Protein AF-0000000072304834 (afdb_homodimer)

Organism: Meleagris gallopavo (NCBI:txid9103)

Secondary structure (DSSP, 8-state):
-HHHHHHHHHHHTTS-HHHHHHHHHHS--EEEEEEEEEEEEEETTHHHHHHH-TT-HHHHHHHHHHHHHHHHHHHTSGGGTTEEEEEEETTEEEEEES--TTTTT-TT-TTHHHHHHHHHHHHHHHHHHHHHHHSTTT---EEEEEEEEEEEEEEE-SSS-EEEEESHHHHHHHHHHHTS-TTSEEEEHHHHHHHHHTT---EEEEEEEETTTEEEEEEEESPBPTTS-B----SSS------------/-HHHHHHHHHHHTTS-HHHHHHHHHHS--EEEEEEEEEEEEEETTHHHHHHHTGGGHHHHHHHHHHHHHHHHHHHTSGGGTTEEEEEEETTEEEEEES--TTTTT-TT-TTHHHHHHHHHHHHHHHHHHHHHHHSTTT---EEEEEEEEEEEEEEE-SSS-EEEEESHHHHHHHHHHHTS-TTSEEEEHHHHHHHHHTT---EEEEEEEETTTEEEEEEEESPBPTTS-B----SSS------------

Solvent-accessible surface area (backbone atoms only — not comparable to full-atom values): 26718 Å² total; per-residue (Å²): 115,69,68,30,50,48,20,36,52,49,31,55,29,52,32,57,63,77,51,50,60,42,34,74,74,66,73,51,48,73,46,78,34,75,59,26,31,33,36,28,37,27,44,74,58,49,68,60,53,46,62,74,40,62,88,31,61,62,56,47,49,51,53,50,33,50,52,44,29,50,53,40,54,58,50,67,38,75,85,36,66,57,50,41,79,52,49,69,59,88,62,24,47,29,35,34,15,42,79,51,62,84,70,53,58,46,77,88,45,80,59,50,44,46,55,45,48,50,51,49,56,54,49,48,51,35,50,44,52,53,48,27,69,75,41,75,81,68,66,67,37,45,19,24,4,31,23,55,30,44,32,26,38,31,49,41,46,79,55,48,56,39,53,44,71,45,49,67,30,52,53,50,6,46,47,26,24,77,70,36,44,80,70,25,37,16,26,35,53,73,39,43,61,57,44,40,73,71,70,52,58,60,34,83,72,48,69,44,80,37,91,98,68,43,75,38,55,34,30,30,32,59,36,54,45,92,85,51,49,43,59,60,78,55,82,85,86,84,80,68,82,59,78,73,79,75,76,79,128,114,72,68,32,50,49,20,36,52,49,31,54,29,52,30,57,62,78,53,51,58,41,35,74,74,66,73,51,48,74,46,80,32,75,58,26,30,33,37,29,37,27,43,74,55,49,66,59,53,45,62,72,41,60,90,30,59,62,56,45,49,51,53,49,34,50,53,44,28,51,51,41,56,59,48,67,39,75,86,34,67,59,49,40,80,52,49,68,58,89,61,24,48,31,33,33,15,43,80,50,64,83,70,54,58,47,79,89,47,81,59,50,44,47,54,46,47,50,51,49,57,54,50,48,50,33,52,45,52,53,49,24,70,75,41,72,81,67,66,69,37,45,19,24,4,31,24,54,31,44,35,26,39,32,50,40,47,78,56,50,56,40,53,43,73,44,48,68,31,53,53,50,6,45,46,26,25,77,69,38,47,80,70,26,37,18,26,36,53,72,38,44,58,57,44,42,74,72,70,52,59,61,34,82,72,48,69,44,81,39,91,97,68,43,76,39,55,33,31,30,33,60,37,54,46,92,86,49,48,42,59,60,75,54,81,83,86,80,80,65,81,58,78,72,79,76,77,77,127

Structure (mmCIF, N/CA/C/O backbone):
data_AF-0000000072304834-model_v1
#
loop_
_entity.id
_entity.type
_entity.pdbx_description
1 polymer 'adenylate cyclase'
#
loop_
_atom_site.group_PDB
_atom_site.id
_atom_site.type_symbol
_atom_site.label_atom_id
_atom_site.label_alt_id
_atom_site.label_comp_id
_atom_site.label_asym_id
_atom_site.label_entity_id
_atom_site.label_seq_id
_atom_site.pdbx_PDB_ins_code
_atom_site.Cartn_x
_atom_site.Cartn_y
_atom_site.Cartn_z
_atom_site.occupancy
_atom_site.B_iso_or_equiv
_atom_site.auth_seq_id
_atom_site.auth_comp_id
_atom_site.auth_asym_id
_atom_site.auth_atom_id
_atom_site.pdbx_PDB_model_num
ATOM 1 N N . ILE A 1 1 ? -2.484 15.945 -30.812 1 38.69 1 ILE A N 1
ATOM 2 C CA . ILE A 1 1 ? -2.66 14.562 -31.234 1 38.69 1 ILE A CA 1
ATOM 3 C C . ILE A 1 1 ? -1.685 13.664 -30.469 1 38.69 1 ILE A C 1
ATOM 5 O O . ILE A 1 1 ? -2.072 12.617 -29.953 1 38.69 1 ILE A O 1
ATOM 9 N N . GLN A 1 2 ? -0.411 14.117 -30.375 1 42.16 2 GLN A N 1
ATOM 10 C CA . GLN A 1 2 ? 0.685 13.375 -29.75 1 42.16 2 GLN A CA 1
ATOM 11 C C . GLN A 1 2 ? 0.517 13.297 -28.234 1 42.16 2 GLN A C 1
ATOM 13 O O . GLN A 1 2 ? 0.77 12.25 -27.641 1 42.16 2 GLN A O 1
ATOM 18 N N . LYS A 1 3 ? 0.049 14.375 -27.656 1 48.41 3 LYS A N 1
ATOM 19 C CA . LYS A 1 3 ? -0.111 14.531 -26.219 1 48.41 3 LYS A CA 1
ATOM 20 C C . LYS A 1 3 ? -1.196 13.602 -25.688 1 48.41 3 LYS A C 1
ATOM 22 O O . LYS A 1 3 ? -1.033 13 -24.625 1 48.41 3 LYS A O 1
ATOM 27 N N . THR A 1 4 ? -2.189 13.445 -26.531 1 51.56 4 THR A N 1
ATOM 28 C CA . THR A 1 4 ? -3.367 12.656 -26.188 1 51.56 4 THR A CA 1
ATOM 29 C C . THR A 1 4 ? -3.029 11.164 -26.172 1 51.56 4 THR A C 1
ATOM 31 O O . THR A 1 4 ? -3.473 10.438 -25.281 1 51.56 4 THR A O 1
ATOM 34 N N . LYS A 1 5 ? -2.176 10.82 -27.016 1 56.72 5 LYS A N 1
ATOM 35 C CA . LYS A 1 5 ? -1.806 9.406 -27.125 1 56.72 5 LYS A CA 1
ATOM 36 C C . LYS A 1 5 ? -0.989 8.969 -25.906 1 56.72 5 LYS A C 1
ATOM 38 O O . LYS A 1 5 ? -1.161 7.852 -25.422 1 56.72 5 LYS A O 1
ATOM 43 N N . LEU A 1 6 ? -0.251 9.969 -25.5 1 59 6 LEU A N 1
ATOM 44 C CA . LEU A 1 6 ? 0.594 9.633 -24.359 1 59 6 LEU A CA 1
ATOM 45 C C . LEU A 1 6 ? -0.243 9.438 -23.109 1 59 6 LEU A C 1
ATOM 47 O O . LEU A 1 6 ? 0.012 8.523 -22.312 1 59 6 LEU A O 1
ATOM 51 N N . ALA A 1 7 ? -1.243 10.312 -23.078 1 62.69 7 ALA A N 1
ATOM 52 C CA . ALA A 1 7 ? -2.113 10.203 -21.922 1 62.69 7 ALA A CA 1
ATOM 53 C C . ALA A 1 7 ? -2.863 8.867 -21.906 1 62.69 7 ALA A C 1
ATOM 55 O O . ALA A 1 7 ? -2.998 8.227 -20.859 1 62.69 7 ALA A O 1
ATOM 56 N N . ASP A 1 8 ? -3.238 8.531 -23.062 1 64.06 8 ASP A N 1
ATOM 57 C CA . ASP A 1 8 ? -3.928 7.25 -23.188 1 64.06 8 ASP A CA 1
ATOM 58 C C . ASP A 1 8 ? -2.998 6.09 -22.844 1 64.06 8 ASP A C 1
ATOM 60 O O . ASP A 1 8 ? -3.402 5.148 -22.156 1 64.06 8 ASP A O 1
ATOM 64 N N . TRP A 1 9 ? -1.886 6.227 -23.391 1 62.25 9 TRP A N 1
ATOM 65 C CA . TRP A 1 9 ? -0.909 5.18 -23.094 1 62.25 9 TRP A CA 1
ATOM 66 C C . TRP A 1 9 ? -0.643 5.086 -21.609 1 62.25 9 TRP A C 1
ATOM 68 O O . TRP A 1 9 ? -0.591 3.99 -21.047 1 62.25 9 TRP A O 1
ATOM 78 N N . LEU A 1 10 ? -0.552 6.195 -21 1 63.12 10 LEU A N 1
ATOM 79 C CA . LEU A 1 10 ? -0.269 6.234 -19.562 1 63.12 10 LEU A CA 1
ATOM 80 C C . LEU A 1 10 ? -1.44 5.676 -18.766 1 63.12 10 LEU A C 1
ATOM 82 O O . LEU A 1 10 ? -1.242 4.91 -17.812 1 63.12 10 LEU A O 1
ATOM 86 N N . LEU A 1 11 ? -2.588 6.023 -19.281 1 66.62 11 LEU A N 1
ATOM 87 C CA . LEU A 1 11 ? -3.773 5.531 -18.594 1 66.62 11 LEU A CA 1
ATOM 88 C C . LEU A 1 11 ? -3.85 4.012 -18.656 1 66.62 11 LEU A C 1
ATOM 90 O O . LEU A 1 11 ? -4.164 3.354 -17.656 1 66.62 11 LEU A O 1
ATOM 94 N N . ARG A 1 12 ? -3.492 3.504 -19.797 1 64.12 12 ARG A N 1
ATOM 95 C CA . ARG A 1 12 ? -3.549 2.059 -19.984 1 64.12 12 ARG A CA 1
ATOM 96 C C . ARG A 1 12 ? -2.473 1.358 -19.156 1 64.12 12 ARG A C 1
ATOM 98 O O . ARG A 1 12 ? -2.555 0.152 -18.922 1 64.12 12 ARG A O 1
ATOM 105 N N . ASN A 1 13 ? -1.56 2.193 -18.734 1 65.31 13 ASN A N 1
ATOM 106 C CA . ASN A 1 13 ? -0.481 1.628 -17.938 1 65.31 13 ASN A CA 1
ATOM 107 C C . ASN A 1 13 ? -0.766 1.758 -16.438 1 65.31 13 ASN A C 1
ATOM 109 O O . ASN A 1 13 ? 0.048 1.349 -15.617 1 65.31 13 ASN A O 1
ATOM 113 N N . ILE A 1 14 ? -1.833 2.324 -16.203 1 68.19 14 ILE A N 1
ATOM 114 C CA . ILE A 1 14 ? -2.129 2.48 -14.781 1 68.19 14 ILE A CA 1
ATOM 115 C C . ILE A 1 14 ? -3.359 1.651 -14.414 1 68.19 14 ILE A C 1
ATOM 117 O O . ILE A 1 14 ? -3.391 1.005 -13.367 1 68.19 14 ILE A O 1
ATOM 121 N N . ILE A 1 15 ? -4.387 1.619 -15.391 1 72.44 15 ILE A N 1
ATOM 122 C CA . ILE A 1 15 ? -5.637 0.9 -15.188 1 72.44 15 ILE A CA 1
ATOM 123 C C . ILE A 1 15 ? -5.801 -0.167 -16.266 1 72.44 15 ILE A C 1
ATOM 125 O O . ILE A 1 15 ? -5.617 0.11 -17.453 1 72.44 15 ILE A O 1
ATOM 129 N N . PRO A 1 16 ? -6.113 -1.412 -15.836 1 70.56 16 PRO A N 1
ATOM 130 C CA . PRO A 1 16 ? -6.355 -2.426 -16.859 1 70.56 16 PRO A CA 1
ATOM 131 C C . PRO A 1 16 ? -7.371 -1.971 -17.906 1 70.56 16 PRO A C 1
ATOM 133 O O . PRO A 1 16 ? -8.312 -1.24 -17.594 1 70.56 16 PRO A O 1
ATOM 136 N N . TYR A 1 17 ? -7.145 -2.459 -19.078 1 69.81 17 TYR A N 1
ATOM 137 C CA . TYR A 1 17 ? -7.934 -2.014 -20.219 1 69.81 17 TYR A CA 1
ATOM 138 C C . TYR A 1 17 ? -9.422 -2.232 -19.969 1 69.81 17 TYR A C 1
ATOM 140 O O . TYR A 1 17 ? -10.234 -1.336 -20.203 1 69.81 17 TYR A O 1
ATOM 148 N N . HIS A 1 18 ? -9.773 -3.414 -19.516 1 74.25 18 HIS A N 1
ATOM 149 C CA . HIS A 1 18 ? -11.188 -3.736 -19.328 1 74.25 18 HIS A CA 1
ATOM 150 C C . HIS A 1 18 ? -11.82 -2.836 -18.266 1 74.25 18 HIS A C 1
ATOM 152 O O . HIS A 1 18 ? -13.008 -2.529 -18.344 1 74.25 18 HIS A O 1
ATOM 158 N N . VAL A 1 19 ? -11.055 -2.297 -17.406 1 76.94 19 VAL A N 1
ATOM 159 C CA . VAL A 1 19 ? -11.523 -1.405 -16.344 1 76.94 19 VAL A CA 1
ATOM 160 C C . VAL A 1 19 ? -11.648 0.017 -16.891 1 76.94 19 VAL A C 1
ATOM 162 O O . VAL A 1 19 ? -12.633 0.708 -16.609 1 76.94 19 VAL A O 1
ATOM 165 N N . ALA A 1 20 ? -10.656 0.431 -17.672 1 72.75 20 ALA A N 1
ATOM 166 C CA . ALA A 1 20 ? -10.664 1.771 -18.266 1 72.75 20 ALA A CA 1
ATOM 167 C C . ALA A 1 20 ? -11.914 1.992 -19.109 1 72.75 20 ALA A C 1
ATOM 169 O O . ALA A 1 20 ? -12.523 3.066 -19.062 1 72.75 20 ALA A O 1
ATOM 170 N N . GLU A 1 21 ? -12.32 0.94 -19.781 1 72.56 21 GLU A N 1
ATOM 171 C CA . GLU A 1 21 ? -13.5 1.018 -20.641 1 72.56 21 GLU A CA 1
ATOM 172 C C . GLU A 1 21 ? -14.773 1.175 -19.812 1 72.56 21 GLU A C 1
ATOM 174 O O . GLU A 1 21 ? -15.672 1.922 -20.203 1 72.56 21 GLU A O 1
ATOM 179 N N . GLN A 1 22 ? -14.773 0.511 -18.734 1 77.44 22 GLN A N 1
ATOM 180 C CA . GLN A 1 22 ? -15.953 0.577 -17.859 1 77.44 22 GLN A CA 1
ATOM 181 C C . GLN A 1 22 ? -16.031 1.925 -17.156 1 77.44 22 GLN A C 1
ATOM 183 O O . GLN A 1 22 ? -17.125 2.436 -16.906 1 77.44 22 GLN A O 1
ATOM 188 N N . LEU A 1 23 ? -14.898 2.486 -16.812 1 75 23 LEU A N 1
ATOM 189 C CA . LEU A 1 23 ? -14.852 3.762 -16.109 1 75 23 LEU A CA 1
ATOM 190 C C . LEU A 1 23 ? -15.375 4.891 -16.984 1 75 23 LEU A C 1
ATOM 192 O O . LEU A 1 23 ? -15.906 5.883 -16.484 1 75 23 LEU A O 1
ATOM 196 N N . LYS A 1 24 ? -15.25 4.738 -18.25 1 68.88 24 LYS A N 1
ATOM 197 C CA . LYS A 1 24 ? -15.727 5.742 -19.203 1 68.88 24 LYS A CA 1
ATOM 198 C C . LYS A 1 24 ? -17.25 5.824 -19.203 1 68.88 24 LYS A C 1
ATOM 200 O O . LYS A 1 24 ? -17.812 6.895 -19.406 1 68.88 24 LYS A O 1
ATOM 205 N N . VAL A 1 25 ? -17.859 4.676 -18.844 1 69.25 25 VAL A N 1
ATOM 206 C CA . VAL A 1 25 ? -19.328 4.59 -18.906 1 69.25 25 VAL A CA 1
ATOM 207 C C . VAL A 1 25 ? -19.922 4.902 -17.547 1 69.25 25 VAL A C 1
ATOM 209 O O . VAL A 1 25 ? -20.875 5.688 -17.438 1 69.25 25 VAL A O 1
ATOM 212 N N . SER A 1 26 ? -19.453 4.32 -16.391 1 71.69 26 SER A N 1
ATOM 213 C CA . SER A 1 26 ? -20.109 4.402 -15.094 1 71.69 26 SER A CA 1
ATOM 214 C C . SER A 1 26 ? -19.281 5.199 -14.094 1 71.69 26 SER A C 1
ATOM 216 O O . SER A 1 26 ? -19.766 5.535 -13.008 1 71.69 26 SER A O 1
ATOM 218 N N . GLN A 1 27 ? -18.141 5.664 -14.352 1 73.38 27 GLN A N 1
ATOM 219 C CA . GLN A 1 27 ? -17.234 6.391 -13.469 1 73.38 27 GLN A CA 1
ATOM 220 C C . GLN A 1 27 ? -16.875 5.559 -12.242 1 73.38 27 GLN A C 1
ATOM 222 O O . GLN A 1 27 ? -16.438 6.102 -11.219 1 73.38 27 GLN A O 1
ATOM 227 N N . SER A 1 28 ? -17.406 4.328 -12.133 1 80.5 28 SER A N 1
ATOM 228 C CA . SER A 1 28 ? -17.047 3.406 -11.055 1 80.5 28 SER A CA 1
ATOM 229 C C . SER A 1 28 ? -16.828 1.995 -11.594 1 80.5 28 SER A C 1
ATOM 231 O O . SER A 1 28 ? -17.297 1.658 -12.68 1 80.5 28 SER A O 1
ATOM 233 N N . TYR A 1 29 ? -16.031 1.31 -10.875 1 84.69 29 TYR A N 1
ATOM 234 C CA . TYR A 1 29 ? -15.789 -0.083 -11.234 1 84.69 29 TYR A CA 1
ATOM 235 C C . TYR A 1 29 ? -15.562 -0.938 -9.992 1 84.69 29 TYR A C 1
ATOM 237 O O . TYR A 1 29 ? -14.773 -0.573 -9.117 1 84.69 29 TYR A O 1
ATOM 245 N N . SER A 1 30 ? -16.328 -2.021 -9.93 1 88.94 30 SER A N 1
ATOM 246 C CA . SER A 1 30 ? -16.078 -3.078 -8.953 1 88.94 30 SER A CA 1
ATOM 247 C C . SER A 1 30 ? -16.594 -4.426 -9.453 1 88.94 30 SER A C 1
ATOM 249 O O . SER A 1 30 ? -17.641 -4.504 -10.078 1 88.94 30 SER A O 1
ATOM 251 N N . LYS A 1 31 ? -15.797 -5.445 -9.25 1 90.06 31 LYS A N 1
ATOM 252 C CA . LYS A 1 31 ? -16.172 -6.793 -9.672 1 90.06 31 LYS A CA 1
ATOM 253 C C . LYS A 1 31 ? -15.703 -7.836 -8.664 1 90.06 31 LYS A C 1
ATOM 255 O O . LYS A 1 31 ? -14.562 -7.789 -8.195 1 90.06 31 LYS A O 1
ATOM 260 N N . ASN A 1 32 ? -16.609 -8.766 -8.383 1 90.31 32 ASN A N 1
ATOM 261 C CA . ASN A 1 32 ? -16.234 -9.906 -7.543 1 90.31 32 ASN A CA 1
ATOM 262 C C . ASN A 1 32 ? -15.648 -11.047 -8.375 1 90.31 32 ASN A C 1
ATOM 264 O O . ASN A 1 32 ? -16.125 -11.328 -9.469 1 90.31 32 ASN A O 1
ATOM 268 N N . HIS A 1 33 ? -14.633 -11.555 -7.906 1 90.62 33 HIS A N 1
ATOM 269 C CA . HIS A 1 33 ? -14.031 -12.75 -8.484 1 90.62 33 HIS A CA 1
ATOM 270 C C . HIS A 1 33 ? -14.039 -13.914 -7.496 1 90.62 33 HIS A C 1
ATOM 272 O O . HIS A 1 33 ? -13.633 -13.75 -6.34 1 90.62 33 HIS A O 1
ATOM 278 N N . ASP A 1 34 ? -14.453 -15.047 -7.941 1 89.5 34 ASP A N 1
ATOM 279 C CA . ASP A 1 34 ? -14.617 -16.203 -7.059 1 89.5 34 ASP A CA 1
ATOM 280 C C . ASP A 1 34 ? -13.258 -16.797 -6.684 1 89.5 34 ASP A C 1
ATOM 282 O O . ASP A 1 34 ? -13.109 -17.391 -5.613 1 89.5 34 ASP A O 1
ATOM 286 N N . SER A 1 35 ? -12.359 -16.719 -7.609 1 92.81 35 SER A N 1
ATOM 287 C CA . SER A 1 35 ? -11.062 -17.328 -7.359 1 92.81 35 SER A CA 1
ATOM 288 C C . SER A 1 35 ? -9.93 -16.516 -7.965 1 92.81 35 SER A C 1
ATOM 290 O O . SER A 1 35 ? -9.562 -16.703 -9.125 1 92.81 35 SER A O 1
ATOM 292 N N . GLY A 1 36 ? -9.328 -15.633 -7.188 1 95.69 36 GLY A N 1
ATOM 293 C CA . GLY A 1 36 ? -8.141 -14.891 -7.566 1 95.69 36 GLY A CA 1
ATOM 294 C C . GLY A 1 36 ? -6.902 -15.312 -6.793 1 95.69 36 GLY A C 1
ATOM 295 O O . GLY A 1 36 ? -7 -15.719 -5.633 1 95.69 36 GLY A O 1
ATOM 296 N N . GLY A 1 37 ? -5.797 -15.375 -7.438 1 98.06 37 GLY A N 1
ATOM 297 C CA . GLY A 1 37 ? -4.512 -15.539 -6.773 1 98.06 37 GLY A CA 1
ATOM 298 C C . GLY A 1 37 ? -3.84 -14.227 -6.438 1 98.06 37 GLY A C 1
ATOM 299 O O . GLY A 1 37 ? -3.918 -13.266 -7.207 1 98.06 37 GLY A O 1
ATOM 300 N N . VAL A 1 38 ? -3.203 -14.188 -5.258 1 98.75 38 VAL A N 1
ATOM 301 C CA . VAL A 1 38 ? -2.574 -12.953 -4.809 1 98.75 38 VAL A CA 1
ATOM 302 C C . VAL A 1 38 ? -1.178 -13.25 -4.266 1 98.75 38 VAL A C 1
ATOM 304 O O . VAL A 1 38 ? -0.985 -14.227 -3.533 1 98.75 38 VAL A O 1
ATOM 307 N N . ILE A 1 39 ? -0.222 -12.414 -4.645 1 98.94 39 ILE A N 1
ATOM 308 C CA . ILE A 1 39 ? 1.086 -12.516 -4.008 1 98.94 39 ILE A CA 1
ATOM 309 C C . ILE A 1 39 ? 1.509 -11.148 -3.48 1 98.94 39 ILE A C 1
ATOM 311 O O . ILE A 1 39 ? 1.183 -10.117 -4.074 1 98.94 39 ILE A O 1
ATOM 315 N N . PHE A 1 40 ? 2.084 -11.148 -2.404 1 98.81 40 PHE A N 1
ATOM 316 C CA . PHE A 1 40 ? 2.926 -10.078 -1.88 1 98.81 40 PHE A CA 1
ATOM 317 C C . PHE A 1 40 ? 4.387 -10.5 -1.86 1 98.81 40 PHE A C 1
ATOM 319 O O . PHE A 1 40 ? 4.754 -11.469 -1.181 1 98.81 40 PHE A O 1
ATOM 326 N N . ALA A 1 41 ? 5.199 -9.852 -2.59 1 98.81 41 ALA A N 1
ATOM 327 C CA . ALA A 1 41 ? 6.629 -10.125 -2.664 1 98.81 41 ALA A CA 1
ATOM 328 C C . ALA A 1 41 ? 7.445 -8.977 -2.086 1 98.81 41 ALA A C 1
ATOM 330 O O . ALA A 1 41 ? 7.582 -7.926 -2.719 1 98.81 41 ALA A O 1
ATOM 331 N N . SER A 1 42 ? 8.023 -9.227 -0.974 1 97.81 42 SER A N 1
ATOM 332 C CA . SER A 1 42 ? 8.695 -8.156 -0.251 1 97.81 42 SER A CA 1
ATOM 333 C C . SER A 1 42 ? 10.211 -8.328 -0.292 1 97.81 42 SER A C 1
ATOM 335 O O . SER A 1 42 ? 10.727 -9.422 -0.02 1 97.81 42 SER A O 1
ATOM 337 N N . ILE A 1 43 ? 10.852 -7.246 -0.699 1 95.56 43 ILE A N 1
ATOM 338 C CA . ILE A 1 43 ? 12.289 -7.18 -0.458 1 95.56 43 ILE A CA 1
ATOM 339 C C . ILE A 1 43 ? 12.555 -6.82 1.004 1 95.56 43 ILE A C 1
ATOM 341 O O . ILE A 1 43 ? 12.453 -5.656 1.391 1 95.56 43 ILE A O 1
ATOM 345 N N . VAL A 1 44 ? 12.93 -7.758 1.831 1 93.12 44 VAL A N 1
ATOM 346 C CA . VAL A 1 44 ? 12.766 -7.68 3.279 1 93.12 44 VAL A CA 1
ATOM 347 C C . VAL A 1 44 ? 13.898 -6.852 3.885 1 93.12 44 VAL A C 1
ATOM 349 O O . VAL A 1 44 ? 13.75 -6.289 4.973 1 93.12 44 VAL A O 1
ATOM 352 N N . ASN A 1 45 ? 15.023 -6.754 3.236 1 87.69 45 ASN A N 1
ATOM 353 C CA . ASN A 1 45 ? 16.141 -6.012 3.822 1 87.69 45 ASN A CA 1
ATOM 354 C C . ASN A 1 45 ? 16.406 -4.723 3.059 1 87.69 45 ASN A C 1
ATOM 356 O O . ASN A 1 45 ? 17.531 -4.227 3.057 1 87.69 45 ASN A O 1
ATOM 360 N N . PHE A 1 46 ? 15.453 -4.148 2.438 1 86.69 46 PHE A N 1
ATOM 361 C CA . PHE A 1 46 ? 15.641 -2.92 1.672 1 86.69 46 PHE A CA 1
ATOM 362 C C . PHE A 1 46 ? 15.797 -1.721 2.6 1 86.69 46 PHE A C 1
ATOM 364 O O . PHE A 1 46 ? 16.578 -0.806 2.318 1 86.69 46 PHE A O 1
ATOM 371 N N . SER A 1 47 ? 14.953 -1.741 3.617 1 76.56 47 SER A N 1
ATOM 372 C CA . SER A 1 47 ? 15 -0.608 4.535 1 76.56 47 SER A CA 1
ATOM 373 C C . SER A 1 47 ? 16.391 -0.438 5.141 1 76.56 47 SER A C 1
ATOM 375 O O . SER A 1 47 ? 16.781 0.674 5.488 1 76.56 47 SER A O 1
ATOM 377 N N . GLU A 1 48 ? 17 -1.503 5.352 1 73.44 48 GLU A N 1
ATOM 378 C CA . GLU A 1 48 ? 18.375 -1.435 5.855 1 73.44 48 GLU A CA 1
ATOM 379 C C . GLU A 1 48 ? 19.297 -0.725 4.863 1 73.44 48 GLU A C 1
ATOM 381 O O . GLU A 1 48 ? 20.25 -0.056 5.262 1 73.44 48 GLU A O 1
ATOM 386 N N . PHE A 1 49 ? 19.047 -0.917 3.697 1 68.88 49 PHE A N 1
ATOM 387 C CA . PHE A 1 49 ? 19.781 -0.26 2.631 1 68.88 49 PHE A CA 1
ATOM 388 C C . PHE A 1 49 ? 19.531 1.243 2.641 1 68.88 49 PHE A C 1
ATOM 390 O O . PHE A 1 49 ? 20.453 2.031 2.381 1 68.88 49 PHE A O 1
ATOM 397 N N . TYR A 1 50 ? 18.375 1.646 2.986 1 64.88 50 TYR A N 1
ATOM 398 C CA . TYR A 1 50 ? 18 3.053 3.064 1 64.88 50 TYR A CA 1
ATOM 399 C C . TYR A 1 50 ? 18.797 3.771 4.152 1 64.88 50 TYR A C 1
ATOM 401 O O . TYR A 1 50 ? 19.25 4.898 3.953 1 64.88 50 TYR A O 1
ATOM 409 N N . GLU A 1 51 ? 18.922 3.164 5.25 1 61.34 51 GLU A N 1
ATOM 410 C CA . GLU A 1 51 ? 19.594 3.758 6.41 1 61.34 51 GLU A CA 1
ATOM 411 C C . GLU A 1 51 ? 21.094 3.869 6.195 1 61.34 51 GLU A C 1
ATOM 413 O O . GLU A 1 51 ? 21.719 4.824 6.652 1 61.34 51 GLU A O 1
ATOM 418 N N . GLU A 1 52 ? 21.609 2.846 5.719 1 52.66 52 GLU A N 1
ATOM 419 C CA . GLU A 1 52 ? 23.062 2.787 5.59 1 52.66 52 GLU A CA 1
ATOM 420 C C . GLU A 1 52 ? 23.578 3.836 4.602 1 52.66 52 GLU A C 1
ATOM 422 O O . GLU A 1 52 ? 24.719 4.297 4.711 1 52.66 52 GLU A O 1
ATOM 427 N N . ASN A 1 53 ? 22.797 4.055 3.748 1 53.38 53 ASN A N 1
ATOM 428 C CA . ASN A 1 53 ? 23.312 4.984 2.742 1 53.38 53 ASN A CA 1
ATOM 429 C C . ASN A 1 53 ? 22.625 6.344 2.834 1 53.38 53 ASN A C 1
ATOM 431 O O . ASN A 1 53 ? 21.625 6.586 2.154 1 53.38 53 ASN A O 1
ATOM 435 N N . TYR A 1 54 ? 22.766 6.836 4.098 1 47.22 54 TYR A N 1
ATOM 436 C CA . TYR A 1 54 ? 22.203 8.133 4.445 1 47.22 54 TYR A CA 1
ATOM 437 C C . TYR A 1 54 ? 22.109 9.039 3.227 1 47.22 54 TYR A C 1
ATOM 439 O O . TYR A 1 54 ? 21.141 9.773 3.053 1 47.22 54 TYR A O 1
ATOM 447 N N . GLU A 1 55 ? 23.375 9.125 2.684 1 46.94 55 GLU A N 1
ATOM 448 C CA . GLU A 1 55 ? 23.531 10.211 1.716 1 46.94 55 GLU A CA 1
ATOM 449 C C . GLU A 1 55 ? 22.531 10.07 0.572 1 46.94 55 GLU A C 1
ATOM 451 O O . GLU A 1 55 ? 22.203 11.055 -0.099 1 46.94 55 GLU A O 1
ATOM 456 N N . GLY A 1 56 ? 21.609 9.031 0.243 1 54.75 56 GLY A N 1
ATOM 457 C CA . GLY A 1 56 ? 21.062 9.25 -1.081 1 54.75 56 GLY A CA 1
ATOM 458 C C . GLY A 1 56 ? 19.719 8.578 -1.278 1 54.75 56 GLY A C 1
ATOM 459 O O . GLY A 1 56 ? 19.641 7.473 -1.825 1 54.75 56 GLY A O 1
ATOM 460 N N . GLY A 1 57 ? 18.703 9.062 -0.439 1 59.94 57 GLY A N 1
ATOM 461 C CA . GLY A 1 57 ? 17.344 8.664 -0.768 1 59.94 57 GLY A CA 1
ATOM 462 C C . GLY A 1 57 ? 17.156 8.375 -2.244 1 59.94 57 GLY A C 1
ATOM 463 O O . GLY A 1 57 ? 16.562 7.359 -2.611 1 59.94 57 GLY A O 1
ATOM 464 N N . LYS A 1 58 ? 17.906 9.078 -2.906 1 69.06 58 LYS A N 1
ATOM 465 C CA . LYS A 1 58 ? 17.781 8.961 -4.355 1 69.06 58 LYS A CA 1
ATOM 466 C C . LYS A 1 58 ? 18.391 7.652 -4.855 1 69.06 58 LYS A C 1
ATOM 468 O O . LYS A 1 58 ? 17.828 7.004 -5.742 1 69.06 58 LYS A O 1
ATOM 473 N N . GLU A 1 59 ? 19.531 7.324 -4.223 1 75.81 59 GLU A N 1
ATOM 474 C CA . GLU A 1 59 ? 20.172 6.094 -4.676 1 75.81 59 GLU A CA 1
ATOM 475 C C . GLU A 1 59 ? 19.344 4.867 -4.297 1 75.81 59 GLU A C 1
ATOM 477 O O . GLU A 1 59 ? 19.219 3.93 -5.086 1 75.81 59 GLU A O 1
ATOM 482 N N . CYS A 1 60 ? 18.766 4.992 -3.121 1 78.12 60 CYS A N 1
ATOM 483 C CA . CYS A 1 60 ? 17.938 3.873 -2.67 1 78.12 60 CYS A CA 1
ATOM 484 C C . CYS A 1 60 ? 16.719 3.695 -3.57 1 78.12 60 CYS A C 1
ATOM 486 O O . CYS A 1 60 ? 16.391 2.572 -3.951 1 78.12 60 CYS A O 1
ATOM 488 N N . TYR A 1 61 ? 16.141 4.762 -3.93 1 86.44 61 TYR A N 1
ATOM 489 C CA . TYR A 1 61 ? 14.984 4.73 -4.824 1 86.44 61 TYR A CA 1
ATOM 490 C C . TYR A 1 61 ? 15.367 4.156 -6.184 1 86.44 61 TYR A C 1
ATOM 492 O O . TYR A 1 61 ? 14.617 3.365 -6.762 1 86.44 61 TYR A O 1
ATOM 500 N N . ARG A 1 62 ? 16.484 4.598 -6.664 1 86 62 ARG A N 1
ATOM 501 C CA . ARG A 1 62 ? 16.938 4.152 -7.98 1 86 62 ARG A CA 1
ATOM 502 C C . ARG A 1 62 ? 17.094 2.637 -8.023 1 86 62 ARG A C 1
ATOM 504 O O . ARG A 1 62 ? 16.688 1.986 -8.984 1 86 62 ARG A O 1
ATOM 511 N N . VAL A 1 63 ? 17.688 2.17 -6.977 1 89.06 63 VAL A N 1
ATOM 512 C CA . VAL A 1 63 ? 17.938 0.734 -6.91 1 89.06 63 VAL A CA 1
ATOM 513 C C . VAL A 1 63 ? 16.609 -0.013 -6.805 1 89.06 63 VAL A C 1
ATOM 515 O O . VAL A 1 63 ? 16.391 -1.017 -7.488 1 89.06 63 VAL A O 1
ATOM 518 N N . LEU A 1 64 ? 15.734 0.461 -6.012 1 91.75 64 LEU A N 1
ATOM 519 C CA . LEU A 1 64 ? 14.414 -0.15 -5.883 1 91.75 64 LEU A CA 1
ATOM 520 C C . LEU A 1 64 ? 13.68 -0.134 -7.215 1 91.75 64 LEU A C 1
ATOM 522 O O . LEU A 1 64 ? 13.086 -1.139 -7.617 1 91.75 64 LEU A O 1
ATOM 526 N N . ASN A 1 65 ? 13.727 0.953 -7.84 1 91.69 65 ASN A N 1
ATOM 527 C CA . ASN A 1 65 ? 13.023 1.095 -9.117 1 91.69 65 ASN A CA 1
ATOM 528 C C . ASN A 1 65 ? 13.594 0.156 -10.172 1 91.69 65 ASN A C 1
ATOM 530 O O . ASN A 1 65 ? 12.859 -0.335 -11.031 1 91.69 65 ASN A O 1
ATOM 534 N N . GLU A 1 66 ? 14.883 -0.062 -10.117 1 92.12 66 GLU A N 1
ATOM 535 C CA . GLU A 1 66 ? 15.492 -1.005 -11.047 1 92.12 66 GLU A CA 1
ATOM 536 C C . GLU A 1 66 ? 14.984 -2.424 -10.812 1 92.12 66 GLU A C 1
ATOM 538 O O . GLU A 1 66 ? 14.68 -3.145 -11.766 1 92.12 66 GLU A O 1
ATOM 543 N N . LEU A 1 67 ? 14.922 -2.771 -9.594 1 93.94 67 LEU A N 1
ATOM 544 C CA . LEU A 1 67 ? 14.461 -4.117 -9.266 1 93.94 67 LEU A CA 1
ATOM 545 C C . LEU A 1 67 ? 12.984 -4.281 -9.609 1 93.94 67 LEU A C 1
ATOM 547 O O . LEU A 1 67 ? 12.586 -5.301 -10.188 1 93.94 67 LEU A O 1
ATOM 551 N N . ILE A 1 68 ? 12.172 -3.295 -9.273 1 95.56 68 ILE A N 1
ATOM 552 C CA . ILE A 1 68 ? 10.758 -3.32 -9.641 1 95.56 68 ILE A CA 1
ATOM 553 C C . ILE A 1 68 ? 10.625 -3.369 -11.156 1 95.56 68 ILE A C 1
ATOM 555 O O . ILE A 1 68 ? 9.758 -4.066 -11.688 1 95.56 68 ILE A O 1
ATOM 559 N N . GLY A 1 69 ? 11.453 -2.645 -11.836 1 94.38 69 GLY A N 1
ATOM 560 C CA . GLY A 1 69 ? 11.484 -2.697 -13.289 1 94.38 69 GLY A CA 1
ATOM 561 C C . GLY A 1 69 ? 11.758 -4.086 -13.828 1 94.38 69 GLY A C 1
ATOM 562 O O . GLY A 1 69 ? 11.156 -4.5 -14.828 1 94.38 69 GLY A O 1
ATOM 563 N N . ASP A 1 70 ? 12.656 -4.781 -13.172 1 96.19 70 ASP A N 1
ATOM 564 C CA . ASP A 1 70 ? 12.969 -6.152 -13.578 1 96.19 70 ASP A CA 1
ATOM 565 C C . ASP A 1 70 ? 11.758 -7.066 -13.383 1 96.19 70 ASP A C 1
ATOM 567 O O . ASP A 1 70 ? 11.5 -7.949 -14.203 1 96.19 70 ASP A O 1
ATOM 571 N N . PHE A 1 71 ? 11.031 -6.891 -12.297 1 97.81 71 PHE A N 1
ATOM 572 C CA . PHE A 1 71 ? 9.812 -7.652 -12.094 1 97.81 71 PHE A CA 1
ATOM 573 C C . PHE A 1 71 ? 8.781 -7.332 -13.172 1 97.81 71 PHE A C 1
ATOM 575 O O . PHE A 1 71 ? 8.109 -8.227 -13.68 1 97.81 71 PHE A O 1
ATOM 582 N N . ASP A 1 72 ? 8.688 -6.082 -13.508 1 94.94 72 ASP A N 1
ATOM 583 C CA . ASP A 1 72 ? 7.762 -5.66 -14.555 1 94.94 72 ASP A CA 1
ATOM 584 C C . ASP A 1 72 ? 8.117 -6.305 -15.891 1 94.94 72 ASP A C 1
ATOM 586 O O . ASP A 1 72 ? 7.23 -6.703 -16.656 1 94.94 72 ASP A O 1
ATOM 590 N N . GLU A 1 73 ? 9.344 -6.305 -16.172 1 95.88 73 GLU A N 1
ATOM 591 C CA . GLU A 1 73 ? 9.797 -6.938 -17.406 1 95.88 73 GLU A CA 1
ATOM 592 C C . GLU A 1 73 ? 9.445 -8.422 -17.422 1 95.88 73 GLU A C 1
ATOM 594 O O . GLU A 1 73 ? 8.992 -8.945 -18.438 1 95.88 73 GLU A O 1
ATOM 599 N N . LEU A 1 74 ? 9.688 -9.039 -16.328 1 97.38 74 LEU A N 1
ATOM 600 C CA . LEU A 1 74 ? 9.281 -10.438 -16.203 1 97.38 74 LEU A CA 1
ATOM 601 C C . LEU A 1 74 ? 7.789 -10.602 -16.469 1 97.38 74 LEU A C 1
ATOM 603 O O . LEU A 1 74 ? 7.379 -11.484 -17.219 1 97.38 74 LEU A O 1
ATOM 607 N N . LEU A 1 75 ? 6.996 -9.758 -15.875 1 96.56 75 LEU A N 1
ATOM 608 C CA . LEU A 1 75 ? 5.543 -9.82 -15.977 1 96.56 75 LEU A CA 1
ATOM 609 C C . LEU A 1 75 ? 5.09 -9.594 -17.422 1 96.56 75 LEU A C 1
ATOM 611 O O . LEU A 1 75 ? 4.027 -10.07 -17.828 1 96.56 75 LEU A O 1
ATOM 615 N N . SER A 1 76 ? 5.863 -8.922 -18.188 1 93.31 76 SER A N 1
ATOM 616 C CA . SER A 1 76 ? 5.484 -8.555 -19.547 1 93.31 76 SER A CA 1
ATOM 617 C C . SER A 1 76 ? 5.594 -9.742 -20.5 1 93.31 76 SER A C 1
ATOM 619 O O . SER A 1 76 ? 5.094 -9.695 -21.625 1 93.31 76 SER A O 1
ATOM 621 N N . LYS A 1 77 ? 6.211 -10.812 -20.062 1 96 77 LYS A N 1
ATOM 622 C CA . LYS A 1 77 ? 6.297 -12.008 -20.891 1 96 77 LYS A CA 1
ATOM 623 C C . LYS A 1 77 ? 4.914 -12.594 -21.172 1 96 77 LYS A C 1
ATOM 625 O O . LYS A 1 77 ? 4.059 -12.609 -20.281 1 96 77 LYS A O 1
ATOM 630 N N . PRO A 1 78 ? 4.66 -13.188 -22.312 1 93.88 78 PRO A N 1
ATOM 631 C CA . PRO A 1 78 ? 3.338 -13.664 -22.734 1 93.88 78 PRO A CA 1
ATOM 632 C C . PRO A 1 78 ? 2.77 -14.719 -21.781 1 93.88 78 PRO A C 1
ATOM 634 O O . PRO A 1 78 ? 1.558 -14.766 -21.562 1 93.88 78 PRO A O 1
ATOM 637 N N . HIS A 1 79 ? 3.598 -15.516 -21.266 1 93.69 79 HIS A N 1
ATOM 638 C CA . HIS A 1 79 ? 3.137 -16.609 -20.422 1 93.69 79 HIS A CA 1
ATOM 639 C C . HIS A 1 79 ? 2.533 -16.094 -19.125 1 93.69 79 HIS A C 1
ATOM 641 O O . HIS A 1 79 ? 1.774 -16.797 -18.469 1 93.69 79 HIS A O 1
ATOM 647 N N . TYR A 1 80 ? 2.766 -14.82 -18.734 1 94.88 80 TYR A N 1
ATOM 648 C CA . TYR A 1 80 ? 2.25 -14.242 -17.5 1 94.88 80 TYR A CA 1
ATOM 649 C C . TYR A 1 80 ? 1.101 -13.289 -17.781 1 94.88 80 TYR A C 1
ATOM 651 O O . TYR A 1 80 ? 0.793 -12.422 -16.953 1 94.88 80 TYR A O 1
ATOM 659 N N . SER A 1 81 ? 0.368 -13.453 -18.875 1 89.88 81 SER A N 1
ATOM 660 C CA . SER A 1 81 ? -0.661 -12.523 -19.328 1 89.88 81 SER A CA 1
ATOM 661 C C . SER A 1 81 ? -1.87 -12.539 -18.406 1 89.88 81 SER A C 1
ATOM 663 O O . SER A 1 81 ? -2.664 -11.594 -18.391 1 89.88 81 SER A O 1
ATOM 665 N N . SER A 1 82 ? -2.035 -13.594 -17.625 1 90.88 82 SER A N 1
ATOM 666 C CA . SER A 1 82 ? -3.174 -13.695 -16.719 1 90.88 82 SER A CA 1
ATOM 667 C C . SER A 1 82 ? -2.879 -13.016 -15.391 1 90.88 82 SER A C 1
ATOM 669 O O . SER A 1 82 ? -3.732 -12.992 -14.5 1 90.88 82 SER A O 1
ATOM 671 N N . ILE A 1 83 ? -1.666 -12.469 -15.258 1 94.31 83 ILE A N 1
ATOM 672 C CA . ILE A 1 83 ? -1.253 -11.82 -14.016 1 94.31 83 ILE A CA 1
ATOM 673 C C . ILE A 1 83 ? -1.319 -10.305 -14.18 1 94.31 83 ILE A C 1
ATOM 675 O O . ILE A 1 83 ? -0.989 -9.773 -15.234 1 94.31 83 ILE A O 1
ATOM 679 N N . GLU A 1 84 ? -1.806 -9.672 -13.156 1 92.12 84 GLU A N 1
ATOM 680 C CA . GLU A 1 84 ? -1.861 -8.219 -13.094 1 92.12 84 GLU A CA 1
ATOM 681 C C . GLU A 1 84 ? -1.055 -7.684 -11.914 1 92.12 84 GLU A C 1
ATOM 683 O O . GLU A 1 84 ? -1.209 -8.156 -10.781 1 92.12 84 GLU A O 1
ATOM 688 N N . LYS A 1 85 ? -0.135 -6.781 -12.258 1 94.5 85 LYS A N 1
ATOM 689 C CA . LYS A 1 85 ? 0.454 -6.016 -11.164 1 94.5 85 LYS A CA 1
ATOM 690 C C . LYS A 1 85 ? -0.58 -5.098 -10.516 1 94.5 85 LYS A C 1
ATOM 692 O O . LYS A 1 85 ? -1.252 -4.328 -11.203 1 94.5 85 LYS A O 1
ATOM 697 N N . ILE A 1 86 ? -0.75 -5.176 -9.25 1 94.31 86 ILE A N 1
ATOM 698 C CA . ILE A 1 86 ? -1.728 -4.344 -8.555 1 94.31 86 ILE A CA 1
ATOM 699 C C . ILE A 1 86 ? -1.075 -3.031 -8.125 1 94.31 86 ILE A C 1
ATOM 701 O O . ILE A 1 86 ? -1.546 -1.95 -8.484 1 94.31 86 ILE A O 1
ATOM 705 N N . LYS A 1 87 ? -0.001 -3.131 -7.344 1 93.12 87 LYS A N 1
ATOM 706 C CA . LYS A 1 87 ? 0.75 -1.956 -6.91 1 93.12 87 LYS A CA 1
ATOM 707 C C . LYS A 1 87 ? 2.004 -2.359 -6.141 1 93.12 87 LYS A C 1
ATOM 709 O O . LYS A 1 87 ? 2.217 -3.541 -5.867 1 93.12 87 LYS A O 1
ATOM 714 N N . THR A 1 88 ? 2.795 -1.334 -5.832 1 95.25 88 THR A N 1
ATOM 715 C CA . THR A 1 88 ? 3.875 -1.494 -4.863 1 95.25 88 THR A CA 1
ATOM 716 C C . THR A 1 88 ? 3.516 -0.83 -3.539 1 95.25 88 THR A C 1
ATOM 718 O O . THR A 1 88 ? 2.811 0.181 -3.516 1 95.25 88 THR A O 1
ATOM 721 N N . ILE A 1 89 ? 3.893 -1.394 -2.551 1 94.62 89 ILE A N 1
ATOM 722 C CA . ILE A 1 89 ? 3.807 -0.84 -1.203 1 94.62 89 ILE A CA 1
ATOM 723 C C . ILE A 1 89 ? 5.191 -0.835 -0.559 1 94.62 89 ILE A C 1
ATOM 725 O O . ILE A 1 89 ? 5.641 -1.856 -0.034 1 94.62 89 ILE A O 1
ATOM 729 N N . GLY A 1 90 ? 5.82 0.313 -0.48 1 91.56 90 GLY A N 1
ATOM 730 C CA . GLY A 1 90 ? 7.23 0.295 -0.119 1 91.56 90 GLY A CA 1
ATOM 731 C C . GLY A 1 90 ? 8.07 -0.568 -1.04 1 91.56 90 GLY A C 1
ATOM 732 O O . GLY A 1 90 ? 8.055 -0.383 -2.258 1 91.56 90 GLY A O 1
ATOM 733 N N . ALA A 1 91 ? 8.68 -1.536 -0.411 1 93.94 91 ALA A N 1
ATOM 734 C CA . ALA A 1 91 ? 9.508 -2.445 -1.195 1 93.94 91 ALA A CA 1
ATOM 735 C C . ALA A 1 91 ? 8.797 -3.771 -1.439 1 93.94 91 ALA A C 1
ATOM 737 O O . ALA A 1 91 ? 9.438 -4.816 -1.555 1 93.94 91 ALA A O 1
ATOM 738 N N . THR A 1 92 ? 7.473 -3.736 -1.47 1 97.25 92 THR A N 1
ATOM 739 C CA . THR A 1 92 ? 6.652 -4.914 -1.712 1 97.25 92 THR A CA 1
ATOM 740 C C . THR A 1 92 ? 5.969 -4.828 -3.074 1 97.25 92 THR A C 1
ATOM 742 O O . THR A 1 92 ? 5.402 -3.791 -3.424 1 97.25 92 THR A O 1
ATOM 745 N N . TYR A 1 93 ? 6.109 -5.844 -3.9 1 98.25 93 TYR A N 1
ATOM 746 C CA . TYR A 1 93 ? 5.434 -6 -5.184 1 98.25 93 TYR A CA 1
ATOM 747 C C . TYR A 1 93 ? 4.16 -6.82 -5.039 1 98.25 93 TYR A C 1
ATOM 749 O O . TYR A 1 93 ? 4.207 -7.988 -4.637 1 98.25 93 TYR A O 1
ATOM 757 N N . MET A 1 94 ? 3.023 -6.215 -5.348 1 98.19 94 MET A N 1
ATOM 758 C CA . MET A 1 94 ? 1.736 -6.898 -5.25 1 98.19 94 MET A CA 1
ATOM 759 C C . MET A 1 94 ? 1.197 -7.242 -6.637 1 98.19 94 MET A C 1
ATOM 761 O O . MET A 1 94 ? 1.129 -6.379 -7.512 1 98.19 94 MET A O 1
ATOM 765 N N . ALA A 1 95 ? 0.837 -8.477 -6.824 1 97.81 95 ALA A N 1
ATOM 766 C CA . ALA A 1 95 ? 0.27 -8.93 -8.094 1 97.81 95 ALA A CA 1
ATOM 767 C C . ALA A 1 95 ? -0.836 -9.953 -7.859 1 97.81 95 ALA A C 1
ATOM 769 O O . ALA A 1 95 ? -0.939 -10.531 -6.777 1 97.81 95 ALA A O 1
ATOM 770 N N . ALA A 1 96 ? -1.654 -10.117 -8.859 1 97.44 96 ALA A N 1
ATOM 771 C CA . ALA A 1 96 ? -2.783 -11.031 -8.75 1 97.44 96 ALA A CA 1
ATOM 772 C C . ALA A 1 96 ? -3.078 -11.703 -10.086 1 97.44 96 ALA A C 1
ATOM 774 O O . ALA A 1 96 ? -2.781 -11.141 -11.148 1 97.44 96 ALA A O 1
ATOM 775 N N . SER A 1 97 ? -3.604 -12.852 -10.016 1 96.56 97 SER A N 1
ATOM 776 C CA . SER A 1 97 ? -4.07 -13.578 -11.188 1 96.56 97 SER A CA 1
ATOM 777 C C . SER A 1 97 ? -5.562 -13.875 -11.102 1 96.56 97 SER A C 1
ATOM 779 O O . SER A 1 97 ? -6.145 -13.836 -10.008 1 96.56 97 SER A O 1
ATOM 781 N N . GLY A 1 98 ? -6.164 -14.109 -12.242 1 93.25 98 GLY A N 1
ATOM 782 C CA . GLY A 1 98 ? -7.555 -14.523 -12.281 1 93.25 98 GLY A CA 1
ATOM 783 C C . GLY A 1 98 ? -8.523 -13.359 -12.242 1 93.25 98 GLY A C 1
ATOM 784 O O . GLY A 1 98 ? -9.695 -13.531 -11.891 1 93.25 98 GLY A O 1
ATOM 785 N N . LEU A 1 99 ? -8.039 -12.18 -12.562 1 91.5 99 LEU A N 1
ATOM 786 C CA . LEU A 1 99 ? -8.883 -10.992 -12.461 1 91.5 99 LEU A CA 1
ATOM 787 C C . LEU A 1 99 ? -9.508 -10.648 -13.805 1 91.5 99 LEU A C 1
ATOM 789 O O . LEU A 1 99 ? -10.383 -9.781 -13.883 1 91.5 99 LEU A O 1
ATOM 793 N N . ASN A 1 100 ? -9 -11.219 -14.844 1 79.56 100 ASN A N 1
ATOM 794 C CA . ASN A 1 100 ? -9.602 -11.023 -16.156 1 79.56 100 ASN A CA 1
ATOM 795 C C . ASN A 1 100 ? -10.477 -12.211 -16.547 1 79.56 100 ASN A C 1
ATOM 797 O O . ASN A 1 100 ? -9.969 -13.312 -16.766 1 79.56 100 ASN A O 1
ATOM 801 N N . THR A 1 101 ? -11.68 -12.055 -16.344 1 62.38 101 THR A N 1
ATOM 802 C CA . THR A 1 101 ? -12.617 -13.148 -16.578 1 62.38 101 THR A CA 1
ATOM 803 C C . THR A 1 101 ? -12.57 -13.586 -18.047 1 62.38 101 THR A C 1
ATOM 805 O O . THR A 1 101 ? -12.867 -14.742 -18.359 1 62.38 101 THR A O 1
ATOM 808 N N . SER A 1 102 ? -12.297 -12.688 -18.828 1 57.69 102 SER A N 1
ATOM 809 C CA . SER A 1 102 ? -12.32 -13.133 -20.219 1 57.69 102 SER A CA 1
ATOM 810 C C . SER A 1 102 ? -11.258 -14.195 -20.469 1 57.69 102 SER A C 1
ATOM 812 O O . SER A 1 102 ? -11.422 -15.055 -21.344 1 57.69 102 SER A O 1
ATOM 814 N N . GLN A 1 103 ? -10.258 -14.141 -19.75 1 52.75 103 GLN A N 1
ATOM 815 C CA . GLN A 1 103 ? -9.164 -15.086 -19.953 1 52.75 103 GLN A CA 1
ATOM 816 C C . GLN A 1 103 ? -9.391 -16.375 -19.172 1 52.75 103 GLN A C 1
ATOM 818 O O . GLN A 1 103 ? -8.766 -17.391 -19.453 1 52.75 103 GLN A O 1
ATOM 823 N N . CYS A 1 104 ? -10.07 -16.312 -18.047 1 51.66 104 CYS A N 1
ATOM 824 C CA . CYS A 1 104 ? -10.258 -17.469 -17.188 1 51.66 104 CYS A CA 1
ATOM 825 C C . CYS A 1 104 ? -11.211 -18.469 -17.812 1 51.66 104 CYS A C 1
ATOM 827 O O . CYS A 1 104 ? -11.578 -19.469 -17.188 1 51.66 104 CYS A O 1
ATOM 829 N N . GLN A 1 105 ? -11.68 -18.062 -18.906 1 48.47 105 GLN A N 1
ATOM 830 C CA . GLN A 1 105 ? -12.742 -18.938 -19.391 1 48.47 105 GLN A CA 1
ATOM 831 C C . GLN A 1 105 ? -12.18 -20.266 -19.859 1 48.47 105 GLN A C 1
ATOM 833 O O . GLN A 1 105 ? -12.898 -21.062 -20.469 1 48.47 105 GLN A O 1
ATOM 838 N N . ASP A 1 106 ? -10.93 -20.422 -19.688 1 51.53 106 ASP A N 1
ATOM 839 C CA . ASP A 1 106 ? -10.711 -21.797 -20.141 1 51.53 106 ASP A CA 1
ATOM 840 C C . ASP A 1 106 ? -11.273 -22.797 -19.141 1 51.53 106 ASP A C 1
ATOM 842 O O . ASP A 1 106 ? -10.734 -22.953 -18.047 1 51.53 106 ASP A O 1
ATOM 846 N N . ASN A 1 107 ? -12.547 -23.047 -19.25 1 55.03 107 ASN A N 1
ATOM 847 C CA . ASN A 1 107 ? -13.375 -24 -18.531 1 55.03 107 ASN A CA 1
ATOM 848 C C . ASN A 1 107 ? -12.602 -25.281 -18.188 1 55.03 107 ASN A C 1
ATOM 850 O O . ASN A 1 107 ? -12.922 -25.969 -17.219 1 55.03 107 ASN A O 1
ATOM 854 N N . ASN A 1 108 ? -11.531 -25.578 -18.922 1 60.06 108 ASN A N 1
ATOM 855 C CA . ASN A 1 108 ? -10.898 -26.875 -18.734 1 60.06 108 ASN A CA 1
ATOM 856 C C . ASN A 1 108 ? -9.852 -26.844 -17.625 1 60.06 108 ASN A C 1
ATOM 858 O O . ASN A 1 108 ? -9.531 -27.875 -17.031 1 60.06 108 ASN A O 1
ATOM 862 N N . HIS A 1 109 ? -9.383 -25.609 -17.219 1 71.25 109 HIS A N 1
ATOM 863 C CA . HIS A 1 109 ? -8.406 -25.531 -16.141 1 71.25 109 HIS A CA 1
ATOM 864 C C . HIS A 1 109 ? -8.664 -24.312 -15.25 1 71.25 109 HIS A C 1
ATOM 866 O O . HIS A 1 109 ? -7.906 -23.344 -15.297 1 71.25 109 HIS A O 1
ATOM 872 N N . PRO A 1 110 ? -9.703 -24.406 -14.391 1 73.94 110 PRO A N 1
ATOM 873 C CA . PRO A 1 110 ? -10.164 -23.25 -13.617 1 73.94 110 PRO A CA 1
ATOM 874 C C . PRO A 1 110 ? -9.062 -22.672 -12.734 1 73.94 110 PRO A C 1
ATOM 876 O O . PRO A 1 110 ? -9.094 -21.469 -12.422 1 73.94 110 PRO A O 1
ATOM 879 N N . HIS A 1 111 ? -8.008 -23.5 -12.508 1 85.88 111 HIS A N 1
ATOM 880 C CA . HIS A 1 111 ? -6.992 -23 -11.578 1 85.88 111 HIS A CA 1
ATOM 881 C C . HIS A 1 111 ? -5.652 -22.797 -12.281 1 85.88 111 HIS A C 1
ATOM 883 O O . HIS A 1 111 ? -4.625 -22.625 -11.625 1 85.88 111 HIS A O 1
ATOM 889 N N . GLY A 1 112 ? -5.672 -22.766 -13.57 1 92.81 112 GLY A N 1
ATOM 890 C CA . GLY A 1 112 ? -4.441 -22.578 -14.328 1 92.81 112 GLY A CA 1
ATOM 891 C C . GLY A 1 112 ? -3.729 -21.281 -14.008 1 92.81 112 GLY A C 1
ATOM 892 O O . GLY A 1 112 ? -2.498 -21.234 -13.984 1 92.81 112 GLY A O 1
ATOM 893 N N . HIS A 1 113 ? -4.504 -20.25 -13.742 1 95.56 113 HIS A N 1
ATOM 894 C CA . HIS A 1 113 ? -3.92 -18.953 -13.438 1 95.56 113 HIS A CA 1
ATOM 895 C C . HIS A 1 113 ? -3.145 -18.984 -12.125 1 95.56 113 HIS A C 1
ATOM 897 O O . HIS A 1 113 ? -2.189 -18.234 -11.945 1 95.56 113 HIS A O 1
ATOM 903 N N . LEU A 1 114 ? -3.521 -19.938 -11.258 1 97.38 114 LEU A N 1
ATOM 904 C CA . LEU A 1 114 ? -2.799 -20.078 -10 1 97.38 114 LEU A CA 1
ATOM 905 C C . LEU A 1 114 ? -1.4 -20.641 -10.227 1 97.38 114 LEU A C 1
ATOM 907 O O . LEU A 1 114 ? -0.439 -20.203 -9.594 1 97.38 114 LEU A O 1
ATOM 911 N N . GLN A 1 115 ? -1.328 -21.578 -11.078 1 97.19 115 GLN A N 1
ATOM 912 C CA . GLN A 1 115 ? -0.023 -22.109 -11.445 1 97.19 115 GLN A CA 1
ATOM 913 C C . GLN A 1 115 ? 0.86 -21.031 -12.07 1 97.19 115 GLN A C 1
ATOM 915 O O . GLN A 1 115 ? 2.049 -20.938 -11.766 1 97.19 115 GLN A O 1
ATOM 920 N N . THR A 1 116 ? 0.265 -20.281 -12.961 1 97.5 116 THR A N 1
ATOM 921 C CA . THR A 1 116 ? 0.994 -19.203 -13.617 1 97.5 116 THR A CA 1
ATOM 922 C C . THR A 1 116 ? 1.514 -18.203 -12.586 1 97.5 116 THR A C 1
ATOM 924 O O . THR A 1 116 ? 2.666 -17.766 -12.664 1 97.5 116 THR A O 1
ATOM 927 N N . LEU A 1 117 ? 0.719 -17.828 -11.641 1 98.38 117 LEU A N 1
ATOM 928 C CA . LEU A 1 117 ? 1.122 -16.891 -10.602 1 98.38 117 LEU A CA 1
ATOM 929 C C . LEU A 1 117 ? 2.24 -17.484 -9.742 1 98.38 117 LEU A C 1
ATOM 931 O O . LEU A 1 117 ? 3.176 -16.766 -9.367 1 98.38 117 LEU A O 1
ATOM 935 N N . PHE A 1 118 ? 2.109 -18.734 -9.438 1 98.44 118 PHE A N 1
ATOM 936 C CA . PHE A 1 118 ? 3.129 -19.391 -8.625 1 98.44 118 PHE A CA 1
ATOM 937 C C . PHE A 1 118 ? 4.461 -19.438 -9.359 1 98.44 118 PHE A C 1
ATOM 939 O O . PHE A 1 118 ? 5.516 -19.188 -8.773 1 98.44 118 PHE A O 1
ATOM 946 N N . GLU A 1 119 ? 4.418 -19.734 -10.586 1 98.25 119 GLU A N 1
ATOM 947 C CA . GLU A 1 119 ? 5.629 -19.734 -11.398 1 98.25 119 GLU A CA 1
ATOM 948 C C . GLU A 1 119 ? 6.242 -18.344 -11.477 1 98.25 119 GLU A C 1
ATOM 950 O O . GLU A 1 119 ? 7.469 -18.203 -11.469 1 98.25 119 GLU A O 1
ATOM 955 N N . PHE A 1 120 ? 5.445 -17.391 -11.617 1 98.62 120 PHE A N 1
ATOM 956 C CA . PHE A 1 120 ? 5.91 -16.016 -11.594 1 98.62 120 PHE A CA 1
ATOM 957 C C . PHE A 1 120 ? 6.652 -15.703 -10.297 1 98.62 120 PHE A C 1
ATOM 959 O O . PHE A 1 120 ? 7.738 -15.117 -10.32 1 98.62 120 PHE A O 1
ATOM 966 N N . ALA A 1 121 ? 6.031 -16.109 -9.18 1 98.62 121 ALA A N 1
ATOM 967 C CA . ALA A 1 121 ? 6.66 -15.906 -7.879 1 98.62 121 ALA A CA 1
ATOM 968 C C . ALA A 1 121 ? 8.023 -16.578 -7.82 1 98.62 121 ALA A C 1
ATOM 970 O O . ALA A 1 121 ? 8.992 -16 -7.324 1 98.62 121 ALA A O 1
ATOM 971 N N . LYS A 1 122 ? 8.117 -17.719 -8.305 1 97.44 122 LYS A N 1
ATOM 972 C CA . LYS A 1 122 ? 9.383 -18.453 -8.359 1 97.44 122 LYS A CA 1
ATOM 973 C C . LYS A 1 122 ? 10.422 -17.688 -9.188 1 97.44 122 LYS A C 1
ATOM 975 O O . LYS A 1 122 ? 11.57 -17.562 -8.773 1 97.44 122 LYS A O 1
ATOM 980 N N . GLU A 1 123 ? 9.992 -17.266 -10.328 1 98 123 GLU A N 1
ATOM 981 C CA . GLU A 1 123 ? 10.914 -16.578 -11.227 1 98 123 GLU A CA 1
ATOM 982 C C . GLU A 1 123 ? 11.367 -15.242 -10.641 1 98 123 GLU A C 1
ATOM 984 O O . GLU A 1 123 ? 12.484 -14.781 -10.906 1 98 123 GLU A O 1
ATOM 989 N N . MET A 1 124 ? 10.508 -14.617 -9.859 1 98.25 124 MET A N 1
ATOM 990 C CA . MET A 1 124 ? 10.914 -13.398 -9.164 1 98.25 124 MET A CA 1
ATOM 991 C C . MET A 1 124 ? 12.117 -13.648 -8.266 1 98.25 124 MET A C 1
ATOM 993 O O . MET A 1 124 ? 13 -12.805 -8.148 1 98.25 124 MET A O 1
ATOM 997 N N . MET A 1 125 ? 12.125 -14.766 -7.652 1 95.62 125 MET A N 1
ATOM 998 C CA . MET A 1 125 ? 13.266 -15.125 -6.812 1 95.62 125 MET A CA 1
ATOM 999 C C . MET A 1 125 ? 14.547 -15.18 -7.633 1 95.62 125 MET A C 1
ATOM 1001 O O . MET A 1 125 ? 15.594 -14.703 -7.188 1 95.62 125 MET A O 1
ATOM 1005 N N . ARG A 1 126 ? 14.43 -15.68 -8.766 1 94.81 126 ARG A N 1
ATOM 1006 C CA . ARG A 1 126 ? 15.586 -15.758 -9.664 1 94.81 126 ARG A CA 1
ATOM 1007 C C . ARG A 1 126 ? 16.031 -14.367 -10.102 1 94.81 126 ARG A C 1
ATOM 1009 O O . ARG A 1 126 ? 17.219 -14.102 -10.227 1 94.81 126 ARG A O 1
ATOM 1016 N N . VAL A 1 127 ? 15.094 -13.539 -10.383 1 95.94 127 VAL A N 1
ATOM 1017 C CA . VAL A 1 127 ? 15.383 -12.164 -10.773 1 95.94 127 VAL A CA 1
ATOM 1018 C C . VAL A 1 127 ? 16.203 -11.477 -9.68 1 95.94 127 VAL A C 1
ATOM 1020 O O . VAL A 1 127 ? 17.156 -10.758 -9.969 1 95.94 127 VAL A O 1
ATOM 1023 N N . VAL A 1 128 ? 15.812 -11.68 -8.422 1 95.06 128 VAL A N 1
ATOM 1024 C CA . VAL A 1 128 ? 16.531 -11.062 -7.312 1 95.06 128 VAL A CA 1
ATOM 1025 C C . VAL A 1 128 ? 17.938 -11.641 -7.219 1 95.06 128 VAL A C 1
ATOM 1027 O O . VAL A 1 128 ? 18.906 -10.914 -6.973 1 95.06 128 VAL A O 1
ATOM 1030 N N . ASP A 1 129 ? 18.031 -12.922 -7.426 1 91.19 129 ASP A N 1
ATOM 1031 C CA . ASP A 1 129 ? 19.359 -13.555 -7.426 1 91.19 129 ASP A CA 1
ATOM 1032 C C . ASP A 1 129 ? 20.25 -12.953 -8.5 1 91.19 129 ASP A C 1
ATOM 1034 O O . ASP A 1 129 ? 21.422 -12.648 -8.25 1 91.19 129 ASP A O 1
ATOM 1038 N N . ASP A 1 130 ? 19.75 -12.82 -9.656 1 92.12 130 ASP A N 1
ATOM 1039 C CA . ASP A 1 130 ? 20.5 -12.234 -10.766 1 92.12 130 ASP A CA 1
ATOM 1040 C C . ASP A 1 130 ? 20.875 -10.781 -10.461 1 92.12 130 ASP A C 1
ATOM 1042 O O . ASP A 1 130 ? 21.984 -10.344 -10.797 1 92.12 130 ASP A O 1
ATOM 1046 N N . PHE A 1 131 ? 19.906 -10.094 -9.898 1 91.44 131 PHE A N 1
ATOM 1047 C CA . PHE A 1 131 ? 20.156 -8.711 -9.508 1 91.44 131 PHE A CA 1
ATOM 1048 C C . PHE A 1 131 ? 21.328 -8.633 -8.539 1 91.44 131 PHE A C 1
ATOM 1050 O O . PHE A 1 131 ? 22.203 -7.777 -8.695 1 91.44 131 PHE A O 1
ATOM 1057 N N . ASN A 1 132 ? 21.281 -9.484 -7.57 1 89.25 132 ASN A N 1
ATOM 1058 C CA . ASN A 1 132 ? 22.344 -9.523 -6.566 1 89.25 132 ASN A CA 1
ATOM 1059 C C . ASN A 1 132 ? 23.703 -9.844 -7.191 1 89.25 132 ASN A C 1
ATOM 1061 O O . ASN A 1 132 ? 24.734 -9.367 -6.727 1 89.25 132 ASN A O 1
ATOM 1065 N N . ASN A 1 133 ? 23.734 -10.664 -8.102 1 88.12 133 ASN A N 1
ATOM 1066 C CA . ASN A 1 133 ? 24.984 -11.062 -8.766 1 88.12 133 ASN A CA 1
ATOM 1067 C C . ASN A 1 133 ? 25.594 -9.906 -9.555 1 88.12 133 ASN A C 1
ATOM 1069 O O . ASN A 1 133 ? 26.812 -9.828 -9.703 1 88.12 133 ASN A O 1
ATOM 1073 N N . ASN A 1 134 ? 24.781 -9.031 -10.07 1 82.56 134 ASN A N 1
ATOM 1074 C CA . ASN A 1 134 ? 25.234 -7.895 -10.852 1 82.56 134 ASN A CA 1
ATOM 1075 C C . ASN A 1 134 ? 25.594 -6.703 -9.961 1 82.56 134 ASN A C 1
ATOM 1077 O O . ASN A 1 134 ? 26.391 -5.852 -10.352 1 82.56 134 ASN A O 1
ATOM 1081 N N . MET A 1 135 ? 24.844 -6.734 -8.93 1 67.81 135 MET A N 1
ATOM 1082 C CA . MET A 1 135 ? 25.047 -5.625 -7.996 1 67.81 135 MET A CA 1
ATOM 1083 C C . MET A 1 135 ? 25.625 -6.121 -6.676 1 67.81 135 MET A C 1
ATOM 1085 O O . MET A 1 135 ? 24.891 -6.273 -5.695 1 67.81 135 MET A O 1
ATOM 1089 N N . LEU A 1 136 ? 26.797 -6.492 -6.582 1 58.72 136 LEU A N 1
ATOM 1090 C CA . LEU A 1 136 ? 27.531 -7.312 -5.621 1 58.72 136 LEU A CA 1
ATOM 1091 C C . LEU A 1 136 ? 27.25 -6.852 -4.191 1 58.72 136 LEU A C 1
ATOM 1093 O O . LEU A 1 136 ? 27.234 -7.664 -3.266 1 58.72 136 LEU A O 1
ATOM 1097 N N . TRP A 1 137 ? 26.703 -5.688 -4.031 1 65.06 137 TRP A N 1
ATOM 1098 C CA . TRP A 1 137 ? 26.828 -5.199 -2.662 1 65.06 137 TRP A CA 1
ATOM 1099 C C . TRP A 1 137 ? 25.5 -5.305 -1.919 1 65.06 137 TRP A C 1
ATOM 1101 O O . TRP A 1 137 ? 25.469 -5.281 -0.686 1 65.06 137 TRP A O 1
ATOM 1111 N N . PHE A 1 138 ? 24.406 -5.605 -2.439 1 72.5 138 PHE A N 1
ATOM 1112 C CA . PHE A 1 138 ? 23.172 -5.371 -1.695 1 72.5 138 PHE A CA 1
ATOM 1113 C C . PHE A 1 138 ? 22.609 -6.676 -1.157 1 72.5 138 PHE A C 1
ATOM 1115 O O . PHE A 1 138 ? 22.094 -6.723 -0.042 1 72.5 138 PHE A O 1
ATOM 1122 N N . ASN A 1 139 ? 22.812 -7.824 -1.706 1 87.56 139 ASN A N 1
ATOM 1123 C CA . ASN A 1 139 ? 22.281 -9.125 -1.315 1 87.56 139 ASN A CA 1
ATOM 1124 C C . ASN A 1 139 ? 20.812 -9.023 -0.887 1 87.56 139 ASN A C 1
ATOM 1126 O O . ASN A 1 139 ? 20.453 -9.43 0.219 1 87.56 139 ASN A O 1
ATOM 1130 N N . PHE A 1 140 ? 19.969 -8.523 -1.702 1 91.62 140 PHE A N 1
ATOM 1131 C CA . PHE A 1 140 ? 18.531 -8.383 -1.431 1 91.62 140 PHE A CA 1
ATOM 1132 C C . PHE A 1 140 ? 17.875 -9.742 -1.266 1 91.62 140 PHE A C 1
ATOM 1134 O O . PHE A 1 140 ? 18.25 -10.711 -1.935 1 91.62 140 PHE A O 1
ATOM 1141 N N . LYS A 1 141 ? 17.016 -9.852 -0.324 1 93.75 141 LYS A N 1
ATOM 1142 C CA . LYS A 1 141 ? 16.266 -11.07 -0.053 1 93.75 141 LYS A CA 1
ATOM 1143 C C . LYS A 1 141 ? 14.773 -10.859 -0.304 1 93.75 141 LYS A C 1
ATOM 1145 O O . LYS A 1 141 ? 14.188 -9.883 0.174 1 93.75 141 LYS A O 1
ATOM 1150 N N . LEU A 1 142 ? 14.211 -11.805 -1.042 1 97.12 142 LEU A N 1
ATOM 1151 C CA . LEU A 1 142 ? 12.789 -11.75 -1.356 1 97.12 142 LEU A CA 1
ATOM 1152 C C . LEU A 1 142 ? 12 -12.711 -0.469 1 97.12 142 LEU A C 1
ATOM 1154 O O . LEU A 1 142 ? 12.445 -13.836 -0.215 1 97.12 142 LEU A O 1
ATOM 1158 N N . ARG A 1 143 ? 10.938 -12.305 0.083 1 97.94 143 ARG A N 1
ATOM 1159 C CA . ARG A 1 143 ? 9.945 -13.086 0.82 1 97.94 143 ARG A CA 1
ATOM 1160 C C . ARG A 1 143 ? 8.562 -12.953 0.188 1 97.94 143 ARG A C 1
ATOM 1162 O O . ARG A 1 143 ? 8.086 -11.844 -0.048 1 97.94 143 ARG A O 1
ATOM 1169 N N . ILE A 1 144 ? 7.941 -14.094 -0.091 1 98.75 144 ILE A N 1
ATOM 1170 C CA . ILE A 1 144 ? 6.695 -14.008 -0.845 1 98.75 144 ILE A CA 1
ATOM 1171 C C . ILE A 1 144 ? 5.578 -14.711 -0.083 1 98.75 144 ILE A C 1
ATOM 1173 O O . ILE A 1 144 ? 5.77 -15.828 0.42 1 98.75 144 ILE A O 1
ATOM 1177 N N . GLY A 1 145 ? 4.477 -14.07 0.053 1 98.88 145 GLY A N 1
ATOM 1178 C CA . GLY A 1 145 ? 3.23 -14.672 0.496 1 98.88 145 GLY A CA 1
ATOM 1179 C C . GLY A 1 145 ? 2.254 -14.93 -0.637 1 98.88 145 GLY A C 1
ATOM 1180 O O . GLY A 1 145 ? 2.123 -14.102 -1.545 1 98.88 145 GLY A O 1
ATOM 1181 N N . PHE A 1 146 ? 1.63 -16.062 -0.61 1 98.88 146 PHE A N 1
ATOM 1182 C CA . PHE A 1 146 ? 0.726 -16.5 -1.668 1 98.88 146 PHE A CA 1
ATOM 1183 C C . PHE A 1 146 ? -0.58 -17.016 -1.081 1 98.88 146 PHE A C 1
ATOM 1185 O O . PHE A 1 146 ? -0.567 -17.812 -0.137 1 98.88 146 PHE A O 1
ATOM 1192 N N . ASN A 1 147 ? -1.653 -16.562 -1.604 1 98.62 147 ASN A N 1
ATOM 1193 C CA . ASN A 1 147 ? -2.967 -17.109 -1.29 1 98.62 147 ASN A CA 1
ATOM 1194 C C . ASN A 1 147 ? -3.922 -17 -2.477 1 98.62 147 ASN A C 1
ATOM 1196 O O . ASN A 1 147 ? -3.643 -16.281 -3.436 1 98.62 147 ASN A O 1
ATOM 1200 N N . HIS A 1 148 ? -4.996 -17.812 -2.439 1 98 148 HIS A N 1
ATOM 1201 C CA . HIS A 1 148 ? -6.035 -17.688 -3.453 1 98 148 HIS A CA 1
ATOM 1202 C C . HIS A 1 148 ? -7.422 -17.828 -2.838 1 98 148 HIS A C 1
ATOM 1204 O O . HIS A 1 148 ? -7.574 -18.406 -1.758 1 98 148 HIS A O 1
ATOM 1210 N N . GLY A 1 149 ? -8.312 -17.266 -3.424 1 95.12 149 GLY A N 1
ATOM 1211 C CA . GLY A 1 149 ? -9.695 -17.281 -2.973 1 95.12 149 GLY A CA 1
ATOM 1212 C C . GLY A 1 149 ? -10.523 -16.141 -3.541 1 95.12 149 GLY A C 1
ATOM 1213 O O . GLY A 1 149 ? -10.117 -15.492 -4.504 1 95.12 149 GLY A O 1
ATOM 1214 N N . PRO A 1 150 ? -11.773 -15.984 -3.035 1 92.94 150 PRO A N 1
ATOM 1215 C CA . PRO A 1 150 ? -12.617 -14.883 -3.508 1 92.94 150 PRO A CA 1
ATOM 1216 C C . PRO A 1 150 ? -12.062 -13.516 -3.133 1 92.94 150 PRO A C 1
ATOM 1218 O O . PRO A 1 150 ? -11.477 -13.352 -2.061 1 92.94 150 PRO A O 1
ATOM 1221 N N . LEU A 1 151 ? -12.219 -12.57 -4.016 1 92.88 151 LEU A N 1
ATOM 1222 C CA . LEU A 1 151 ? -11.812 -11.195 -3.756 1 92.88 151 LEU A CA 1
ATOM 1223 C C . LEU A 1 151 ? -12.594 -10.219 -4.637 1 92.88 151 LEU A C 1
ATOM 1225 O O . LEU A 1 151 ? -13.281 -10.641 -5.566 1 92.88 151 LEU A O 1
ATOM 1229 N N . THR A 1 152 ? -12.57 -8.977 -4.301 1 91.81 152 THR A N 1
ATOM 1230 C CA . THR A 1 152 ? -13.203 -7.918 -5.078 1 91.81 152 THR A CA 1
ATOM 1231 C C . THR A 1 152 ? -12.148 -7.012 -5.711 1 91.81 152 THR A C 1
ATOM 1233 O O . THR A 1 152 ? -11.211 -6.574 -5.035 1 91.81 152 THR A O 1
ATOM 1236 N N . ALA A 1 153 ? -12.219 -6.875 -7.008 1 92.44 153 ALA A N 1
ATOM 1237 C CA . ALA A 1 153 ? -11.406 -5.883 -7.707 1 92.44 153 ALA A CA 1
ATOM 1238 C C . ALA A 1 153 ? -12.203 -4.605 -7.965 1 92.44 153 ALA A C 1
ATOM 1240 O O . ALA A 1 153 ? -13.406 -4.664 -8.227 1 92.44 153 ALA A O 1
ATOM 1241 N N . GLY A 1 154 ? -11.508 -3.445 -7.852 1 90.31 154 GLY A N 1
ATOM 1242 C CA . GLY A 1 154 ? -12.211 -2.193 -8.07 1 90.31 154 GLY A CA 1
ATOM 1243 C C . GLY A 1 154 ? -11.289 -1.002 -8.211 1 90.31 154 GLY A C 1
ATOM 1244 O O . GLY A 1 154 ? -10.07 -1.138 -8.07 1 90.31 154 GLY A O 1
ATOM 1245 N N . VAL A 1 155 ? -11.852 0.043 -8.648 1 89.25 155 VAL A N 1
ATOM 1246 C CA . VAL A 1 155 ? -11.172 1.332 -8.688 1 89.25 155 VAL A CA 1
ATOM 1247 C C . VAL A 1 155 ? -11.625 2.189 -7.504 1 89.25 155 VAL A C 1
ATOM 1249 O O . VAL A 1 155 ? -12.812 2.477 -7.359 1 89.25 155 VAL A O 1
ATOM 1252 N N . ILE A 1 156 ? -10.703 2.604 -6.699 1 90.62 156 ILE A N 1
ATOM 1253 C CA . ILE A 1 156 ? -11.039 3.262 -5.441 1 90.62 156 ILE A CA 1
ATOM 1254 C C . ILE A 1 156 ? -10.727 4.754 -5.539 1 90.62 156 ILE A C 1
ATOM 1256 O O . ILE A 1 156 ? -9.742 5.145 -6.168 1 90.62 156 ILE A O 1
ATOM 1260 N N . GLY A 1 157 ? -11.641 5.566 -4.879 1 87.75 157 GLY A N 1
ATOM 1261 C CA . GLY A 1 157 ? -11.438 7.004 -4.809 1 87.75 157 GLY A CA 1
ATOM 1262 C C . GLY A 1 157 ? -12.203 7.77 -5.871 1 87.75 157 GLY A C 1
ATOM 1263 O O . GLY A 1 157 ? -12.828 7.168 -6.746 1 87.75 157 GLY A O 1
ATOM 1264 N N . THR A 1 158 ? -12.195 9.07 -5.742 1 83.69 158 THR A N 1
ATOM 1265 C CA . THR A 1 158 ? -12.789 9.961 -6.734 1 83.69 158 THR A CA 1
ATOM 1266 C C . THR A 1 158 ? -11.703 10.766 -7.453 1 83.69 158 THR A C 1
ATOM 1268 O O . THR A 1 158 ? -11.938 11.289 -8.547 1 83.69 158 THR A O 1
ATOM 1271 N N . THR A 1 159 ? -10.633 10.891 -6.777 1 77.19 159 THR A N 1
ATOM 1272 C CA . THR A 1 159 ? -9.414 11.438 -7.367 1 77.19 159 THR A CA 1
ATOM 1273 C C . THR A 1 159 ? -8.234 10.484 -7.156 1 77.19 159 THR A C 1
ATOM 1275 O O . THR A 1 159 ? -8.242 9.688 -6.219 1 77.19 159 THR A O 1
ATOM 1278 N N . LYS A 1 160 ? -7.258 10.539 -8.055 1 79.75 160 LYS A N 1
ATOM 1279 C CA . LYS A 1 160 ? -6.113 9.633 -8 1 79.75 160 LYS A CA 1
ATOM 1280 C C . LYS A 1 160 ? -6.566 8.18 -7.883 1 79.75 160 LYS A C 1
ATOM 1282 O O . 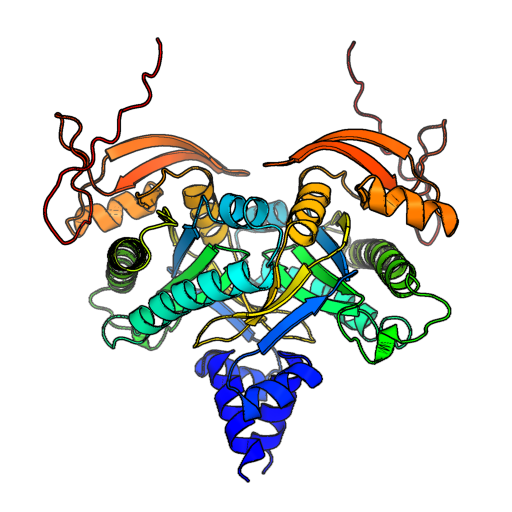LYS A 1 160 ? -6.148 7.469 -6.973 1 79.75 160 LYS A O 1
ATOM 1287 N N . LEU A 1 161 ? -7.355 7.859 -8.828 1 79.5 161 LEU A N 1
ATOM 1288 C CA . LEU A 1 161 ? -7.973 6.539 -8.875 1 79.5 161 LEU A CA 1
ATOM 1289 C C . LEU A 1 161 ? -6.914 5.441 -8.875 1 79.5 161 LEU A C 1
ATOM 1291 O O . LEU A 1 161 ? -5.867 5.586 -9.516 1 79.5 161 LEU A O 1
ATOM 1295 N N . LEU A 1 162 ? -7.203 4.426 -8.172 1 86.69 162 LEU A N 1
ATOM 1296 C CA . LEU A 1 162 ? -6.301 3.281 -8.094 1 86.69 162 LEU A CA 1
ATOM 1297 C C . LEU A 1 162 ? -7.062 1.972 -8.258 1 86.69 162 LEU A C 1
ATOM 1299 O O . LEU A 1 162 ? -8.055 1.736 -7.566 1 86.69 162 LEU A O 1
ATOM 1303 N N . TYR A 1 163 ? -6.73 1.254 -9.344 1 89.38 163 TYR A N 1
ATOM 1304 C CA . TYR A 1 163 ? -7.215 -0.119 -9.43 1 89.38 163 TYR A CA 1
ATOM 1305 C C . TYR A 1 163 ? -6.566 -0.998 -8.367 1 89.38 163 TYR A C 1
ATOM 1307 O O . TYR A 1 163 ? -5.34 -1.012 -8.227 1 89.38 163 TYR A O 1
ATOM 1315 N N . ASP A 1 164 ? -7.398 -1.703 -7.59 1 93.12 164 ASP A N 1
ATOM 1316 C CA . ASP A 1 164 ? -6.914 -2.477 -6.453 1 93.12 164 ASP A CA 1
ATOM 1317 C C . ASP A 1 164 ? -7.836 -3.662 -6.164 1 93.12 164 ASP A C 1
ATOM 1319 O O . ASP A 1 164 ? -8.789 -3.904 -6.902 1 93.12 164 ASP A O 1
ATOM 1323 N N . ILE A 1 165 ? -7.418 -4.418 -5.203 1 93.44 165 ILE A N 1
ATOM 1324 C CA . ILE A 1 165 ? -8.211 -5.578 -4.82 1 93.44 165 ILE A CA 1
ATOM 1325 C C . ILE A 1 165 ? -8.375 -5.609 -3.301 1 93.44 165 ILE A C 1
ATOM 1327 O O . ILE A 1 165 ? -7.504 -5.148 -2.566 1 93.44 165 ILE A O 1
ATOM 1331 N N . TRP A 1 166 ? -9.5 -6.223 -2.887 1 91.81 166 TRP A N 1
ATOM 1332 C CA . TRP A 1 166 ? -9.836 -6.289 -1.47 1 91.81 166 TRP A CA 1
ATOM 1333 C C . TRP A 1 166 ? -10.477 -7.633 -1.124 1 91.81 166 TRP A C 1
ATOM 1335 O O . TRP A 1 166 ? -11.047 -8.297 -1.99 1 91.81 166 TRP A O 1
ATOM 1345 N N . GLY A 1 167 ? -10.406 -7.965 0.218 1 89.56 167 GLY A N 1
ATOM 1346 C CA . GLY A 1 167 ? -11.031 -9.18 0.719 1 89.56 167 GLY A CA 1
ATOM 1347 C C . GLY A 1 167 ? -10.117 -10 1.607 1 89.56 167 GLY A C 1
ATOM 1348 O O . GLY A 1 167 ? -8.914 -9.727 1.693 1 89.56 167 GLY A O 1
ATOM 1349 N N . ASP A 1 168 ? -10.664 -11.008 2.172 1 88.81 168 ASP A N 1
ATOM 1350 C CA . ASP A 1 168 ? -9.922 -11.883 3.074 1 88.81 168 ASP A CA 1
ATOM 1351 C C . ASP A 1 168 ? -8.758 -12.555 2.348 1 88.81 168 ASP A C 1
ATOM 1353 O O . ASP A 1 168 ? -7.707 -12.805 2.941 1 88.81 168 ASP A O 1
ATOM 1357 N N . THR A 1 169 ? -9.008 -12.836 1.14 1 93.69 169 THR A N 1
ATOM 1358 C CA . THR A 1 169 ? -7.969 -13.469 0.338 1 93.69 169 THR A CA 1
ATOM 1359 C C . THR A 1 169 ? -6.715 -12.594 0.298 1 93.69 169 THR A C 1
ATOM 1361 O O . THR A 1 169 ? -5.602 -13.094 0.45 1 93.69 169 THR A O 1
ATOM 1364 N N . VAL A 1 170 ? -6.918 -11.32 0.124 1 95.12 170 VAL A N 1
ATOM 1365 C CA . VAL A 1 170 ? -5.82 -10.367 0.034 1 95.12 170 VAL A CA 1
ATOM 1366 C C . VAL A 1 170 ? -5.117 -10.258 1.385 1 95.12 170 VAL A C 1
ATOM 1368 O O . VAL A 1 170 ? -3.887 -10.297 1.457 1 95.12 170 VAL A O 1
ATOM 1371 N N . ASN A 1 171 ? -5.898 -10.242 2.445 1 91.69 171 ASN A N 1
ATOM 1372 C CA . ASN A 1 171 ? -5.34 -10.141 3.789 1 91.69 171 ASN A CA 1
ATOM 1373 C C . ASN A 1 171 ? -4.504 -11.367 4.141 1 91.69 171 ASN A C 1
ATOM 1375 O O . ASN A 1 171 ? -3.441 -11.242 4.754 1 91.69 171 ASN A O 1
ATOM 1379 N N . ILE A 1 172 ? -5.016 -12.445 3.793 1 95 172 ILE A N 1
ATOM 1380 C CA . ILE A 1 172 ? -4.309 -13.68 4.09 1 95 172 ILE A CA 1
ATOM 1381 C C . ILE A 1 172 ? -2.998 -13.727 3.305 1 95 172 ILE A C 1
ATOM 1383 O O . ILE A 1 172 ? -1.958 -14.117 3.84 1 95 172 ILE A O 1
ATOM 1387 N N . ALA A 1 173 ? -3.004 -13.375 2.055 1 97.75 173 ALA A N 1
ATOM 1388 C CA . ALA A 1 173 ? -1.774 -13.328 1.266 1 97.75 173 ALA A CA 1
ATOM 1389 C C . ALA A 1 173 ? -0.742 -12.406 1.91 1 97.75 173 ALA A C 1
ATOM 1391 O O . ALA A 1 173 ? 0.441 -12.742 1.984 1 97.75 173 ALA A O 1
ATOM 1392 N N . SER A 1 174 ? -1.187 -11.25 2.283 1 96.5 174 SER A N 1
ATOM 1393 C CA . SER A 1 174 ? -0.318 -10.312 2.982 1 96.5 174 SER A CA 1
ATOM 1394 C C . SER A 1 174 ? 0.259 -10.93 4.25 1 96.5 174 SER A C 1
ATOM 1396 O O . SER A 1 174 ? 1.444 -10.766 4.547 1 96.5 174 SER A O 1
ATOM 1398 N N . ARG A 1 175 ? -0.572 -11.633 4.996 1 96.44 175 ARG A N 1
ATOM 1399 C CA . ARG A 1 175 ? -0.12 -12.289 6.223 1 96.44 175 ARG A CA 1
ATOM 1400 C C . ARG A 1 175 ? 0.897 -13.383 5.914 1 96.44 175 ARG A C 1
ATOM 1402 O O . ARG A 1 175 ? 1.849 -13.578 6.672 1 96.44 175 ARG A O 1
ATOM 1409 N N . MET A 1 176 ? 0.679 -14.109 4.836 1 98.31 176 MET A N 1
ATOM 1410 C CA . MET A 1 176 ? 1.646 -15.117 4.418 1 98.31 176 MET A CA 1
ATOM 1411 C C . MET A 1 176 ? 3.006 -14.484 4.137 1 98.31 176 MET A C 1
ATOM 1413 O O . MET A 1 176 ? 4.043 -15.102 4.395 1 98.31 176 MET A O 1
ATOM 1417 N N . ASP A 1 177 ? 2.986 -13.32 3.662 1 98.19 177 ASP A N 1
ATOM 1418 C CA . ASP A 1 177 ? 4.23 -12.586 3.445 1 98.19 177 ASP A CA 1
ATOM 1419 C C . ASP A 1 177 ? 4.848 -12.156 4.773 1 98.19 177 ASP A C 1
ATOM 1421 O O . ASP A 1 177 ? 5.977 -12.539 5.094 1 98.19 177 ASP A O 1
ATOM 1425 N N . THR A 1 178 ? 4.07 -11.469 5.602 1 95.75 178 THR A N 1
ATOM 1426 C CA . THR A 1 178 ? 4.621 -10.828 6.793 1 95.75 178 THR A CA 1
ATOM 1427 C C . THR A 1 178 ? 5.098 -11.883 7.797 1 95.75 178 THR A C 1
ATOM 1429 O O . THR A 1 178 ? 5.977 -11.609 8.617 1 95.75 178 THR A O 1
ATOM 1432 N N . THR A 1 179 ? 4.582 -13.008 7.754 1 96.81 179 THR A N 1
ATOM 1433 C CA . THR A 1 179 ? 4.996 -14.078 8.648 1 96.81 179 THR A CA 1
ATOM 1434 C C . THR A 1 179 ? 5.863 -15.094 7.91 1 96.81 179 THR A C 1
ATOM 1436 O O . THR A 1 179 ? 6.184 -16.156 8.453 1 96.81 179 THR A O 1
ATOM 1439 N N . GLY A 1 180 ? 6.148 -14.805 6.648 1 97.31 180 GLY A N 1
ATOM 1440 C CA . GLY A 1 180 ? 6.891 -15.742 5.82 1 97.31 180 GLY A CA 1
ATOM 1441 C C . GLY A 1 180 ? 8.359 -15.828 6.184 1 97.31 180 GLY A C 1
ATOM 1442 O O . GLY A 1 180 ? 8.766 -15.367 7.254 1 97.31 180 GLY A O 1
ATOM 1443 N N . VAL A 1 181 ? 9.117 -16.484 5.395 1 95.31 181 VAL A N 1
ATOM 1444 C CA . VAL A 1 181 ? 10.5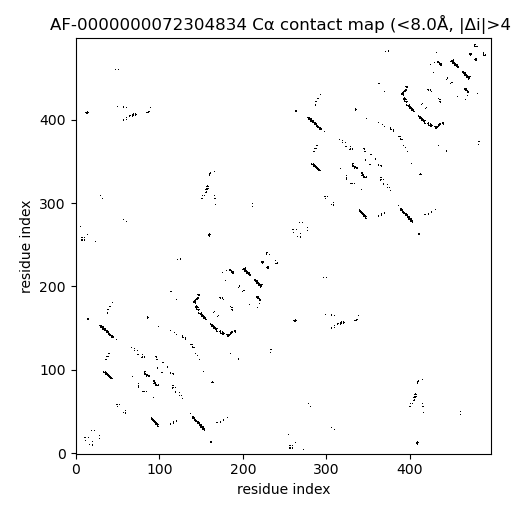47 -16.703 5.586 1 95.31 181 VAL A CA 1
ATOM 1445 C C . VAL A 1 181 ? 11.32 -16.141 4.395 1 95.31 181 VAL A C 1
ATOM 1447 O O . VAL A 1 181 ? 10.898 -16.297 3.246 1 95.31 181 VAL A O 1
ATOM 1450 N N . GLU A 1 182 ? 12.398 -15.461 4.699 1 94.69 182 GLU A N 1
ATOM 1451 C CA . GLU A 1 182 ? 13.219 -14.883 3.641 1 94.69 182 GLU A CA 1
ATOM 1452 C C . GLU A 1 182 ? 13.641 -15.945 2.627 1 94.69 182 GLU A C 1
ATOM 1454 O O . GLU A 1 182 ? 13.992 -17.062 3.002 1 94.69 182 GLU A O 1
ATOM 1459 N N . CYS A 1 183 ? 13.508 -15.594 1.358 1 93.94 183 CYS A N 1
ATOM 1460 C CA . CYS A 1 183 ? 13.945 -16.391 0.218 1 93.94 183 CYS A CA 1
ATOM 1461 C C . CYS A 1 183 ? 13.039 -17.594 0.013 1 93.94 183 CYS A C 1
ATOM 1463 O O . CYS A 1 183 ? 13.438 -18.578 -0.63 1 93.94 183 CYS A O 1
ATOM 1465 N N . ARG A 1 184 ? 11.867 -17.562 0.579 1 96.69 184 ARG A N 1
ATOM 1466 C CA . ARG A 1 184 ? 10.891 -18.641 0.364 1 96.69 184 ARG A CA 1
ATOM 1467 C C . ARG A 1 184 ? 9.508 -18.062 0.098 1 96.69 184 ARG A C 1
ATOM 1469 O O . ARG A 1 184 ? 9.273 -16.859 0.28 1 96.69 184 ARG A O 1
ATOM 1476 N N . ILE A 1 185 ? 8.641 -18.922 -0.422 1 98.31 185 ILE A N 1
ATOM 1477 C CA . ILE A 1 185 ? 7.23 -18.609 -0.622 1 98.31 185 ILE A CA 1
ATOM 1478 C C . ILE A 1 185 ? 6.391 -19.312 0.442 1 98.31 185 ILE A C 1
ATOM 1480 O O . ILE A 1 185 ? 6.438 -20.547 0.569 1 98.31 185 ILE A O 1
ATOM 1484 N N . GLN A 1 186 ? 5.711 -18.547 1.198 1 98.56 186 GLN A N 1
ATOM 1485 C CA . GLN A 1 186 ? 4.766 -19.141 2.146 1 98.56 186 GLN A CA 1
ATOM 1486 C C . GLN A 1 186 ? 3.34 -19.094 1.598 1 98.56 186 GLN A C 1
ATOM 1488 O O . GLN A 1 186 ? 2.896 -18.062 1.085 1 98.56 186 GLN A O 1
ATOM 1493 N N . VAL A 1 187 ? 2.605 -20.219 1.699 1 98.75 187 VAL A N 1
ATOM 1494 C CA . VAL A 1 187 ? 1.252 -20.281 1.161 1 98.75 187 VAL A CA 1
ATOM 1495 C C . VAL A 1 187 ? 0.291 -20.781 2.242 1 98.75 187 VAL A C 1
ATOM 1497 O O . VAL A 1 187 ? 0.702 -21.469 3.18 1 98.75 187 VAL A O 1
ATOM 1500 N N . SER A 1 188 ? -0.957 -20.391 2.1 1 98.19 188 SER A N 1
ATOM 1501 C CA . SER A 1 188 ? -2.006 -20.891 2.98 1 98.19 188 SER A CA 1
ATOM 1502 C C . SER A 1 188 ? -2.273 -22.375 2.732 1 98.19 188 SER A C 1
ATOM 1504 O O . SER A 1 188 ? -1.847 -22.922 1.715 1 98.19 188 SER A O 1
ATOM 1506 N N . GLU A 1 189 ? -2.975 -22.984 3.625 1 97.94 189 GLU A N 1
ATOM 1507 C CA . GLU A 1 189 ? -3.334 -24.391 3.484 1 97.94 189 GLU A CA 1
ATOM 1508 C C . GLU A 1 189 ? -4.172 -24.625 2.229 1 97.94 189 GLU A C 1
ATOM 1510 O O . GLU A 1 189 ? -3.961 -25.594 1.51 1 97.94 189 GLU A O 1
ATOM 1515 N N . GLU A 1 190 ? -5.102 -23.75 2 1 96.31 190 GLU A N 1
ATOM 1516 C CA . GLU A 1 190 ? -5.961 -23.875 0.827 1 96.31 190 GLU A CA 1
ATOM 1517 C C . GLU A 1 190 ? -5.145 -23.828 -0.462 1 96.31 190 GLU A C 1
ATOM 1519 O O . GLU A 1 190 ? -5.391 -24.609 -1.388 1 96.31 190 GLU A O 1
ATOM 1524 N N . SER A 1 191 ? -4.238 -22.938 -0.494 1 98.25 191 SER A N 1
ATOM 1525 C CA . SER A 1 191 ? -3.391 -22.828 -1.677 1 98.25 191 SER A CA 1
ATOM 1526 C C . SER A 1 191 ? -2.441 -24.016 -1.793 1 98.25 191 SER A C 1
ATOM 1528 O O . SER A 1 191 ? -2.168 -24.484 -2.896 1 98.25 191 SER A O 1
ATOM 1530 N N . TYR A 1 192 ? -1.96 -24.453 -0.688 1 98.25 192 TYR A N 1
ATOM 1531 C CA . TYR A 1 192 ? -1.098 -25.625 -0.66 1 98.25 192 TYR A CA 1
ATOM 1532 C C . TYR A 1 192 ? -1.785 -26.828 -1.306 1 98.25 192 TYR A C 1
ATOM 1534 O O . TYR A 1 192 ? -1.182 -27.531 -2.113 1 98.25 192 TYR A O 1
ATOM 1542 N N . ARG A 1 193 ? -3.002 -27.062 -0.974 1 97.5 193 ARG A N 1
ATOM 1543 C CA . ARG A 1 193 ? -3.738 -28.234 -1.467 1 97.5 193 ARG A CA 1
ATOM 1544 C C . ARG A 1 193 ? -3.807 -28.219 -2.99 1 97.5 193 ARG A C 1
ATOM 1546 O O . ARG A 1 193 ? -3.631 -29.266 -3.625 1 97.5 193 ARG A O 1
ATOM 1553 N N . ILE A 1 194 ? -4.023 -27.109 -3.553 1 96.81 194 ILE A N 1
ATOM 1554 C CA . ILE A 1 194 ? -4.18 -27.031 -5 1 96.81 194 ILE A CA 1
ATOM 1555 C C . ILE A 1 194 ? -2.807 -27.078 -5.668 1 96.81 194 ILE A C 1
ATOM 1557 O O . ILE A 1 194 ? -2.629 -27.734 -6.691 1 96.81 194 ILE A O 1
ATOM 1561 N N . LEU A 1 195 ? -1.86 -26.375 -5.137 1 97.69 195 LEU A N 1
ATOM 1562 C CA . LEU A 1 195 ? -0.528 -26.297 -5.727 1 97.69 195 LEU A CA 1
ATOM 1563 C C . LEU A 1 195 ? 0.195 -27.641 -5.613 1 97.69 195 LEU A C 1
ATOM 1565 O O . LEU A 1 195 ? 0.963 -28.016 -6.504 1 97.69 195 LEU A O 1
ATOM 1569 N N . SER A 1 196 ? -0.033 -28.328 -4.543 1 96.88 196 SER A N 1
ATOM 1570 C CA . SER A 1 196 ? 0.579 -29.641 -4.387 1 96.88 196 SER A CA 1
ATOM 1571 C C . SER A 1 196 ? 0.095 -30.609 -5.465 1 96.88 196 SER A C 1
ATOM 1573 O O . SER A 1 196 ? 0.859 -31.453 -5.941 1 96.88 196 SER A O 1
ATOM 1575 N N . LYS A 1 197 ? -1.151 -30.469 -5.809 1 96.19 197 LYS A N 1
ATOM 1576 C CA . LYS A 1 197 ? -1.714 -31.297 -6.871 1 96.19 197 LYS A CA 1
ATOM 1577 C C . LYS A 1 197 ? -1.084 -30.969 -8.219 1 96.19 197 LYS A C 1
ATOM 1579 O O . LYS A 1 197 ? -1.112 -31.797 -9.141 1 96.19 197 LYS A O 1
ATOM 1584 N N . MET A 1 198 ? -0.549 -29.844 -8.281 1 95 198 MET A N 1
ATOM 1585 C CA . MET A 1 198 ? 0.081 -29.406 -9.523 1 95 198 MET A CA 1
ATOM 1586 C C . MET A 1 198 ? 1.546 -29.828 -9.57 1 95 198 MET A C 1
ATOM 1588 O O . MET A 1 198 ? 2.256 -29.516 -10.531 1 95 198 MET A O 1
ATOM 1592 N N . GLY A 1 199 ? 2.051 -30.375 -8.469 1 95.31 199 GLY A N 1
ATOM 1593 C CA . GLY A 1 199 ? 3.383 -30.969 -8.5 1 95.31 199 GLY A CA 1
ATOM 1594 C C . GLY A 1 199 ? 4.398 -30.172 -7.695 1 95.31 199 GLY A C 1
ATOM 1595 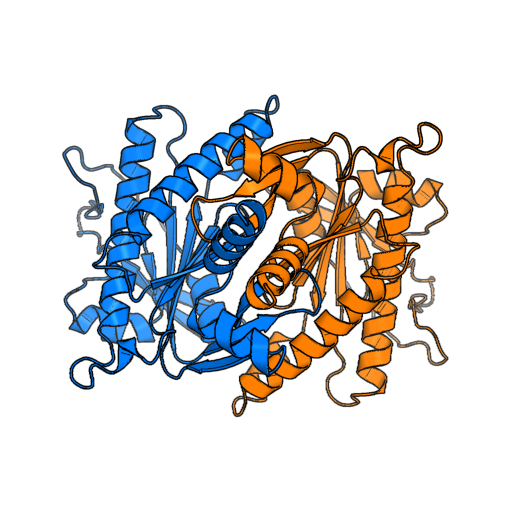O O . GLY A 1 199 ? 5.594 -30.469 -7.734 1 95.31 199 GLY A O 1
ATOM 1596 N N . TYR A 1 200 ? 3.959 -29.188 -6.949 1 96.06 200 TYR A N 1
ATOM 1597 C CA . TYR A 1 200 ? 4.891 -28.422 -6.125 1 96.06 200 TYR A CA 1
ATOM 1598 C C . TYR A 1 200 ? 5.039 -29.047 -4.746 1 96.06 200 TYR A C 1
ATOM 1600 O O . TYR A 1 200 ? 4.047 -29.406 -4.105 1 96.06 200 TYR A O 1
ATOM 1608 N N . ASP A 1 201 ? 6.277 -29.141 -4.289 1 95.31 201 ASP A N 1
ATOM 1609 C CA . ASP A 1 201 ? 6.559 -29.75 -2.99 1 95.31 201 ASP A CA 1
ATOM 1610 C C . ASP A 1 201 ? 6.84 -28.672 -1.936 1 95.31 201 ASP A C 1
ATOM 1612 O O . ASP A 1 201 ? 7.691 -27.812 -2.139 1 95.31 201 ASP A O 1
ATOM 1616 N N . PHE A 1 202 ? 6.207 -28.797 -0.801 1 96.56 202 PHE A N 1
ATOM 1617 C CA . PHE A 1 202 ? 6.285 -27.781 0.25 1 96.56 202 PHE A CA 1
ATOM 1618 C C . PHE A 1 202 ? 6.738 -28.406 1.565 1 96.56 202 PHE A C 1
ATOM 1620 O O . PHE A 1 202 ? 6.582 -29.609 1.773 1 96.56 202 PHE A O 1
ATOM 1627 N N . ASP A 1 203 ? 7.305 -27.578 2.506 1 96.25 203 ASP A N 1
ATOM 1628 C CA . ASP A 1 203 ? 7.477 -27.891 3.92 1 96.25 203 ASP A CA 1
ATOM 1629 C C . ASP A 1 203 ? 6.312 -27.359 4.75 1 96.25 203 ASP A C 1
ATOM 1631 O O . ASP A 1 203 ? 5.898 -26.203 4.578 1 96.25 203 ASP A O 1
ATOM 1635 N N . TYR A 1 204 ? 5.801 -28.266 5.582 1 96.62 204 TYR A N 1
ATOM 1636 C CA . TYR A 1 204 ? 4.891 -27.75 6.594 1 96.62 204 TYR A CA 1
ATOM 1637 C C . TYR A 1 204 ? 5.629 -26.859 7.586 1 96.62 204 TYR A C 1
ATOM 1639 O O . TYR A 1 204 ? 6.598 -27.297 8.211 1 96.62 204 TYR A O 1
ATOM 1647 N N . ARG A 1 205 ? 5.23 -25.672 7.75 1 94.81 205 ARG A N 1
ATOM 1648 C CA . ARG A 1 205 ? 5.938 -24.703 8.586 1 94.81 205 ARG A CA 1
ATOM 1649 C C . ARG A 1 205 ? 5.312 -24.625 9.977 1 94.81 205 ARG A C 1
ATOM 1651 O O . ARG A 1 205 ? 6.008 -24.375 10.961 1 94.81 205 ARG A O 1
ATOM 1658 N N . GLY A 1 206 ? 4.078 -24.812 10.109 1 96.38 206 GLY A N 1
ATOM 1659 C CA . GLY A 1 206 ? 3.311 -24.562 11.328 1 96.38 206 GLY A CA 1
ATOM 1660 C C . GLY A 1 206 ? 2.166 -23.594 11.125 1 96.38 206 GLY A C 1
ATOM 1661 O O . GLY A 1 206 ? 1.612 -23.5 10.023 1 96.38 206 GLY A O 1
ATOM 1662 N N . THR A 1 207 ? 1.68 -23.016 12.227 1 97.06 207 THR A N 1
ATOM 1663 C CA . THR A 1 207 ? 0.506 -22.156 12.125 1 97.06 207 THR A CA 1
ATOM 1664 C C . THR A 1 207 ? 0.883 -20.688 12.383 1 97.06 207 THR A C 1
ATOM 1666 O O . THR A 1 207 ? 1.903 -20.406 13.008 1 97.06 207 THR A O 1
ATOM 1669 N N . VAL A 1 208 ? 0.15 -19.828 11.805 1 94.88 208 VAL A N 1
ATOM 1670 C CA . VAL A 1 208 ? 0.241 -18.406 12.086 1 94.88 208 VAL A CA 1
ATOM 1671 C C . VAL A 1 208 ? -1.139 -17.859 12.445 1 94.88 208 VAL A C 1
ATOM 1673 O O . VAL A 1 208 ? -2.158 -18.375 11.992 1 94.88 208 VAL A O 1
ATOM 1676 N N . ASN A 1 209 ? -1.069 -16.844 13.297 1 91.19 209 ASN A N 1
ATOM 1677 C CA . ASN A 1 209 ? -2.326 -16.188 13.648 1 91.19 209 ASN A CA 1
ATOM 1678 C C . ASN A 1 209 ? -2.762 -15.195 12.586 1 91.19 209 ASN A C 1
ATOM 1680 O O . ASN A 1 209 ? -1.981 -14.328 12.188 1 91.19 209 ASN A O 1
ATOM 1684 N N . VAL A 1 210 ? -3.934 -15.375 12.125 1 84.5 210 VAL A N 1
ATOM 1685 C CA . VAL A 1 210 ? -4.527 -14.43 11.18 1 84.5 210 VAL A CA 1
ATOM 1686 C C . VAL A 1 210 ? -5.707 -13.719 11.844 1 84.5 210 VAL A C 1
ATOM 1688 O O . VAL A 1 210 ? -6.621 -14.367 12.352 1 84.5 210 VAL A O 1
ATOM 1691 N N . LYS A 1 211 ? -5.57 -12.414 11.836 1 75.88 211 LYS A N 1
ATOM 1692 C CA . LYS A 1 211 ? -6.609 -11.609 12.469 1 75.88 211 LYS A CA 1
ATOM 1693 C C . LYS A 1 211 ? -7.996 -11.992 11.953 1 75.88 211 LYS A C 1
ATOM 1695 O O . LYS A 1 211 ? -8.211 -12.078 10.742 1 75.88 211 LYS A O 1
ATOM 1700 N N . GLY A 1 212 ? -8.945 -12.305 12.781 1 73.06 212 GLY A N 1
ATOM 1701 C CA . GLY A 1 212 ? -10.312 -12.648 12.438 1 73.06 212 GLY A CA 1
ATOM 1702 C C . GLY A 1 212 ? -10.484 -14.109 12.047 1 73.06 212 GLY A C 1
ATOM 1703 O O . GLY A 1 212 ? -11.609 -14.602 11.938 1 73.06 212 GLY A O 1
ATOM 1704 N N . LYS A 1 213 ? -9.32 -14.82 11.82 1 81.19 213 LYS A N 1
ATOM 1705 C CA . LYS A 1 213 ? -9.422 -16.188 11.32 1 81.19 213 LYS A CA 1
ATOM 1706 C C . LYS A 1 213 ? -8.781 -17.172 12.289 1 81.19 213 LYS A C 1
ATOM 1708 O O . LYS A 1 213 ? -8.977 -18.391 12.172 1 81.19 213 LYS A O 1
ATOM 1713 N N . GLY A 1 214 ? -8.031 -16.672 13.172 1 88.25 214 GLY A N 1
ATOM 1714 C CA . GLY A 1 214 ? -7.359 -17.547 14.117 1 88.25 214 GLY A CA 1
ATOM 1715 C C . GLY A 1 214 ? -6.105 -18.188 13.547 1 88.25 214 GLY A C 1
ATOM 1716 O O . GLY A 1 214 ? -5.371 -17.562 12.781 1 88.25 214 GLY A O 1
ATOM 1717 N N . GLN A 1 215 ? -5.777 -19.422 14.047 1 94.25 215 GLN A N 1
ATOM 1718 C CA . GLN A 1 215 ? -4.562 -20.109 13.625 1 94.25 215 GLN A CA 1
ATOM 1719 C C . GLN A 1 215 ? -4.75 -20.781 12.266 1 94.25 215 GLN A C 1
ATOM 1721 O O . GLN A 1 215 ? -5.719 -21.516 12.055 1 94.25 215 GLN A O 1
ATOM 1726 N N . MET A 1 216 ? -3.824 -20.484 11.398 1 96.06 216 MET A N 1
ATOM 1727 C CA . MET A 1 216 ? -3.871 -21.062 10.055 1 96.06 216 MET A CA 1
ATOM 1728 C C . MET A 1 216 ? -2.59 -21.828 9.75 1 96.06 216 MET A C 1
ATOM 1730 O O . MET A 1 216 ? -1.49 -21.344 10 1 96.06 216 MET A O 1
ATOM 1734 N N . LYS A 1 217 ? -2.744 -23.016 9.195 1 98 217 LYS A N 1
ATOM 1735 C CA . LYS A 1 217 ? -1.575 -23.766 8.766 1 98 217 LYS A CA 1
ATOM 1736 C C . LYS A 1 217 ? -0.904 -23.109 7.562 1 98 217 LYS A C 1
ATOM 1738 O O . LYS A 1 217 ? -1.583 -22.594 6.672 1 98 217 LYS A O 1
ATOM 1743 N N . THR A 1 218 ? 0.384 -23.125 7.582 1 98.38 218 THR A N 1
ATOM 1744 C CA . THR A 1 218 ? 1.14 -22.516 6.5 1 98.38 218 THR A CA 1
ATOM 1745 C C . THR A 1 218 ? 2.191 -23.469 5.953 1 98.38 218 THR A C 1
ATOM 1747 O O . THR A 1 218 ? 2.588 -24.422 6.637 1 98.38 218 THR A O 1
ATOM 1750 N N . TYR A 1 219 ? 2.604 -23.266 4.734 1 98.44 219 TYR A N 1
ATOM 1751 C CA . TYR A 1 219 ? 3.541 -24.125 4.027 1 98.44 219 TYR A CA 1
ATOM 1752 C C . TYR A 1 219 ? 4.574 -23.312 3.266 1 98.44 219 TYR A C 1
ATOM 1754 O O . TYR A 1 219 ? 4.266 -22.219 2.768 1 98.44 219 TYR A O 1
ATOM 1762 N N . LEU A 1 220 ? 5.789 -23.844 3.178 1 97.7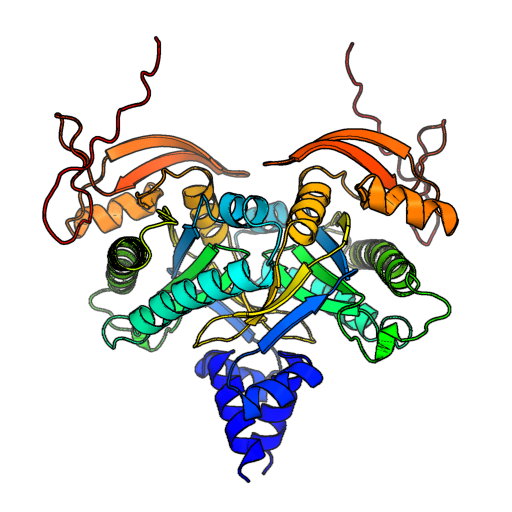5 220 LEU A N 1
ATOM 1763 C CA . LEU A 1 220 ? 6.906 -23.094 2.598 1 97.75 220 LEU A CA 1
ATOM 1764 C C . LEU A 1 220 ? 7.43 -23.797 1.347 1 97.75 220 LEU A C 1
ATOM 1766 O O . LEU A 1 220 ? 7.559 -25.031 1.324 1 97.75 220 LEU A O 1
ATOM 1770 N N . TYR A 1 221 ? 7.625 -23.078 0.325 1 97 221 TYR A N 1
ATOM 1771 C CA . TYR A 1 221 ? 8.305 -23.531 -0.886 1 97 221 TYR A CA 1
ATOM 1772 C C . TYR A 1 221 ? 9.656 -22.828 -1.043 1 97 221 TYR A C 1
ATOM 1774 O O . TYR A 1 221 ? 9.773 -21.625 -0.804 1 97 221 TYR A O 1
ATOM 1782 N N . PRO A 1 222 ? 10.727 -23.422 -1.528 1 93.12 222 PRO A N 1
ATOM 1783 C CA . PRO A 1 222 ? 10.766 -24.844 -1.854 1 93.12 222 PRO A CA 1
ATOM 1784 C C . PRO A 1 222 ? 10.961 -25.734 -0.623 1 93.12 222 PRO A C 1
ATOM 1786 O O . PRO A 1 222 ? 11.312 -25.234 0.449 1 93.12 222 PRO A O 1
ATOM 1789 N N . LYS A 1 223 ? 10.594 -26.969 -0.83 1 89.44 223 LYS A N 1
ATOM 1790 C CA . LYS A 1 223 ? 10.891 -27.953 0.212 1 89.44 223 LYS A CA 1
ATOM 1791 C C . LYS A 1 223 ? 12.398 -28.125 0.397 1 89.44 223 LYS A C 1
ATOM 1793 O O . LYS A 1 223 ? 13.148 -28.188 -0.582 1 89.44 223 LYS A O 1
ATOM 1798 N N . CYS A 1 224 ? 12.82 -27.984 1.629 1 79.81 224 CYS A N 1
ATOM 1799 C CA . CYS A 1 224 ? 14.234 -28.172 1.937 1 79.81 224 CYS A CA 1
ATOM 1800 C C . CYS A 1 224 ? 14.547 -29.625 2.25 1 79.81 224 CYS A C 1
ATOM 1802 O O . CYS A 1 224 ? 13.727 -30.328 2.85 1 79.81 224 CYS A O 1
ATOM 1804 N N . MET A 1 225 ? 15.5 -30.125 1.555 1 66.5 225 MET A N 1
ATOM 1805 C CA . MET A 1 225 ? 15.898 -31.5 1.821 1 66.5 225 MET A CA 1
ATOM 1806 C C . MET A 1 225 ? 16.547 -31.625 3.201 1 66.5 225 MET A C 1
ATOM 1808 O O . MET A 1 225 ? 16.938 -30.625 3.797 1 66.5 225 MET A O 1
ATOM 1812 N N . ASP A 1 226 ? 16.375 -32.812 3.83 1 57.22 226 ASP A N 1
ATOM 1813 C CA . ASP A 1 226 ? 16.797 -33.219 5.168 1 57.22 226 ASP A CA 1
ATOM 1814 C C . ASP A 1 226 ? 18.188 -32.656 5.477 1 57.22 226 ASP A C 1
ATOM 1816 O O . ASP A 1 226 ? 18.516 -32.406 6.637 1 57.22 226 ASP A O 1
ATOM 1820 N N . ASN A 1 227 ? 19.062 -32.594 4.566 1 48.5 227 ASN A N 1
ATOM 1821 C CA . ASN A 1 227 ? 20.422 -32.188 4.922 1 48.5 227 ASN A CA 1
ATOM 1822 C C . ASN A 1 227 ? 20.562 -30.672 4.996 1 48.5 227 ASN A C 1
ATOM 1824 O O . ASN A 1 227 ? 21.672 -30.156 5.102 1 48.5 227 ASN A O 1
ATOM 1828 N N . GLY A 1 228 ? 19.469 -29.938 5.148 1 49.09 228 GLY A N 1
ATOM 1829 C CA . GLY A 1 228 ? 19.484 -28.5 5.348 1 49.09 228 GLY A CA 1
ATOM 1830 C C . GLY A 1 228 ? 19.547 -27.719 4.051 1 49.09 228 GLY A C 1
ATOM 1831 O O . GLY A 1 228 ? 19.562 -26.484 4.066 1 49.09 228 GLY A O 1
ATOM 1832 N N . ILE A 1 229 ? 19.938 -28.453 2.992 1 48.59 229 ILE A N 1
ATOM 1833 C CA . ILE A 1 229 ? 20.078 -27.781 1.712 1 48.59 229 ILE A CA 1
ATOM 1834 C C . ILE A 1 229 ? 18.703 -27.531 1.105 1 48.59 229 ILE A C 1
ATOM 1836 O O . ILE A 1 229 ? 17.906 -28.469 0.95 1 48.59 229 ILE A O 1
ATOM 1840 N N . CYS A 1 230 ? 18.156 -26.406 1.32 1 53.66 230 CYS A N 1
ATOM 1841 C CA . CYS A 1 230 ? 16.906 -26.062 0.643 1 53.66 230 CYS A CA 1
ATOM 1842 C C . CYS A 1 230 ? 17.141 -25.812 -0.842 1 53.66 230 CYS A C 1
ATOM 1844 O O . CYS A 1 230 ? 18.156 -25.234 -1.226 1 53.66 230 CYS A O 1
ATOM 1846 N N . LEU A 1 231 ? 16.578 -26.641 -1.698 1 47.88 231 LEU A N 1
ATOM 1847 C CA . LEU A 1 231 ? 16.672 -26.422 -3.137 1 47.88 231 LEU A CA 1
ATOM 1848 C C . LEU A 1 231 ? 16.453 -24.953 -3.477 1 47.88 231 LEU A C 1
ATOM 1850 O O . LEU A 1 231 ? 15.391 -24.391 -3.172 1 47.88 231 LEU A O 1
ATOM 1854 N N . GLN A 1 232 ? 17.312 -24.125 -3.133 1 45.91 232 GLN A N 1
ATOM 1855 C CA . GLN A 1 232 ? 17.156 -22.734 -3.541 1 45.91 232 GLN A CA 1
ATOM 1856 C C . GLN A 1 232 ? 16.734 -22.625 -5.004 1 45.91 232 GLN A C 1
ATOM 1858 O O . GLN A 1 232 ? 17.109 -23.469 -5.824 1 45.91 232 GLN A O 1
ATOM 1863 N N . ILE A 1 233 ? 15.641 -22.031 -5.246 1 45.38 233 ILE A N 1
ATOM 1864 C CA . ILE A 1 233 ? 15.273 -21.734 -6.625 1 45.38 233 ILE A CA 1
ATOM 1865 C C . ILE A 1 233 ? 16.484 -21.172 -7.367 1 45.38 233 ILE A C 1
ATOM 1867 O O . ILE A 1 233 ? 16.719 -19.969 -7.371 1 45.38 233 ILE A O 1
ATOM 1871 N N . TYR A 1 234 ? 17.781 -21.406 -6.965 1 34.22 234 TYR A N 1
ATOM 1872 C CA . TYR A 1 234 ? 18.922 -20.797 -7.645 1 34.22 234 TYR A CA 1
ATOM 1873 C C . TYR A 1 234 ? 18.969 -21.219 -9.109 1 34.22 234 TYR A C 1
ATOM 1875 O O . TYR A 1 234 ? 18.516 -22.312 -9.469 1 34.22 234 TYR A O 1
ATOM 1883 N N . SER A 1 235 ? 19 -20.297 -9.961 1 33.66 235 SER A N 1
ATOM 1884 C CA . SER A 1 235 ? 19.672 -20.766 -11.18 1 33.66 235 SER A CA 1
ATOM 1885 C C . SER A 1 235 ? 20.781 -21.75 -10.852 1 33.66 235 SER A C 1
ATOM 1887 O O . SER A 1 235 ? 20.719 -22.922 -11.258 1 33.66 235 SER A O 1
ATOM 1889 N N . ILE A 1 236 ? 22.203 -21.344 -11.141 1 33.53 236 ILE A N 1
ATOM 1890 C CA . ILE A 1 236 ? 23.422 -22.141 -11.281 1 33.53 236 ILE A CA 1
ATOM 1891 C C . ILE A 1 236 ? 23.781 -22.766 -9.93 1 33.53 236 ILE A C 1
ATOM 1893 O O . ILE A 1 236 ? 23.078 -22.562 -8.938 1 33.53 236 ILE A O 1
ATOM 1897 N N . GLY A 1 237 ? 25.234 -22.641 -9.414 1 30.91 237 GLY A N 1
ATOM 1898 C CA . GLY A 1 237 ? 26.172 -23.5 -8.719 1 30.91 237 GLY A CA 1
ATOM 1899 C C . GLY A 1 237 ? 25.875 -23.656 -7.238 1 30.91 237 GLY A C 1
ATOM 1900 O O . GLY A 1 237 ? 25.672 -24.766 -6.75 1 30.91 237 GLY A O 1
ATOM 1901 N N . LEU A 1 238 ? 26.547 -22.781 -6.16 1 32.25 238 LEU A N 1
ATOM 1902 C CA . LEU A 1 238 ? 26.953 -23.234 -4.832 1 32.25 238 LEU A CA 1
ATOM 1903 C C . LEU A 1 238 ? 25.781 -23.172 -3.859 1 32.25 238 LEU A C 1
ATOM 1905 O O . LEU A 1 238 ? 25.016 -22.203 -3.848 1 32.25 238 LEU A O 1
ATOM 1909 N N . PRO A 1 239 ? 25.391 -24.25 -3.26 1 33.5 239 PRO A N 1
ATOM 1910 C CA . PRO A 1 239 ? 24.406 -24.438 -2.195 1 33.5 239 PRO A CA 1
ATOM 1911 C C . PRO A 1 239 ? 24.531 -23.422 -1.074 1 33.5 239 PRO A C 1
ATOM 1913 O O . PRO A 1 239 ? 25.656 -23.078 -0.662 1 33.5 239 PRO A O 1
ATOM 1916 N N . VAL A 1 240 ? 23.922 -22.422 -1.045 1 31.97 240 VAL A N 1
ATOM 1917 C CA . VAL A 1 240 ? 24.047 -21.547 0.108 1 31.97 240 VAL A CA 1
ATOM 1918 C C . VAL A 1 240 ? 23.469 -22.219 1.348 1 31.97 240 VAL A C 1
ATOM 1920 O O . VAL A 1 240 ? 22.375 -22.781 1.298 1 31.97 240 VAL A O 1
ATOM 1923 N N . LYS A 1 241 ? 24.266 -22.375 2.502 1 33.97 241 LYS A N 1
ATOM 1924 C CA . LYS A 1 241 ? 23.953 -22.938 3.812 1 33.97 241 LYS A CA 1
ATOM 1925 C C . LYS A 1 241 ? 23.016 -22.031 4.602 1 33.97 241 LYS A C 1
ATOM 1927 O O . LYS A 1 241 ? 23.328 -20.875 4.863 1 33.97 241 LYS A O 1
ATOM 1932 N N . VAL A 1 242 ? 21.812 -22.188 4.445 1 32.31 242 VAL A N 1
ATOM 1933 C CA . VAL A 1 242 ? 21.016 -21.422 5.406 1 32.31 242 VAL A CA 1
ATOM 1934 C C . VAL A 1 242 ? 20.891 -22.219 6.711 1 32.31 242 VAL A C 1
ATOM 1936 O O . VAL A 1 242 ? 20.5 -23.391 6.699 1 32.31 242 VAL A O 1
ATOM 1939 N N . GLN A 1 243 ? 21.594 -21.781 7.699 1 31.86 243 GLN A N 1
ATOM 1940 C CA . GLN A 1 243 ? 21.562 -22.453 8.992 1 31.86 243 GLN A CA 1
ATOM 1941 C C . GLN A 1 243 ? 20.188 -22.359 9.633 1 31.86 243 GLN A C 1
ATOM 1943 O O . GLN A 1 243 ? 19.547 -21.312 9.602 1 31.86 243 GLN A O 1
ATOM 1948 N N . ARG A 1 244 ? 19.5 -23.438 10 1 30.28 244 ARG A N 1
ATOM 1949 C CA . ARG A 1 244 ? 18.297 -23.594 10.789 1 30.28 244 ARG A CA 1
ATOM 1950 C C . ARG A 1 244 ? 18.391 -22.828 12.109 1 30.28 244 ARG A C 1
ATOM 1952 O O . ARG A 1 244 ? 19.375 -22.984 12.836 1 30.28 244 ARG A O 1
ATOM 1959 N N . PRO A 1 245 ? 17.609 -21.75 12.289 1 31.67 245 PRO A N 1
ATOM 1960 C CA . PRO A 1 245 ? 17.688 -21.359 13.695 1 31.67 245 PRO A CA 1
ATOM 1961 C C . PRO A 1 245 ? 17.359 -22.5 14.648 1 31.67 245 PRO A C 1
ATOM 1963 O O . PRO A 1 245 ? 16.516 -23.344 14.336 1 31.67 245 PRO A O 1
ATOM 1966 N N . GLN A 1 246 ? 18.281 -22.906 15.469 1 28.8 246 GLN A N 1
ATOM 1967 C CA . GLN A 1 246 ? 18.094 -23.891 16.531 1 28.8 246 GLN A CA 1
ATOM 1968 C C . GLN A 1 246 ? 16.891 -23.547 17.406 1 28.8 246 GLN A C 1
ATOM 1970 O O . GLN A 1 246 ? 16.812 -22.438 17.938 1 28.8 246 GLN A O 1
ATOM 1975 N N . VAL A 1 247 ? 15.711 -24.062 17.062 1 26.27 247 VAL A N 1
ATOM 1976 C CA . VAL A 1 247 ? 14.703 -24.062 18.109 1 26.27 247 VAL A CA 1
ATOM 1977 C C . VAL A 1 247 ? 15.266 -24.688 19.375 1 26.27 247 VAL A C 1
ATOM 1979 O O . VAL A 1 247 ? 15.68 -25.859 19.375 1 26.27 247 VAL A O 1
ATOM 1982 N N . LYS A 1 248 ? 15.891 -23.875 20.297 1 26.97 248 LYS A N 1
ATOM 1983 C CA . LYS A 1 248 ? 16.125 -24.438 21.625 1 26.97 248 LYS A CA 1
ATOM 1984 C C . LYS A 1 248 ? 14.828 -24.984 22.234 1 26.97 248 LYS A C 1
ATOM 1986 O O . LYS A 1 248 ? 13.812 -24.297 22.266 1 26.97 248 LYS A O 1
ATOM 1991 N N . SER A 1 249 ? 14.742 -26.266 22.375 1 24.55 249 SER A N 1
ATOM 1992 C CA . SER A 1 249 ? 13.859 -26.938 23.328 1 24.55 249 SER A CA 1
ATOM 1993 C C . SER A 1 249 ? 13.977 -26.297 24.719 1 24.55 249 SER A C 1
ATOM 1995 O O . SER A 1 249 ? 15.062 -25.922 25.141 1 24.55 249 SER A O 1
ATOM 1997 N N . ILE B 1 1 ? -11.047 12.625 -30.422 1 38.62 1 ILE B N 1
ATOM 1998 C CA . ILE B 1 1 ? -10.812 13.859 -29.688 1 38.62 1 ILE B CA 1
ATOM 1999 C C . ILE B 1 1 ? -11.289 13.711 -28.25 1 38.62 1 ILE B C 1
ATOM 2001 O O . ILE B 1 1 ? -10.57 14.078 -27.312 1 38.62 1 ILE B O 1
ATOM 2005 N N . GLN B 1 2 ? -12.492 13.102 -28.078 1 42.09 2 GLN B N 1
ATOM 2006 C CA . GLN B 1 2 ? -13.156 12.945 -26.781 1 42.09 2 GLN B CA 1
ATOM 2007 C C . GLN B 1 2 ? -12.438 11.906 -25.922 1 42.09 2 GLN B C 1
ATOM 2009 O O . GLN B 1 2 ? -12.281 12.094 -24.719 1 42.09 2 GLN B O 1
ATOM 2014 N N . LYS B 1 3 ? -11.984 10.844 -26.547 1 48.38 3 LYS B N 1
ATOM 2015 C CA . LYS B 1 3 ? -11.344 9.719 -25.891 1 48.38 3 LYS B CA 1
ATOM 2016 C C . LYS B 1 3 ? -10 10.117 -25.281 1 48.38 3 LYS B C 1
ATOM 2018 O O . LYS B 1 3 ? -9.664 9.711 -24.172 1 48.38 3 LYS B O 1
ATOM 2023 N N . THR B 1 4 ? -9.359 11.016 -26.016 1 51.44 4 THR B N 1
ATOM 2024 C CA . THR B 1 4 ? -8.031 11.492 -25.656 1 51.44 4 THR B CA 1
ATOM 2025 C C . THR B 1 4 ? -8.102 12.398 -24.422 1 51.44 4 THR B C 1
ATOM 2027 O O . THR B 1 4 ? -7.258 12.297 -23.531 1 51.44 4 THR B O 1
ATOM 2030 N N . LYS B 1 5 ? -9.125 13.117 -24.359 1 56.72 5 LYS B N 1
ATOM 2031 C CA . LYS B 1 5 ? -9.273 14.047 -23.234 1 56.72 5 LYS B CA 1
ATOM 2032 C C . LYS B 1 5 ? -9.523 13.305 -21.938 1 56.72 5 LYS B C 1
ATOM 2034 O O . LYS B 1 5 ? -9 13.688 -20.875 1 56.72 5 LYS B O 1
ATOM 2039 N N . LEU B 1 6 ? -10.219 12.227 -22.172 1 58.72 6 LEU B N 1
ATOM 2040 C CA . LEU B 1 6 ? -10.531 11.461 -20.984 1 58.72 6 LEU B CA 1
ATOM 2041 C C . LEU B 1 6 ? -9.281 10.797 -20.406 1 58.72 6 LEU B C 1
ATOM 2043 O O . LEU B 1 6 ? -9.086 10.766 -19.203 1 58.72 6 LEU B O 1
ATOM 2047 N N . ALA B 1 7 ? -8.516 10.383 -21.406 1 62.44 7 ALA B N 1
ATOM 2048 C CA . ALA B 1 7 ? -7.281 9.742 -20.969 1 62.44 7 ALA B CA 1
ATOM 2049 C C . ALA B 1 7 ? -6.371 10.727 -20.25 1 62.44 7 ALA B C 1
ATOM 2051 O O . ALA B 1 7 ? -5.766 10.398 -19.219 1 62.44 7 ALA B O 1
ATOM 2052 N N . ASP B 1 8 ? -6.371 11.867 -20.797 1 64 8 ASP B N 1
ATOM 2053 C CA . ASP B 1 8 ? -5.566 12.914 -20.156 1 64 8 ASP B CA 1
ATOM 2054 C C . ASP B 1 8 ? -6.109 13.25 -18.766 1 64 8 ASP B C 1
ATOM 2056 O O . ASP B 1 8 ? -5.336 13.43 -17.828 1 64 8 ASP B O 1
ATOM 2060 N N . TRP B 1 9 ? -7.363 13.383 -18.781 1 61.94 9 TRP B N 1
ATOM 2061 C CA . TRP B 1 9 ? -7.984 13.68 -17.5 1 61.94 9 TRP B CA 1
ATOM 2062 C C . TRP B 1 9 ? -7.68 12.594 -16.484 1 61.94 9 TRP B C 1
ATOM 2064 O O . TRP B 1 9 ? -7.352 12.883 -15.328 1 61.94 9 TRP B O 1
ATOM 2074 N N . LEU B 1 10 ? -7.727 11.398 -16.938 1 62.75 10 LEU B N 1
ATOM 2075 C CA . LEU B 1 10 ? -7.488 10.273 -16.047 1 62.75 10 LEU B CA 1
ATOM 2076 C C . LEU B 1 10 ? -6.031 10.242 -15.586 1 62.75 10 LEU B C 1
ATOM 2078 O O . LEU B 1 10 ? -5.75 10.008 -14.406 1 62.75 10 LEU B O 1
ATOM 2082 N N . LEU B 1 11 ? -5.215 10.578 -16.531 1 66.25 11 LEU B N 1
ATOM 2083 C CA . LEU B 1 11 ? -3.797 10.586 -16.203 1 66.25 11 LEU B CA 1
ATOM 2084 C C . LEU B 1 11 ? -3.498 11.641 -15.133 1 66.25 11 LEU B C 1
ATOM 2086 O O . LEU B 1 11 ? -2.746 11.383 -14.195 1 66.25 11 LEU B O 1
ATOM 2090 N N . ARG B 1 12 ? -4.156 12.75 -15.289 1 64.06 12 ARG B N 1
ATOM 2091 C CA . ARG B 1 12 ? -3.928 13.844 -14.352 1 64.06 12 ARG B CA 1
ATOM 2092 C C . ARG B 1 12 ? -4.504 13.508 -12.977 1 64.06 12 ARG B C 1
ATOM 2094 O O . ARG B 1 12 ? -4.137 14.125 -11.977 1 64.06 12 ARG B O 1
ATOM 2101 N N . ASN B 1 13 ? -5.34 12.508 -13.031 1 65.12 13 ASN B N 1
ATOM 2102 C CA . ASN B 1 13 ? -5.949 12.102 -11.773 1 65.12 13 ASN B CA 1
ATOM 2103 C C . ASN B 1 13 ? -5.164 10.969 -11.109 1 65.12 13 ASN B C 1
ATOM 2105 O O . ASN B 1 13 ? -5.523 10.516 -10.023 1 65.12 13 ASN B O 1
ATOM 2109 N N . ILE B 1 14 ? -4.203 10.586 -11.781 1 67.88 14 ILE B N 1
ATOM 2110 C CA . ILE B 1 14 ? -3.449 9.484 -11.188 1 67.88 14 ILE B CA 1
ATOM 2111 C C . ILE B 1 14 ? -2.049 9.961 -10.812 1 67.88 14 ILE B C 1
ATOM 2113 O O . ILE B 1 14 ? -1.533 9.609 -9.75 1 67.88 14 ILE B O 1
ATOM 2117 N N . ILE B 1 15 ? -1.445 10.867 -11.711 1 72.19 15 ILE B N 1
ATOM 2118 C CA . ILE B 1 15 ? -0.1 11.398 -11.516 1 72.19 15 ILE B CA 1
ATOM 2119 C C . ILE B 1 15 ? -0.155 12.922 -11.398 1 72.19 15 ILE B C 1
ATOM 2121 O O . ILE B 1 15 ? -0.792 13.586 -12.219 1 72.19 15 ILE B O 1
ATOM 2125 N N . PRO B 1 16 ? 0.499 13.461 -10.336 1 70 16 PRO B N 1
ATOM 2126 C CA . PRO B 1 16 ? 0.525 14.922 -10.258 1 70 16 PRO B CA 1
ATOM 2127 C C . PRO B 1 16 ? 1.006 15.57 -11.555 1 70 16 PRO B C 1
ATOM 2129 O O . PRO B 1 16 ? 1.859 15.016 -12.25 1 70 16 PRO B O 1
ATOM 2132 N N . TYR B 1 17 ? 0.467 16.719 -11.789 1 69.31 17 TYR B N 1
ATOM 2133 C CA . TYR B 1 17 ? 0.711 17.406 -13.047 1 69.31 17 TYR B CA 1
ATOM 2134 C C . TYR B 1 17 ? 2.203 17.609 -13.281 1 69.31 17 TYR B C 1
ATOM 2136 O O . TYR B 1 17 ? 2.713 17.344 -14.367 1 69.31 17 TYR B O 1
ATOM 2144 N N . HIS B 1 18 ? 2.889 18.109 -12.266 1 73.75 18 HIS B N 1
ATOM 2145 C CA . HIS B 1 18 ? 4.305 18.406 -12.422 1 73.75 18 HIS B CA 1
ATOM 2146 C C . HIS B 1 18 ? 5.109 17.141 -12.711 1 73.75 18 HIS B C 1
ATOM 2148 O O . HIS B 1 18 ? 6.125 17.203 -13.414 1 73.75 18 HIS B O 1
ATOM 2154 N N . VAL B 1 19 ? 4.637 16.016 -12.352 1 76.81 19 VAL B N 1
ATOM 2155 C CA . VAL B 1 19 ? 5.289 14.742 -12.578 1 76.81 19 VAL B CA 1
ATOM 2156 C C . VAL B 1 19 ? 4.969 14.234 -13.984 1 76.81 19 VAL B C 1
ATOM 2158 O O . VAL B 1 19 ? 5.855 13.75 -14.695 1 76.81 19 VAL B O 1
ATOM 2161 N N . ALA B 1 20 ? 3.703 14.391 -14.383 1 72.69 20 ALA B N 1
ATOM 2162 C CA . ALA B 1 20 ? 3.275 13.953 -15.711 1 72.69 20 ALA B CA 1
ATOM 2163 C C . ALA B 1 20 ? 4.086 14.641 -16.812 1 72.69 20 ALA B C 1
ATOM 2165 O O . ALA B 1 20 ? 4.473 14.008 -17.797 1 72.69 20 ALA B O 1
ATOM 2166 N N . GLU B 1 21 ? 4.395 15.898 -16.562 1 72.38 21 GLU B N 1
ATOM 2167 C CA . GLU B 1 21 ? 5.156 16.688 -17.531 1 72.38 21 GLU B CA 1
ATOM 2168 C C . GLU B 1 21 ? 6.594 16.188 -17.641 1 72.38 21 GLU B C 1
ATOM 2170 O O . GLU B 1 21 ? 7.16 16.125 -18.734 1 72.38 21 GLU B O 1
ATOM 2175 N N . GLN B 1 22 ? 7.102 15.812 -16.531 1 77.38 22 GLN B N 1
ATOM 2176 C CA . GLN B 1 22 ? 8.477 15.32 -16.516 1 77.38 22 GLN B CA 1
ATOM 2177 C C . GLN B 1 22 ? 8.578 13.938 -17.125 1 77.38 22 GLN B C 1
ATOM 2179 O O . GLN B 1 22 ? 9.586 13.602 -17.766 1 77.38 22 GLN B O 1
ATOM 2184 N N . LEU B 1 23 ? 7.555 13.125 -16.938 1 75 23 LEU B N 1
ATOM 2185 C CA . LEU B 1 23 ? 7.547 11.766 -17.469 1 75 23 LEU B CA 1
ATOM 2186 C C . LEU B 1 23 ? 7.516 11.773 -19 1 75 23 LEU B C 1
ATOM 2188 O O . LEU B 1 23 ? 8.008 10.836 -19.625 1 75 23 LEU B O 1
ATOM 2192 N N . LYS B 1 24 ? 6.969 12.781 -19.562 1 68.81 24 LYS B N 1
ATOM 2193 C CA . LYS B 1 24 ? 6.891 12.914 -21.016 1 68.81 24 LYS B CA 1
ATOM 2194 C C . LYS B 1 24 ? 8.281 13.109 -21.609 1 68.81 24 LYS B C 1
ATOM 2196 O O . LYS B 1 24 ? 8.539 12.672 -22.734 1 68.81 24 LYS B O 1
ATOM 2201 N N . VAL B 1 25 ? 9.172 13.695 -20.766 1 69.06 25 VAL B N 1
ATOM 2202 C CA . VAL B 1 25 ? 10.5 14.047 -21.266 1 69.06 25 VAL B CA 1
ATOM 2203 C C . VAL B 1 25 ? 11.484 12.93 -20.938 1 69.06 25 VAL B C 1
ATOM 2205 O O . VAL B 1 25 ? 12.25 12.492 -21.812 1 69.06 25 VAL B O 1
ATOM 2208 N N . SER B 1 26 ? 11.586 12.391 -19.688 1 71.56 26 SER B N 1
ATOM 2209 C CA . SER B 1 26 ? 12.641 11.484 -19.25 1 71.56 26 SER B CA 1
ATOM 2210 C C . SER B 1 26 ? 12.094 10.086 -18.969 1 71.56 26 SER B C 1
ATOM 2212 O O . SER B 1 26 ? 12.867 9.148 -18.766 1 71.56 26 SER B O 1
ATOM 2214 N N . GLN B 1 27 ? 10.883 9.781 -19.031 1 73.12 27 GLN B N 1
ATOM 2215 C CA . GLN B 1 27 ? 10.25 8.5 -18.75 1 73.12 27 GLN B CA 1
ATOM 2216 C C . GLN B 1 27 ? 10.5 8.07 -17.312 1 73.12 27 GLN B C 1
ATOM 2218 O O . GLN B 1 27 ? 10.375 6.895 -16.969 1 73.12 27 GLN B O 1
ATOM 2223 N N . SER B 1 28 ? 11.227 8.883 -16.531 1 80.19 28 SER B N 1
ATOM 2224 C CA . SER B 1 28 ? 11.438 8.633 -15.109 1 80.19 28 SER B CA 1
ATOM 2225 C C . SER B 1 28 ? 11.289 9.906 -14.289 1 80.19 28 SER B C 1
ATOM 2227 O O . SER B 1 28 ? 11.391 11.016 -14.828 1 80.19 28 SER B O 1
ATOM 2229 N N . TYR B 1 29 ? 10.93 9.688 -13.086 1 84.62 29 TYR B N 1
ATOM 2230 C CA . TYR B 1 29 ? 10.82 10.828 -12.18 1 84.62 29 TYR B CA 1
ATOM 2231 C C . TYR B 1 29 ? 11.203 10.43 -10.758 1 84.62 29 TYR B C 1
ATOM 2233 O O . TYR B 1 29 ? 10.727 9.406 -10.242 1 84.62 29 TYR B O 1
ATOM 2241 N N . SER B 1 30 ? 12.102 11.211 -10.195 1 88.81 30 SER B N 1
ATOM 2242 C CA . SER B 1 30 ? 12.406 11.133 -8.766 1 88.81 30 SER B CA 1
ATOM 2243 C C . SER B 1 30 ? 12.914 12.469 -8.234 1 88.81 30 SER B C 1
ATOM 2245 O O . SER B 1 30 ? 13.68 13.164 -8.914 1 88.81 30 SER B O 1
ATOM 2247 N N . LYS B 1 31 ? 12.438 12.852 -7.078 1 90 31 LYS B N 1
ATOM 2248 C CA . LYS B 1 31 ? 12.859 14.102 -6.461 1 90 31 LYS B CA 1
ATOM 2249 C C . LYS B 1 31 ? 12.969 13.961 -4.945 1 90 31 LYS B C 1
ATOM 2251 O O . LYS B 1 31 ? 12.078 13.391 -4.305 1 90 31 LYS B O 1
ATOM 2256 N N . ASN B 1 32 ? 14.047 14.5 -4.422 1 90.25 32 ASN B N 1
ATOM 2257 C CA . ASN B 1 32 ? 14.203 14.562 -2.973 1 90.25 32 ASN B CA 1
ATOM 2258 C C . ASN B 1 32 ? 13.562 15.812 -2.387 1 90.25 32 ASN B C 1
ATOM 2260 O O . ASN B 1 32 ? 13.656 16.891 -2.973 1 90.25 32 ASN B O 1
ATOM 2264 N N . HIS B 1 33 ? 12.891 15.633 -1.372 1 90.62 33 HIS B N 1
ATOM 2265 C CA . HIS B 1 33 ? 12.328 16.734 -0.6 1 90.62 33 HIS B CA 1
ATOM 2266 C C . HIS B 1 33 ? 12.891 16.766 0.817 1 90.62 33 HIS B C 1
ATOM 2268 O O . HIS B 1 33 ? 12.914 15.734 1.5 1 90.62 33 HIS B O 1
ATOM 2274 N N . ASP B 1 34 ? 13.297 17.906 1.26 1 89.5 34 ASP B N 1
ATOM 2275 C CA . ASP B 1 34 ? 13.961 18.031 2.555 1 89.5 34 ASP B CA 1
ATOM 2276 C C . ASP B 1 34 ? 12.953 17.906 3.699 1 89.5 34 ASP B C 1
ATOM 2278 O O . ASP B 1 34 ? 13.305 17.484 4.801 1 89.5 34 ASP B O 1
ATOM 2282 N N . SER B 1 35 ? 11.781 18.391 3.439 1 92.75 35 SER B N 1
ATOM 2283 C CA . SER B 1 35 ? 10.781 18.391 4.508 1 92.75 35 SER B CA 1
ATOM 2284 C C . SER B 1 35 ? 9.383 18.109 3.961 1 92.75 35 SER B C 1
ATOM 2286 O O . SER B 1 35 ? 8.664 19.031 3.586 1 92.75 35 SER B O 1
ATOM 2288 N N . GLY B 1 36 ? 8.977 16.844 3.951 1 95.69 36 GLY B N 1
ATOM 2289 C CA . GLY B 1 36 ? 7.625 16.453 3.615 1 95.69 36 GLY B CA 1
ATOM 2290 C C . GLY B 1 36 ? 6.836 15.945 4.812 1 95.69 36 GLY B C 1
ATOM 2291 O O . GLY B 1 36 ? 7.41 15.375 5.742 1 95.69 36 GLY B O 1
ATOM 2292 N N . GLY B 1 37 ? 5.598 16.281 4.883 1 98.06 37 GLY B N 1
ATOM 2293 C CA . GLY B 1 37 ? 4.684 15.68 5.844 1 98.06 37 GLY B CA 1
ATOM 2294 C C . GLY B 1 37 ? 3.961 14.461 5.305 1 98.06 37 GLY B C 1
ATOM 2295 O O . GLY B 1 37 ? 3.59 14.422 4.129 1 98.06 37 GLY B O 1
ATOM 2296 N N . VAL B 1 38 ? 3.787 13.453 6.18 1 98.75 38 VAL B N 1
ATOM 2297 C CA . VAL B 1 38 ? 3.16 12.211 5.746 1 98.75 38 VAL B CA 1
ATOM 2298 C C . VAL B 1 38 ? 2.125 11.766 6.777 1 98.75 38 VAL B C 1
ATOM 2300 O O . VAL B 1 38 ? 2.375 11.828 7.984 1 98.75 38 VAL B O 1
ATOM 2303 N N . ILE B 1 39 ? 0.976 11.344 6.289 1 98.94 39 ILE B N 1
ATOM 2304 C CA . ILE B 1 39 ? 0.019 10.719 7.195 1 98.94 39 ILE B CA 1
ATOM 2305 C C . ILE B 1 39 ? -0.412 9.359 6.633 1 98.94 39 ILE B C 1
ATOM 2307 O O . ILE B 1 39 ? -0.502 9.188 5.414 1 98.94 39 ILE B O 1
ATOM 2311 N N . PHE B 1 40 ? -0.55 8.469 7.453 1 98.81 40 PHE B N 1
ATOM 2312 C CA . PHE B 1 40 ? -1.316 7.242 7.266 1 98.81 40 PHE B CA 1
ATOM 2313 C C . PHE B 1 40 ? -2.582 7.254 8.117 1 98.81 40 PHE B C 1
ATOM 2315 O O . PHE B 1 40 ? -2.51 7.32 9.344 1 98.81 40 PHE B O 1
ATOM 2322 N N . ALA B 1 41 ? -3.701 7.238 7.504 1 98.81 41 ALA B N 1
ATOM 2323 C CA . ALA B 1 41 ? -4.996 7.234 8.18 1 98.81 41 ALA B CA 1
ATOM 2324 C C . ALA B 1 41 ? -5.73 5.918 7.949 1 98.81 41 ALA B C 1
ATOM 2326 O O . ALA B 1 41 ? -6.258 5.68 6.859 1 98.81 41 ALA B O 1
ATOM 2327 N N . SER B 1 42 ? -5.824 5.152 8.977 1 97.81 42 SER B N 1
ATOM 2328 C CA . SER B 1 42 ? -6.367 3.807 8.836 1 97.81 42 SER B CA 1
ATOM 2329 C C . SER B 1 42 ? -7.742 3.693 9.484 1 97.81 42 SER B C 1
ATOM 2331 O O . SER B 1 42 ? -7.93 4.117 10.633 1 97.81 42 SER B O 1
ATOM 2333 N N . ILE B 1 43 ? -8.648 3.172 8.688 1 95.56 43 ILE B N 1
ATOM 2334 C CA . ILE B 1 43 ? -9.891 2.709 9.289 1 95.56 43 ILE B CA 1
ATOM 2335 C C . ILE B 1 43 ? -9.672 1.35 9.945 1 95.56 43 ILE B C 1
ATOM 2337 O O . ILE B 1 43 ? -9.648 0.32 9.266 1 95.56 43 ILE B O 1
ATOM 2341 N N . VAL B 1 44 ? -9.57 1.28 11.234 1 93.12 44 VAL B N 1
ATOM 2342 C CA . VAL B 1 44 ? -8.914 0.183 11.938 1 93.12 44 VAL B CA 1
ATOM 2343 C C . VAL B 1 44 ? -9.883 -0.992 12.078 1 93.12 44 VAL B C 1
ATOM 2345 O O . VAL B 1 44 ? -9.453 -2.141 12.227 1 93.12 44 VAL B O 1
ATOM 2348 N N . ASN B 1 45 ? -11.164 -0.769 12.039 1 87.56 45 ASN B N 1
ATOM 2349 C CA . ASN B 1 45 ? -12.102 -1.871 12.219 1 87.56 45 ASN B CA 1
ATOM 2350 C C . ASN B 1 45 ? -12.844 -2.189 10.93 1 87.56 45 ASN B C 1
ATOM 2352 O O . ASN B 1 45 ? -13.961 -2.707 10.961 1 87.56 45 ASN B O 1
ATOM 2356 N N . PHE B 1 46 ? -12.289 -1.937 9.82 1 86.62 46 PHE B N 1
ATOM 2357 C CA . PHE B 1 46 ? -12.945 -2.201 8.539 1 86.62 46 PHE B CA 1
ATOM 2358 C C . PHE B 1 46 ? -12.945 -3.693 8.234 1 86.62 46 PHE B C 1
ATOM 2360 O O . PHE B 1 46 ? -13.914 -4.215 7.672 1 86.62 46 PHE B O 1
ATOM 2367 N N . SER B 1 47 ? -11.797 -4.285 8.516 1 76.38 47 SER B N 1
ATOM 2368 C CA . SER B 1 47 ? -11.695 -5.711 8.219 1 76.38 47 SER B CA 1
ATOM 2369 C C . SER B 1 47 ? -12.781 -6.504 8.93 1 76.38 47 SER B C 1
ATOM 2371 O O . SER B 1 47 ? -13.211 -7.555 8.445 1 76.38 47 SER B O 1
ATOM 2373 N N . GLU B 1 48 ? -13.086 -6.078 10.078 1 73.38 48 GLU B N 1
ATOM 2374 C CA . GLU B 1 48 ? -14.172 -6.73 10.805 1 73.38 48 GLU B CA 1
ATOM 2375 C C . GLU B 1 48 ? -15.492 -6.613 10.047 1 73.38 48 GLU B C 1
ATOM 2377 O O . GLU B 1 48 ? -16.328 -7.512 10.117 1 73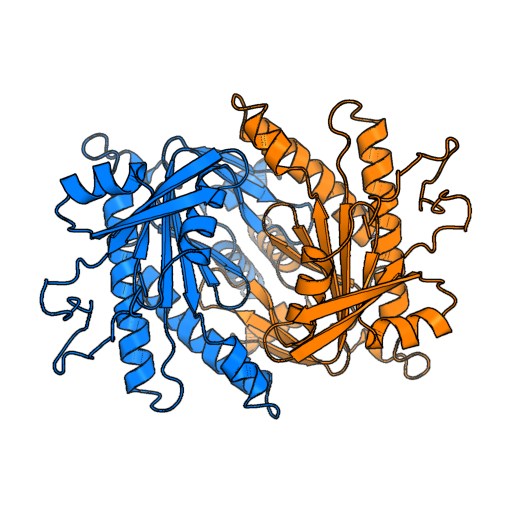.38 48 GLU B O 1
ATOM 2382 N N . PHE B 1 49 ? -15.656 -5.586 9.43 1 69 49 PHE B N 1
ATOM 2383 C CA . PHE B 1 49 ? -16.844 -5.352 8.617 1 69 49 PHE B CA 1
ATOM 2384 C C . PHE B 1 49 ? -16.859 -6.285 7.41 1 69 49 PHE B C 1
ATOM 2386 O O . PHE B 1 49 ? -17.922 -6.762 7.008 1 69 49 PHE B O 1
ATOM 2393 N N . TYR B 1 50 ? -15.734 -6.598 6.898 1 65.19 50 TYR B N 1
ATOM 2394 C CA . TYR B 1 50 ? -15.602 -7.492 5.754 1 65.19 50 TYR B CA 1
ATOM 2395 C C . TYR B 1 50 ? -16.047 -8.906 6.113 1 65.19 50 TYR B C 1
ATOM 2397 O O . TYR B 1 50 ? -16.719 -9.57 5.328 1 65.19 50 TYR B O 1
ATOM 2405 N N . GLU B 1 51 ? -15.648 -9.367 7.23 1 61.28 51 GLU B N 1
ATOM 2406 C CA . GLU B 1 51 ? -15.922 -10.727 7.672 1 61.28 51 GLU B CA 1
ATOM 2407 C C . GLU B 1 51 ? -17.406 -10.914 8.008 1 61.28 51 GLU B C 1
ATOM 2409 O O . GLU B 1 51 ? -17.969 -11.977 7.766 1 61.28 51 GLU B O 1
ATOM 2414 N N . GLU B 1 52 ? -17.875 -9.984 8.688 1 52.75 52 GLU B N 1
ATOM 2415 C CA . GLU B 1 52 ? -19.25 -10.117 9.172 1 52.75 52 GLU B CA 1
ATOM 2416 C C . GLU B 1 52 ? -20.25 -10.148 8.008 1 52.75 52 GLU B C 1
ATOM 2418 O O . GLU B 1 52 ? -21.328 -10.727 8.125 1 52.75 52 GLU B O 1
ATOM 2423 N N . ASN B 1 53 ? -19.875 -9.531 7.066 1 53.53 53 ASN B N 1
ATOM 2424 C CA . ASN B 1 53 ? -20.844 -9.469 5.98 1 53.53 53 ASN B CA 1
ATOM 2425 C C . ASN B 1 53 ? -20.375 -10.25 4.758 1 53.53 53 ASN B C 1
ATOM 2427 O O . ASN B 1 53 ? -19.891 -9.664 3.793 1 53.53 53 ASN B O 1
ATOM 2431 N N . TYR B 1 54 ? -20.031 -11.492 5.109 1 47.72 54 TYR B N 1
ATOM 2432 C CA . TYR B 1 54 ? -19.531 -12.406 4.094 1 47.72 54 TYR B CA 1
ATOM 2433 C C . TYR B 1 54 ? -20.172 -12.125 2.738 1 47.72 54 TYR B C 1
ATOM 2435 O O . TYR B 1 54 ? -19.5 -12.188 1.703 1 47.72 54 TYR B O 1
ATOM 2443 N N . GLU B 1 55 ? -21.516 -12.148 2.896 1 47.56 55 GLU B N 1
ATOM 2444 C CA . GLU B 1 55 ? -22.25 -12.164 1.632 1 47.56 55 GLU B CA 1
ATOM 2445 C C . GLU B 1 55 ? -21.797 -11.031 0.72 1 47.56 55 GLU B C 1
ATOM 2447 O O . GLU B 1 55 ? -21.938 -11.117 -0.502 1 47.56 55 GLU B O 1
ATOM 2452 N N . GLY B 1 56 ? -20.922 -9.945 1.014 1 54.94 56 GLY B N 1
ATOM 2453 C CA . GLY B 1 56 ? -20.953 -8.977 -0.074 1 54.94 56 GLY B CA 1
ATOM 2454 C C . GLY B 1 56 ? -19.672 -8.164 -0.184 1 54.94 56 GLY B C 1
ATOM 2455 O O . GLY B 1 56 ? -19.609 -7.023 0.268 1 54.94 56 GLY B O 1
ATOM 2456 N N . GLY B 1 57 ? -18.531 -8.945 -0.432 1 60.38 57 GLY B N 1
ATOM 2457 C CA . GLY B 1 57 ? -17.328 -8.211 -0.799 1 60.38 57 GLY B CA 1
ATOM 2458 C C . GLY B 1 57 ? -17.609 -6.898 -1.5 1 60.38 57 GLY B C 1
ATOM 2459 O O . GLY B 1 57 ? -17.031 -5.863 -1.162 1 60.38 57 GLY B O 1
ATOM 2460 N N . LYS B 1 58 ? -18.672 -6.996 -2.139 1 70 58 LYS B N 1
ATOM 2461 C CA . LYS B 1 58 ? -19.047 -5.824 -2.922 1 70 58 LYS B CA 1
ATOM 2462 C C . LYS B 1 58 ? -19.562 -4.703 -2.023 1 70 58 LYS B C 1
ATOM 2464 O O . LYS B 1 58 ? -19.25 -3.531 -2.242 1 70 58 LYS B O 1
ATOM 2469 N N . GLU B 1 59 ? -20.328 -5.148 -1.016 1 76.25 59 GLU B N 1
ATOM 2470 C CA . GLU B 1 59 ? -20.891 -4.121 -0.136 1 76.25 59 GLU B CA 1
ATOM 2471 C C . GLU B 1 59 ? -19.797 -3.467 0.702 1 76.25 59 GLU B C 1
ATOM 2473 O O . GLU B 1 59 ? -19.812 -2.25 0.909 1 76.25 59 GLU B O 1
ATOM 2478 N N . CYS B 1 60 ? -18.859 -4.32 1.077 1 78.38 60 CYS B N 1
ATOM 2479 C CA . CYS B 1 60 ? -17.75 -3.785 1.869 1 78.38 60 CYS B CA 1
ATOM 2480 C C . CYS B 1 60 ? -16.922 -2.797 1.054 1 78.38 60 CYS B C 1
ATOM 2482 O O . CYS B 1 60 ? -16.562 -1.729 1.55 1 78.38 60 CYS B O 1
ATOM 2484 N N . TYR B 1 61 ? -16.688 -3.137 -0.156 1 86.69 61 TYR B N 1
ATOM 2485 C CA . TYR B 1 61 ? -15.953 -2.256 -1.054 1 86.69 61 TYR B CA 1
ATOM 2486 C C . TYR B 1 61 ? -16.703 -0.942 -1.264 1 86.69 61 TYR B C 1
ATOM 2488 O O . TYR B 1 61 ? -16.094 0.129 -1.279 1 86.69 61 TYR B O 1
ATOM 2496 N N . ARG B 1 62 ? -17.969 -1.053 -1.464 1 86.25 62 ARG B N 1
ATOM 2497 C CA . ARG B 1 62 ? -18.781 0.132 -1.721 1 86.25 62 ARG B CA 1
ATOM 2498 C C . ARG B 1 62 ? -18.688 1.118 -0.561 1 86.25 62 ARG B C 1
ATOM 2500 O O . ARG B 1 62 ? -18.547 2.324 -0.774 1 86.25 62 ARG B O 1
ATOM 2507 N N . VAL B 1 63 ? -18.781 0.546 0.596 1 89.06 63 VAL B N 1
ATOM 2508 C CA . VAL B 1 63 ? -18.734 1.391 1.785 1 89.06 63 VAL B CA 1
ATOM 2509 C C . VAL B 1 63 ? -17.359 2.025 1.921 1 89.06 63 VAL B C 1
ATOM 2511 O O . VAL B 1 63 ? -17.234 3.221 2.199 1 89.06 63 VAL B O 1
ATOM 2514 N N . LEU B 1 64 ? -16.344 1.27 1.694 1 91.75 64 LEU B N 1
ATOM 2515 C CA . LEU B 1 64 ? -14.992 1.798 1.746 1 91.75 64 LEU B CA 1
ATOM 2516 C C . LEU B 1 64 ? -14.797 2.898 0.71 1 91.75 64 LEU B C 1
ATOM 2518 O O . LEU B 1 64 ? -14.227 3.949 1.015 1 91.75 64 LEU B O 1
ATOM 2522 N N . ASN B 1 65 ? -15.25 2.65 -0.422 1 91.88 65 ASN B N 1
ATOM 2523 C CA . ASN B 1 65 ? -15.094 3.619 -1.501 1 91.88 65 ASN B CA 1
ATOM 2524 C C . ASN B 1 65 ? -15.836 4.918 -1.205 1 91.88 65 ASN B C 1
ATOM 2526 O O . ASN B 1 65 ? -15.391 5.996 -1.594 1 91.88 65 ASN B O 1
ATOM 2530 N N . GLU B 1 66 ? -16.953 4.801 -0.547 1 92.31 66 GLU B N 1
ATOM 2531 C CA . GLU B 1 66 ? -17.688 5.996 -0.158 1 92.31 66 GLU B CA 1
ATOM 2532 C C . GLU B 1 66 ? -16.906 6.832 0.843 1 92.31 66 GLU B C 1
ATOM 2534 O O . GLU B 1 66 ? -16.844 8.055 0.727 1 92.31 66 GLU B O 1
ATOM 2539 N N . LEU B 1 67 ? -16.344 6.168 1.765 1 94.06 67 LEU B N 1
ATOM 2540 C CA . LEU B 1 67 ? -15.578 6.879 2.781 1 94.06 67 LEU B CA 1
ATOM 2541 C C . LEU B 1 67 ? -14.32 7.492 2.178 1 94.06 67 LEU B C 1
ATOM 2543 O O . LEU B 1 67 ? -13.984 8.648 2.463 1 94.06 67 LEU B O 1
ATOM 2547 N N . ILE B 1 68 ? -13.625 6.734 1.346 1 95.62 68 ILE B N 1
ATOM 2548 C CA . ILE B 1 68 ? -12.453 7.262 0.649 1 95.62 68 ILE B CA 1
ATOM 2549 C C . ILE B 1 68 ? -12.867 8.445 -0.227 1 95.62 68 ILE B C 1
ATOM 2551 O O . ILE B 1 68 ? -12.141 9.438 -0.322 1 95.62 68 ILE B O 1
ATOM 2555 N N . GLY B 1 69 ? -13.992 8.336 -0.844 1 94.5 69 GLY B N 1
ATOM 2556 C CA . GLY B 1 69 ? -14.531 9.445 -1.62 1 94.5 69 GLY B CA 1
ATOM 2557 C C . GLY B 1 69 ? -14.742 10.703 -0.8 1 94.5 69 GLY B C 1
ATOM 2558 O O . GLY B 1 69 ? -14.477 11.812 -1.273 1 94.5 69 GLY B O 1
ATOM 2559 N N . ASP B 1 70 ? -15.211 10.523 0.402 1 96.25 70 ASP B N 1
ATOM 2560 C CA . ASP B 1 70 ? -15.406 11.656 1.298 1 96.25 70 ASP B CA 1
ATOM 2561 C C . ASP B 1 70 ? -14.07 12.312 1.652 1 96.25 70 ASP B C 1
ATOM 2563 O O . ASP B 1 70 ? -13.977 13.531 1.746 1 96.25 70 ASP B O 1
ATOM 2567 N N . PHE B 1 71 ? -13.047 11.508 1.878 1 97.81 71 PHE B N 1
ATOM 2568 C CA . PHE B 1 71 ? -11.719 12.055 2.121 1 97.81 71 PHE B CA 1
ATOM 2569 C C . PHE B 1 71 ? -11.219 12.82 0.901 1 97.81 71 PHE B C 1
ATOM 2571 O O . PHE B 1 71 ? -10.625 13.891 1.033 1 97.81 71 PHE B O 1
ATOM 2578 N N . ASP B 1 72 ? -11.461 12.281 -0.247 1 95 72 ASP B N 1
ATOM 2579 C CA . ASP B 1 72 ? -11.062 12.938 -1.487 1 95 72 ASP B CA 1
ATOM 2580 C C . ASP B 1 72 ? -11.766 14.289 -1.641 1 95 72 ASP B C 1
ATOM 2582 O O . ASP B 1 72 ? -11.156 15.258 -2.096 1 95 72 ASP B O 1
ATOM 2586 N N . GLU B 1 73 ? -12.984 14.281 -1.359 1 95.88 73 GLU B N 1
ATOM 2587 C CA . GLU B 1 73 ? -13.734 15.531 -1.429 1 95.88 73 GLU B CA 1
ATOM 2588 C C . GLU B 1 73 ? -13.164 16.578 -0.467 1 95.88 73 GLU B C 1
ATOM 2590 O O . GLU B 1 73 ? -13.031 17.75 -0.822 1 95.88 73 GLU B O 1
ATOM 2595 N N . LEU B 1 74 ? -12.891 16.125 0.698 1 97.38 74 LEU B N 1
ATOM 2596 C CA . LEU B 1 74 ? -12.242 17 1.659 1 97.38 74 LEU B CA 1
ATOM 2597 C C . LEU B 1 74 ? -10.938 17.562 1.095 1 97.38 74 LEU B C 1
ATOM 2599 O O . LEU B 1 74 ? -10.68 18.766 1.17 1 97.38 74 LEU B O 1
ATOM 2603 N N . LEU B 1 75 ? -10.141 16.703 0.518 1 96.56 75 LEU B N 1
ATOM 2604 C CA . LEU B 1 75 ? -8.836 17.078 -0.019 1 96.56 75 LEU B CA 1
ATOM 2605 C C . LEU B 1 75 ? -8.977 18.062 -1.165 1 96.56 75 LEU B C 1
ATOM 2607 O O . LEU B 1 75 ? -8.062 18.859 -1.424 1 96.56 75 LEU B O 1
ATOM 2611 N N . SER B 1 76 ? -10.07 18.078 -1.813 1 93.31 76 SER B N 1
ATOM 2612 C CA . SER B 1 76 ? -10.281 18.906 -2.996 1 93.31 76 SER B CA 1
ATOM 2613 C C . SER B 1 76 ? -10.516 20.359 -2.615 1 93.31 76 SER B C 1
ATOM 2615 O O . SER B 1 76 ? -10.469 21.25 -3.471 1 93.31 76 SER B O 1
ATOM 2617 N N . LYS B 1 77 ? -10.734 20.625 -1.353 1 96 77 LYS B N 1
ATOM 2618 C CA . LYS B 1 77 ? -10.914 22.016 -0.916 1 96 77 LYS B CA 1
ATOM 2619 C C . LYS B 1 77 ? -9.648 22.828 -1.136 1 96 77 LYS B C 1
ATOM 2621 O O . LYS B 1 77 ? -8.539 22.328 -0.928 1 96 77 LYS B O 1
ATOM 2626 N N . PRO B 1 78 ? -9.734 24.109 -1.43 1 93.94 78 PRO B N 1
ATOM 2627 C CA . PRO B 1 78 ? -8.594 24.953 -1.786 1 93.94 78 PRO B CA 1
ATOM 2628 C C . PRO B 1 78 ? -7.551 25.031 -0.67 1 93.94 78 PRO B C 1
ATOM 2630 O O . PRO B 1 78 ? -6.352 25.109 -0.945 1 93.94 78 PRO B O 1
ATOM 2633 N N . HIS B 1 79 ? -7.992 25.031 0.507 1 93.69 79 HIS B N 1
ATOM 2634 C CA . HIS B 1 79 ? -7.082 25.188 1.637 1 93.69 79 HIS B CA 1
ATOM 2635 C C . HIS B 1 79 ? -6.145 23.984 1.761 1 93.69 79 HIS B C 1
ATOM 2637 O O . HIS B 1 79 ? -5.086 24.094 2.387 1 93.69 79 HIS B O 1
ATOM 2643 N N . TYR B 1 80 ? -6.434 22.828 1.118 1 94.94 80 TYR B N 1
ATOM 2644 C CA . TYR B 1 80 ? -5.613 21.641 1.213 1 94.94 80 TYR B CA 1
ATOM 2645 C C . TYR B 1 80 ? -4.82 21.406 -0.07 1 94.94 80 TYR B C 1
ATOM 2647 O O . TYR B 1 80 ? -4.391 20.297 -0.356 1 94.94 80 TYR B O 1
ATOM 2655 N N . SER B 1 81 ? -4.508 22.453 -0.828 1 89.88 81 SER B N 1
ATOM 2656 C CA . SER B 1 81 ? -3.885 22.359 -2.145 1 89.88 81 SER B CA 1
ATOM 2657 C C . SER B 1 81 ? -2.439 21.891 -2.041 1 89.88 81 SER B C 1
ATOM 2659 O O . SER B 1 81 ? -1.87 21.391 -3.018 1 89.88 81 SER B O 1
ATOM 2661 N N . SER B 1 82 ? -1.834 22.031 -0.883 1 90.88 82 SER B N 1
ATOM 2662 C CA . SER B 1 82 ? -0.446 21.609 -0.703 1 90.88 82 SER B CA 1
ATOM 2663 C C . SER B 1 82 ? -0.354 20.141 -0.341 1 90.88 82 SER B C 1
ATOM 2665 O O . SER B 1 82 ? 0.743 19.609 -0.163 1 90.88 82 SER B O 1
ATOM 2667 N N . ILE B 1 83 ? -1.507 19.469 -0.23 1 94.31 83 ILE B N 1
ATOM 2668 C CA . ILE B 1 83 ? -1.55 18.062 0.144 1 94.31 83 ILE B CA 1
ATOM 2669 C C . ILE B 1 83 ? -1.801 17.203 -1.096 1 94.31 83 ILE B C 1
ATOM 2671 O O . ILE B 1 83 ? -2.572 17.594 -1.978 1 94.31 83 ILE B O 1
ATOM 2675 N N . GLU B 1 84 ? -1.094 16.125 -1.15 1 92.06 84 GLU B N 1
ATOM 2676 C CA . GLU B 1 84 ? -1.265 15.148 -2.215 1 92.06 84 GLU B CA 1
ATOM 2677 C C . GLU B 1 84 ? -1.673 13.789 -1.65 1 92.06 84 GLU B C 1
ATOM 2679 O O . GLU B 1 84 ? -1.047 13.289 -0.714 1 92.06 84 GLU B O 1
ATOM 2684 N N . LYS B 1 85 ? -2.805 13.297 -2.18 1 94.5 85 LYS B N 1
ATOM 2685 C CA . LYS B 1 85 ? -3.082 11.891 -1.912 1 94.5 85 LYS B CA 1
ATOM 2686 C C . LYS B 1 85 ? -2.057 10.984 -2.59 1 94.5 85 LYS B C 1
ATOM 2688 O O . LYS B 1 85 ? -1.812 11.109 -3.793 1 94.5 85 LYS B O 1
ATOM 2693 N N . ILE B 1 86 ? -1.433 10.125 -1.87 1 94.31 86 ILE B N 1
ATOM 2694 C CA . ILE B 1 86 ? -0.428 9.234 -2.445 1 94.31 86 ILE B CA 1
ATOM 2695 C C . ILE B 1 86 ? -1.096 7.953 -2.938 1 94.31 86 ILE B C 1
ATOM 2697 O O . ILE B 1 86 ? -0.985 7.602 -4.113 1 94.31 86 ILE B O 1
ATOM 2701 N N . LYS B 1 87 ? -1.772 7.254 -2.043 1 93.12 87 LYS B N 1
ATOM 2702 C CA . LYS B 1 87 ? -2.506 6.043 -2.395 1 93.12 87 LYS B CA 1
ATOM 2703 C C . LYS B 1 87 ? -3.309 5.523 -1.207 1 93.12 87 LYS B C 1
ATOM 2705 O O . LYS B 1 87 ? -3.209 6.055 -0.101 1 93.12 87 LYS B O 1
ATOM 2710 N N . THR B 1 88 ? -4.105 4.5 -1.508 1 95.25 88 THR B N 1
ATOM 2711 C CA . THR B 1 88 ? -4.723 3.705 -0.45 1 95.25 88 THR B CA 1
ATOM 2712 C C . THR B 1 88 ? -4.023 2.354 -0.315 1 95.25 88 THR B C 1
ATOM 2714 O O . THR B 1 88 ? -3.541 1.796 -1.303 1 95.25 88 THR B O 1
ATOM 2717 N N . ILE B 1 89 ? -3.916 1.928 0.806 1 94.62 89 ILE B N 1
ATOM 2718 C CA . ILE B 1 89 ? -3.445 0.585 1.132 1 94.62 89 ILE B CA 1
ATOM 2719 C C . ILE B 1 89 ? -4.484 -0.131 1.99 1 94.62 89 ILE B C 1
ATOM 2721 O O . ILE B 1 89 ? -4.543 0.073 3.205 1 94.62 89 ILE B O 1
ATOM 2725 N N . GLY B 1 90 ? -5.227 -1.041 1.415 1 91.56 90 GLY B N 1
ATOM 2726 C CA . GLY B 1 90 ? -6.391 -1.533 2.135 1 91.56 90 GLY B CA 1
ATOM 2727 C C . GLY B 1 90 ? -7.348 -0.431 2.549 1 91.56 90 GLY B C 1
ATOM 2728 O O . GLY B 1 90 ? -7.789 0.361 1.714 1 91.56 90 GLY B O 1
ATOM 2729 N N . ALA B 1 91 ? -7.523 -0.369 3.836 1 93.94 91 ALA B N 1
ATOM 2730 C CA . ALA B 1 91 ? -8.414 0.661 4.363 1 93.94 91 ALA B CA 1
ATOM 2731 C C . ALA B 1 91 ? -7.621 1.825 4.949 1 93.94 91 ALA B C 1
ATOM 2733 O O . ALA B 1 91 ? -8.07 2.477 5.895 1 93.94 91 ALA B O 1
ATOM 2734 N N . THR B 1 92 ? -6.426 2.047 4.418 1 97.25 92 THR B N 1
ATOM 2735 C CA . THR B 1 92 ? -5.555 3.133 4.859 1 97.25 92 THR B CA 1
ATOM 2736 C C . THR B 1 92 ? -5.434 4.203 3.777 1 97.25 92 THR B C 1
ATOM 2738 O O . THR B 1 92 ? -5.215 3.885 2.605 1 97.25 92 THR B O 1
ATOM 2741 N N . TYR B 1 93 ? -5.691 5.457 4.121 1 98.25 93 TYR B N 1
ATOM 2742 C CA . TYR B 1 93 ? -5.508 6.621 3.262 1 98.25 93 TYR B CA 1
ATOM 2743 C C . TYR B 1 93 ? -4.148 7.266 3.496 1 98.25 93 TYR B C 1
ATOM 2745 O O . TYR B 1 93 ? -3.852 7.723 4.602 1 98.25 93 TYR B O 1
ATOM 2753 N N . MET B 1 94 ? -3.312 7.273 2.459 1 98.19 94 MET B N 1
ATOM 2754 C CA . MET B 1 94 ? -1.98 7.863 2.559 1 98.19 94 MET B CA 1
ATOM 2755 C C . MET B 1 94 ? -1.922 9.203 1.833 1 98.19 94 MET B C 1
ATOM 2757 O O . MET B 1 94 ? -2.322 9.305 0.671 1 98.19 94 MET B O 1
ATOM 2761 N N . ALA B 1 95 ? -1.453 10.211 2.512 1 97.81 95 ALA B N 1
ATOM 2762 C CA . ALA B 1 95 ? -1.311 11.539 1.923 1 97.81 95 ALA B CA 1
ATOM 2763 C C . ALA B 1 95 ? -0.038 12.219 2.416 1 97.81 95 ALA B C 1
ATOM 2765 O O . ALA B 1 95 ? 0.546 11.812 3.422 1 97.81 95 ALA B O 1
ATOM 2766 N N . ALA B 1 96 ? 0.389 13.203 1.676 1 97.38 96 ALA B N 1
ATOM 2767 C CA . ALA B 1 96 ? 1.621 13.914 2.014 1 97.38 96 ALA B CA 1
ATOM 2768 C C . ALA B 1 96 ? 1.526 15.391 1.64 1 97.38 96 ALA B C 1
ATOM 2770 O O . ALA B 1 96 ? 0.775 15.758 0.734 1 97.38 96 ALA B O 1
ATOM 2771 N N . SER B 1 97 ? 2.229 16.172 2.348 1 96.56 97 SER B N 1
ATOM 2772 C CA . SER B 1 97 ? 2.359 17.594 2.049 1 96.56 97 SER B CA 1
ATOM 2773 C C . SER B 1 97 ? 3.814 17.984 1.796 1 96.56 97 SER B C 1
ATOM 2775 O O . SER B 1 97 ? 4.73 17.25 2.182 1 96.56 97 SER B O 1
ATOM 2777 N N . GLY B 1 98 ? 3.996 19.078 1.092 1 93.25 98 GLY B N 1
ATOM 2778 C CA . GLY B 1 98 ? 5.332 19.609 0.877 1 93.25 98 GLY B CA 1
ATOM 2779 C C . GLY B 1 98 ? 6.039 18.984 -0.315 1 93.25 98 GLY B C 1
ATOM 2780 O O . GLY B 1 98 ? 7.266 19.031 -0.408 1 93.25 98 GLY B O 1
ATOM 2781 N N . LEU B 1 99 ? 5.27 18.375 -1.202 1 91.44 99 LEU B N 1
ATOM 2782 C CA . LEU B 1 99 ? 5.883 17.672 -2.324 1 91.44 99 LEU B CA 1
ATOM 2783 C C . LEU B 1 99 ? 5.914 18.547 -3.566 1 91.44 99 LEU B C 1
ATOM 2785 O O . LEU B 1 99 ? 6.547 18.203 -4.566 1 91.44 99 LEU B O 1
ATOM 2789 N N . ASN B 1 100 ? 5.172 19.594 -3.553 1 79.5 100 ASN B N 1
ATOM 2790 C CA . ASN B 1 100 ? 5.223 20.547 -4.656 1 79.5 100 ASN B CA 1
ATOM 2791 C C . ASN B 1 100 ? 6.086 21.766 -4.312 1 79.5 100 ASN B C 1
ATOM 2793 O O . ASN B 1 100 ? 5.742 22.547 -3.428 1 79.5 100 ASN B O 1
ATOM 2797 N N . THR B 1 101 ? 7.234 21.703 -4.75 1 62.31 101 THR B N 1
ATOM 2798 C CA . THR B 1 101 ? 8.195 22.75 -4.422 1 62.31 101 THR B CA 1
ATOM 2799 C C . THR B 1 101 ? 7.699 24.125 -4.891 1 62.31 101 THR B C 1
ATOM 2801 O O . THR B 1 101 ? 8.062 25.156 -4.324 1 62.31 101 THR B O 1
ATOM 2804 N N . SER B 1 102 ? 7.012 24.062 -5.895 1 57.53 102 SER B N 1
ATOM 2805 C CA . SER B 1 102 ? 6.602 25.391 -6.355 1 57.53 102 SER B CA 1
ATOM 2806 C C . SER B 1 102 ? 5.711 26.078 -5.328 1 57.53 102 SER B C 1
ATOM 2808 O O . SER B 1 102 ? 5.707 27.312 -5.234 1 57.53 102 SER B O 1
ATOM 2810 N N . GLN B 1 103 ? 5.059 25.328 -4.598 1 52.56 103 GLN B N 1
ATOM 2811 C CA . GLN B 1 103 ? 4.145 25.906 -3.621 1 52.56 103 GLN B CA 1
ATOM 2812 C C . GLN B 1 103 ? 4.855 26.188 -2.299 1 52.56 103 GLN B C 1
ATOM 2814 O O . GLN B 1 103 ? 4.367 26.969 -1.48 1 52.56 103 GLN B O 1
ATOM 2819 N N . CYS B 1 104 ? 5.871 25.422 -1.955 1 51.88 104 CYS B N 1
ATOM 2820 C CA . CYS B 1 104 ? 6.547 25.562 -0.671 1 51.88 104 CYS B CA 1
ATOM 2821 C C . CYS B 1 104 ? 7.371 26.844 -0.625 1 51.88 104 CYS B C 1
ATOM 2823 O O . CYS B 1 104 ? 8.102 27.078 0.337 1 51.88 104 CYS B O 1
ATOM 2825 N N . GLN B 1 105 ? 7.344 27.469 -1.715 1 48.66 105 GLN B N 1
ATOM 2826 C CA . GLN B 1 105 ? 8.289 28.578 -1.735 1 48.66 105 GLN B CA 1
ATOM 2827 C C . GLN B 1 105 ? 7.832 29.719 -0.813 1 48.66 105 GLN B C 1
ATOM 2829 O O . GLN B 1 105 ? 8.414 30.797 -0.822 1 48.66 105 GLN B O 1
ATOM 2834 N N . ASP B 1 106 ? 6.766 29.469 -0.158 1 51.72 106 ASP B N 1
ATOM 2835 C CA . ASP B 1 106 ? 6.633 30.656 0.68 1 51.72 106 ASP B CA 1
ATOM 2836 C C . ASP B 1 106 ? 7.68 30.672 1.791 1 51.72 106 ASP B C 1
ATOM 2838 O O . ASP B 1 106 ? 7.609 29.859 2.725 1 51.72 106 ASP B O 1
ATOM 2842 N N . ASN B 1 107 ? 8.859 31.125 1.458 1 55.25 107 ASN B N 1
ATOM 2843 C CA . ASN B 1 107 ? 10.047 31.359 2.275 1 55.25 107 ASN B CA 1
ATOM 2844 C C . ASN B 1 107 ? 9.68 31.797 3.688 1 55.25 107 ASN B C 1
ATOM 2846 O O . ASN B 1 107 ? 10.438 31.578 4.633 1 55.25 107 ASN B O 1
ATOM 2850 N N . ASN B 1 108 ? 8.484 32.375 3.883 1 60.12 108 ASN B N 1
ATOM 2851 C CA . ASN B 1 108 ? 8.195 32.969 5.18 1 60.12 108 ASN B CA 1
ATOM 2852 C C . ASN B 1 108 ? 7.617 31.953 6.156 1 60.12 108 ASN B C 1
ATOM 2854 O O . ASN B 1 108 ? 7.645 32.156 7.367 1 60.12 108 ASN B O 1
ATOM 2858 N N . HIS B 1 109 ? 7.121 30.781 5.621 1 71.31 109 HIS B N 1
ATOM 2859 C CA . HIS B 1 109 ? 6.594 29.75 6.523 1 71.31 109 HIS B CA 1
ATOM 2860 C C . HIS B 1 109 ? 6.938 28.359 6.031 1 71.31 109 HIS B C 1
ATOM 2862 O O . HIS B 1 109 ? 6.062 27.625 5.551 1 71.31 109 HIS B O 1
ATOM 2868 N N . PRO B 1 110 ? 8.211 27.953 6.227 1 73.75 110 PRO B N 1
ATOM 2869 C CA . PRO B 1 110 ? 8.711 26.703 5.645 1 73.75 110 PRO B CA 1
ATOM 2870 C C . PRO B 1 110 ? 7.922 25.484 6.102 1 73.75 110 PRO B C 1
ATOM 2872 O O . PRO B 1 110 ? 7.852 24.484 5.383 1 73.75 110 PRO B O 1
ATOM 2875 N N . HIS B 1 111 ? 7.176 25.672 7.23 1 85.94 111 HIS B N 1
ATOM 2876 C CA . HIS B 1 111 ? 6.496 24.484 7.75 1 85.94 111 HIS B CA 1
ATOM 2877 C C . HIS B 1 111 ? 4.98 24.656 7.691 1 85.94 111 HIS B C 1
ATOM 2879 O O . HIS B 1 111 ? 4.242 23.891 8.305 1 85.94 111 HIS B O 1
ATOM 2885 N N . GLY B 1 112 ? 4.527 25.609 6.91 1 92.81 112 GLY B N 1
ATOM 2886 C CA . GLY B 1 112 ? 3.098 25.844 6.793 1 92.81 112 GLY B CA 1
ATOM 2887 C C . GLY B 1 112 ? 2.338 24.625 6.27 1 92.81 112 GLY B C 1
ATOM 2888 O O . GLY B 1 112 ? 1.207 24.375 6.691 1 92.81 112 GLY B O 1
ATOM 2889 N N . HIS B 1 113 ? 2.971 23.906 5.387 1 95.56 113 HIS B N 1
ATOM 2890 C CA . HIS B 1 113 ? 2.32 22.734 4.805 1 95.56 113 HIS B CA 1
ATOM 2891 C C . HIS B 1 113 ? 2.088 21.656 5.855 1 95.56 113 HIS B C 1
ATOM 2893 O O . HIS B 1 113 ? 1.149 20.859 5.738 1 95.56 113 HIS B O 1
ATOM 2899 N N . LEU B 1 114 ? 2.904 21.688 6.914 1 97.38 114 LEU B N 1
ATOM 2900 C CA . LEU B 1 114 ? 2.715 20.719 7.988 1 97.38 114 LEU B CA 1
ATOM 2901 C C . LEU B 1 114 ? 1.443 21.016 8.773 1 97.38 114 LEU B C 1
ATOM 2903 O O . LEU B 1 114 ? 0.715 20.109 9.156 1 97.38 114 LEU B O 1
ATOM 2907 N N . GLN B 1 115 ? 1.233 22.25 9.016 1 97.19 115 GLN B N 1
ATOM 2908 C CA . GLN B 1 115 ? -0.006 22.656 9.672 1 97.19 115 GLN B CA 1
ATOM 2909 C C . GLN B 1 115 ? -1.223 22.266 8.836 1 97.19 115 GLN B C 1
ATOM 2911 O O . GLN B 1 115 ? -2.221 21.781 9.367 1 97.19 115 GLN B O 1
ATOM 2916 N N . THR B 1 116 ? -1.123 22.547 7.547 1 97.5 116 THR B N 1
ATOM 2917 C CA . THR B 1 116 ? -2.209 22.203 6.637 1 97.5 116 THR B CA 1
ATOM 2918 C C . THR B 1 116 ? -2.486 20.703 6.664 1 97.5 116 THR B C 1
ATOM 2920 O O . THR B 1 116 ? -3.645 20.281 6.715 1 97.5 116 THR B O 1
ATOM 2923 N N . LEU B 1 117 ? -1.485 19.891 6.652 1 98.44 117 LEU B N 1
ATOM 2924 C CA . LEU B 1 117 ? -1.64 18.438 6.695 1 98.44 117 LEU B CA 1
ATOM 2925 C C . LEU B 1 117 ? -2.26 18 8.016 1 98.44 117 LEU B C 1
ATOM 2927 O O . LEU B 1 117 ? -3.104 17.094 8.039 1 98.44 117 LEU B O 1
ATOM 2931 N N . PHE B 1 118 ? -1.817 18.609 9.07 1 98.44 118 PHE B N 1
ATOM 2932 C CA . PHE B 1 118 ? -2.348 18.266 10.383 1 98.44 118 PHE B CA 1
ATOM 2933 C C . PHE B 1 118 ? -3.826 18.609 10.484 1 98.44 118 PHE B C 1
ATOM 2935 O O . PHE B 1 118 ? -4.625 17.828 11.016 1 98.44 118 PHE B O 1
ATOM 2942 N N . GLU B 1 119 ? -4.176 19.719 9.992 1 98.25 119 GLU B N 1
ATOM 2943 C CA . GLU B 1 119 ? -5.582 20.125 9.969 1 98.25 119 GLU B CA 1
ATOM 2944 C C . GLU B 1 119 ? -6.41 19.172 9.109 1 98.25 119 GLU B C 1
ATOM 2946 O O . GLU B 1 119 ? -7.555 18.859 9.445 1 98.25 119 GLU B O 1
ATOM 2951 N N . PHE B 1 120 ? -5.879 18.781 8.039 1 98.62 120 PHE B N 1
ATOM 2952 C CA . PHE B 1 120 ? -6.535 17.781 7.191 1 98.62 120 PHE B CA 1
ATOM 2953 C C . PHE B 1 120 ? -6.805 16.5 7.965 1 98.62 120 PHE B C 1
ATOM 2955 O O . PHE B 1 120 ? -7.906 15.953 7.906 1 98.62 120 PHE B O 1
ATOM 2962 N N . ALA B 1 121 ? -5.773 16.031 8.672 1 98.62 121 ALA B N 1
ATOM 2963 C CA . ALA B 1 121 ? -5.914 14.836 9.492 1 98.62 121 ALA B CA 1
ATOM 2964 C C . ALA B 1 121 ? -7.035 15 10.523 1 98.62 121 ALA B C 1
ATOM 2966 O O . ALA B 1 121 ? -7.844 14.094 10.719 1 98.62 121 ALA B O 1
ATOM 2967 N N . LYS B 1 122 ? -7.098 16.094 11.125 1 97.44 122 LYS B N 1
ATOM 2968 C CA . LYS B 1 122 ? -8.156 16.391 12.086 1 97.44 122 LYS B CA 1
ATOM 2969 C C . LYS B 1 122 ? -9.531 16.328 11.43 1 97.44 122 LYS B C 1
ATOM 2971 O O . LYS B 1 122 ? -10.461 15.742 11.977 1 97.44 122 LYS B O 1
ATOM 2976 N N . GLU B 1 123 ? -9.625 16.984 10.305 1 98 123 GLU B N 1
ATOM 2977 C CA . GLU B 1 123 ? -10.906 17.031 9.617 1 98 123 GLU B CA 1
ATOM 2978 C C . GLU B 1 123 ? -11.336 15.656 9.125 1 98 123 GLU B C 1
ATOM 2980 O O . GLU B 1 123 ? -12.539 15.375 9.031 1 98 123 GLU B O 1
ATOM 2985 N N . MET B 1 124 ? -10.375 14.82 8.805 1 98.25 124 MET B N 1
ATOM 2986 C CA . MET B 1 124 ? -10.703 13.445 8.438 1 98.25 124 MET B CA 1
ATOM 2987 C C . MET B 1 124 ? -11.445 12.742 9.57 1 98.25 124 MET B C 1
ATOM 2989 O O . MET B 1 124 ? -12.359 11.961 9.32 1 98.25 124 MET B O 1
ATOM 2993 N N . MET B 1 125 ? -11.039 13.008 10.742 1 95.56 125 MET B N 1
ATOM 2994 C CA . MET B 1 125 ? -11.719 12.438 11.906 1 95.56 125 MET B CA 1
ATOM 2995 C C . MET B 1 125 ? -13.188 12.852 11.938 1 95.56 125 MET B C 1
ATOM 2997 O O . MET B 1 125 ? -14.062 12.039 12.211 1 95.56 125 MET B O 1
ATOM 3001 N N . ARG B 1 126 ? -13.406 14.047 11.625 1 94.75 126 ARG B N 1
ATOM 3002 C CA . ARG B 1 126 ? -14.773 14.555 11.586 1 94.75 126 ARG B CA 1
ATOM 3003 C C . ARG B 1 126 ? -15.57 13.906 10.461 1 94.75 126 ARG B C 1
ATOM 3005 O O . ARG B 1 126 ? -16.766 13.617 10.625 1 94.75 126 ARG B O 1
ATOM 3012 N N . VAL B 1 127 ? -14.961 13.727 9.344 1 95.88 127 VAL B N 1
ATOM 3013 C CA . VAL B 1 127 ? -15.602 13.07 8.211 1 95.88 127 VAL B CA 1
ATOM 3014 C C . VAL B 1 127 ? -16.078 11.672 8.617 1 95.88 127 VAL B C 1
ATOM 3016 O O . VAL B 1 127 ? -17.188 11.258 8.273 1 95.88 127 VAL B O 1
ATOM 3019 N N . VAL B 1 128 ? -15.227 10.938 9.352 1 95 128 VAL B N 1
ATOM 3020 C CA . VAL B 1 128 ? -15.586 9.594 9.781 1 95 128 VAL B CA 1
ATOM 3021 C C . VAL B 1 128 ? -16.75 9.664 10.766 1 95 128 VAL B C 1
ATOM 3023 O O . VAL B 1 128 ? -17.672 8.844 10.711 1 95 128 VAL B O 1
ATOM 3026 N N . ASP B 1 129 ? -16.688 10.633 11.633 1 91.12 129 ASP B N 1
ATOM 3027 C CA . ASP B 1 129 ? -17.797 10.82 12.578 1 91.12 129 ASP B CA 1
ATOM 3028 C C . ASP B 1 129 ? -19.109 11.078 11.844 1 91.12 129 ASP B C 1
ATOM 3030 O O . ASP B 1 129 ? -20.141 10.492 12.18 1 91.12 129 ASP B O 1
ATOM 3034 N N . ASP B 1 130 ? -19.094 11.938 10.898 1 92.12 130 ASP B N 1
ATOM 3035 C CA . ASP B 1 130 ? -20.266 12.242 10.102 1 92.12 130 ASP B CA 1
ATOM 3036 C C . ASP B 1 130 ? -20.766 11.016 9.336 1 92.12 130 ASP B C 1
ATOM 3038 O O . ASP B 1 130 ? -21.969 10.789 9.219 1 92.12 130 ASP B O 1
ATOM 3042 N N . PHE B 1 131 ? -19.781 10.305 8.812 1 91.44 131 PHE B N 1
ATOM 3043 C CA . PHE B 1 131 ? -20.109 9.078 8.102 1 91.44 131 PHE B CA 1
ATOM 3044 C C . PHE B 1 131 ? -20.859 8.109 9.008 1 91.44 131 PHE B C 1
ATOM 3046 O O . PHE B 1 131 ? -21.859 7.52 8.602 1 91.44 131 PHE B O 1
ATOM 3053 N N . ASN B 1 132 ? -20.328 7.953 10.18 1 89.25 132 ASN B N 1
ATOM 3054 C CA . ASN B 1 132 ? -20.922 7.059 11.156 1 89.25 132 ASN B CA 1
ATOM 3055 C C . ASN B 1 132 ? -22.344 7.504 11.523 1 89.25 132 ASN B C 1
ATOM 3057 O O . ASN B 1 132 ? -23.203 6.672 11.797 1 89.25 132 ASN B O 1
ATOM 3061 N N . ASN B 1 133 ? -22.578 8.711 11.633 1 87.88 133 ASN B N 1
ATOM 3062 C CA . ASN B 1 133 ? -23.875 9.25 11.992 1 87.88 133 ASN B CA 1
ATOM 3063 C C . ASN B 1 133 ? -24.922 8.977 10.914 1 87.88 133 ASN B C 1
ATOM 3065 O O . ASN B 1 133 ? -26.109 8.836 11.211 1 87.88 133 ASN B O 1
ATOM 3069 N N . ASN B 1 134 ? -24.5 8.938 9.68 1 82.38 134 ASN B N 1
ATOM 3070 C CA . ASN B 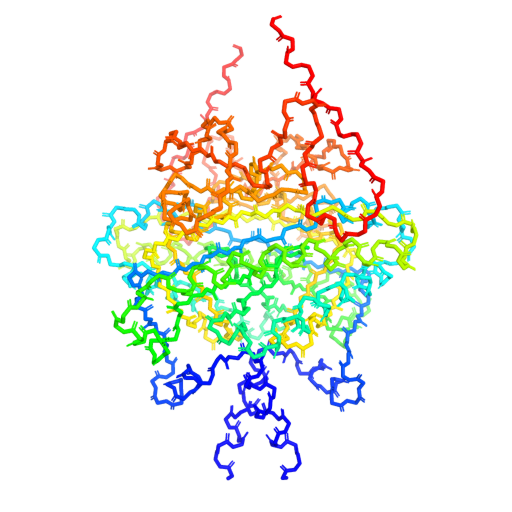1 134 ? -25.406 8.703 8.555 1 82.38 134 ASN B CA 1
ATOM 3071 C C . ASN B 1 134 ? -25.609 7.211 8.305 1 82.38 134 ASN B C 1
ATOM 3073 O O . ASN B 1 134 ? -26.625 6.805 7.746 1 82.38 134 ASN B O 1
ATOM 3077 N N . MET B 1 135 ? -24.547 6.59 8.664 1 67.69 135 MET B N 1
ATOM 3078 C CA . MET B 1 135 ? -24.578 5.145 8.445 1 67.69 135 MET B CA 1
ATOM 3079 C C . MET B 1 135 ? -24.516 4.395 9.773 1 67.69 135 MET B C 1
ATOM 3081 O O . MET B 1 135 ? -23.453 3.885 10.148 1 67.69 135 MET B O 1
ATOM 3085 N N . LEU B 1 136 ? -25.484 4.379 10.555 1 58.69 136 LEU B N 1
ATOM 3086 C CA . LEU B 1 136 ? -25.625 4.078 11.977 1 58.69 136 LEU B CA 1
ATOM 3087 C C . LEU B 1 136 ? -24.938 2.762 12.32 1 58.69 136 LEU B C 1
ATOM 3089 O O . LEU B 1 136 ? -24.406 2.607 13.422 1 58.69 136 LEU B O 1
ATOM 3093 N N . TRP B 1 137 ? -24.641 1.989 11.359 1 65.06 137 TRP B N 1
ATOM 3094 C CA . TRP B 1 137 ? -24.359 0.631 11.812 1 65.06 137 TRP B CA 1
ATOM 3095 C C . TRP B 1 137 ? -22.859 0.359 11.82 1 65.06 137 TRP B C 1
ATOM 3097 O O . TRP B 1 137 ? -22.391 -0.572 12.484 1 65.06 137 TRP B O 1
ATOM 3107 N N . PHE B 1 138 ? -22 1.132 11.328 1 73.38 138 PHE B N 1
ATOM 3108 C CA . PHE B 1 138 ? -20.641 0.635 11.125 1 73.38 138 PHE B CA 1
ATOM 3109 C C . PHE B 1 138 ? -19.719 1.149 12.219 1 73.38 138 PHE B C 1
ATOM 3111 O O . PHE B 1 138 ? -18.844 0.419 12.688 1 73.38 138 PHE B O 1
ATOM 3118 N N . ASN B 1 139 ? -19.875 2.291 12.805 1 87.5 139 ASN B N 1
ATOM 3119 C CA . ASN B 1 139 ? -19.031 2.91 13.82 1 87.5 139 ASN B CA 1
ATOM 3120 C C . ASN B 1 139 ? -17.547 2.775 13.461 1 87.5 139 ASN B C 1
ATOM 3122 O O . ASN B 1 139 ? -16.766 2.262 14.258 1 87.5 139 ASN B O 1
ATOM 3126 N N . PHE B 1 140 ? -17.172 3.207 12.32 1 91.56 140 PHE B N 1
ATOM 3127 C CA . PHE B 1 140 ? -15.781 3.154 11.859 1 91.56 140 PHE B CA 1
ATOM 3128 C C . PHE B 1 140 ? -14.891 4.027 12.727 1 91.56 140 PHE B C 1
ATOM 3130 O O . PHE B 1 140 ? -15.312 5.086 13.195 1 91.56 140 PHE B O 1
ATOM 3137 N N . LYS B 1 141 ? -13.742 3.555 13.023 1 93.69 141 LYS B N 1
ATOM 3138 C CA . LYS B 1 141 ? -12.742 4.277 13.812 1 93.69 141 LYS B CA 1
ATOM 3139 C C . LYS B 1 141 ? -11.5 4.574 12.984 1 93.69 141 LYS B C 1
ATOM 3141 O O . LYS B 1 141 ? -10.953 3.686 12.328 1 93.69 141 LYS B O 1
ATOM 3146 N N . LEU B 1 142 ? -11.094 5.828 13.055 1 97.06 142 LEU B N 1
ATOM 3147 C CA . LEU B 1 142 ? -9.906 6.27 12.328 1 97.06 142 LEU B CA 1
ATOM 3148 C C . LEU B 1 142 ? -8.703 6.367 13.266 1 97.06 142 LEU B C 1
ATOM 3150 O O . LEU B 1 142 ? -8.836 6.832 14.398 1 97.06 142 LEU B O 1
ATOM 3154 N N . ARG B 1 143 ? -7.594 5.879 12.891 1 97.94 143 ARG B N 1
ATOM 3155 C CA . ARG B 1 143 ? -6.289 6.012 13.531 1 97.94 143 ARG B CA 1
ATOM 3156 C C . ARG B 1 143 ? -5.27 6.629 12.586 1 97.94 143 ARG B C 1
ATOM 3158 O O . ARG B 1 143 ? -5.102 6.16 11.453 1 97.94 143 ARG B O 1
ATOM 3165 N N . ILE B 1 144 ? -4.605 7.684 13.047 1 98.75 144 ILE B N 1
ATOM 3166 C CA . ILE B 1 144 ? -3.744 8.391 12.102 1 98.75 144 ILE B CA 1
ATOM 3167 C C . ILE B 1 144 ? -2.326 8.477 12.664 1 98.75 144 ILE B C 1
ATOM 3169 O O . ILE B 1 144 ? -2.137 8.797 13.844 1 98.75 144 ILE B O 1
ATOM 3173 N N . GLY B 1 145 ? -1.375 8.141 11.875 1 98.88 145 GLY B N 1
ATOM 3174 C CA . GLY B 1 145 ? 0.03 8.422 12.125 1 98.88 145 GLY B CA 1
ATOM 3175 C C . GLY B 1 145 ? 0.563 9.586 11.32 1 98.88 145 GLY B C 1
ATOM 3176 O O . GLY B 1 145 ? 0.221 9.742 10.148 1 98.88 145 GLY B O 1
ATOM 3177 N N . PHE B 1 146 ? 1.34 10.422 11.945 1 98.88 146 PHE B N 1
ATOM 3178 C CA . PHE B 1 146 ? 1.864 11.641 11.344 1 98.88 146 PHE B CA 1
ATOM 3179 C C . PHE B 1 146 ? 3.361 11.766 11.602 1 98.88 146 PHE B C 1
ATOM 3181 O O . PHE B 1 146 ? 3.824 11.586 12.727 1 98.88 146 PHE B O 1
ATOM 3188 N N . ASN B 1 147 ? 4.078 12.039 10.578 1 98.62 147 ASN B N 1
ATOM 3189 C CA . ASN B 1 147 ? 5.492 12.383 10.695 1 98.62 147 ASN B CA 1
ATOM 3190 C C . ASN B 1 147 ? 5.922 13.352 9.594 1 98.62 147 ASN B C 1
ATOM 3192 O O . ASN B 1 147 ? 5.195 13.555 8.617 1 98.62 147 ASN B O 1
ATOM 3196 N N . HIS B 1 148 ? 7.059 14.031 9.828 1 98 148 HIS B N 1
ATOM 3197 C CA . HIS B 1 148 ? 7.629 14.883 8.789 1 98 148 HIS B CA 1
ATOM 3198 C C . HIS B 1 148 ? 9.148 14.742 8.742 1 98 148 HIS B C 1
ATOM 3200 O O . HIS B 1 148 ? 9.773 14.344 9.727 1 98 148 HIS B O 1
ATOM 3206 N N . GLY B 1 149 ? 9.664 14.961 7.664 1 95.12 149 GLY B N 1
ATOM 3207 C CA . GLY B 1 149 ? 11.094 14.875 7.441 1 95.12 149 GLY B CA 1
ATOM 3208 C C . GLY B 1 149 ? 11.461 14.695 5.98 1 95.12 149 GLY B C 1
ATOM 3209 O O . GLY B 1 149 ? 10.633 14.914 5.094 1 95.12 149 GLY B O 1
ATOM 3210 N N . PRO B 1 150 ? 12.758 14.43 5.703 1 93 150 PRO B N 1
ATOM 3211 C CA . PRO B 1 150 ? 13.18 14.203 4.32 1 93 150 PRO B CA 1
ATOM 3212 C C . PRO B 1 150 ? 12.57 12.938 3.715 1 93 150 PRO B C 1
ATOM 3214 O O . PRO B 1 150 ? 12.391 11.945 4.414 1 93 150 PRO B O 1
ATOM 3217 N N . LEU B 1 151 ? 12.234 13 2.453 1 92.94 151 LEU B N 1
ATOM 3218 C CA . LEU B 1 151 ? 11.727 11.844 1.727 1 92.94 151 LEU B CA 1
ATOM 3219 C C . LEU B 1 151 ? 11.953 11.992 0.227 1 92.94 151 LEU B C 1
ATOM 3221 O O . LEU B 1 151 ? 12.32 13.07 -0.242 1 92.94 151 LEU B O 1
ATOM 3225 N N . THR B 1 152 ? 11.852 10.938 -0.494 1 91.75 152 THR B N 1
ATOM 3226 C CA . THR B 1 152 ? 11.969 10.93 -1.948 1 91.75 152 THR B CA 1
ATOM 3227 C C . THR B 1 152 ? 10.617 10.633 -2.598 1 91.75 152 THR B C 1
ATOM 3229 O O . THR B 1 152 ? 9.93 9.688 -2.207 1 91.75 152 THR B O 1
ATOM 3232 N N . ALA B 1 153 ? 10.188 11.516 -3.459 1 92.44 153 ALA B N 1
ATOM 3233 C CA . ALA B 1 153 ? 9.023 11.25 -4.301 1 92.44 153 ALA B CA 1
ATOM 3234 C C . ALA B 1 153 ? 9.445 10.742 -5.68 1 92.44 153 ALA B C 1
ATOM 3236 O O . ALA B 1 153 ? 10.461 11.188 -6.223 1 92.44 153 ALA B O 1
ATOM 3237 N N . GLY B 1 154 ? 8.656 9.797 -6.223 1 90.12 154 GLY B N 1
ATOM 3238 C CA . GLY B 1 154 ? 9.008 9.266 -7.531 1 90.12 154 GLY B CA 1
ATOM 3239 C C . GLY B 1 154 ? 7.91 8.43 -8.156 1 90.12 154 GLY B C 1
ATOM 3240 O O . GLY B 1 154 ? 6.863 8.211 -7.543 1 90.12 154 GLY B O 1
ATOM 3241 N N . VAL B 1 155 ? 8.102 8.164 -9.391 1 89.25 155 VAL B N 1
ATOM 3242 C CA . VAL B 1 155 ? 7.246 7.234 -10.117 1 89.25 155 VAL B CA 1
ATOM 3243 C C . VAL B 1 155 ? 7.941 5.879 -10.234 1 89.25 155 VAL B C 1
ATOM 3245 O O . VAL B 1 155 ? 9.039 5.785 -10.789 1 89.25 155 VAL B O 1
ATOM 3248 N N . ILE B 1 156 ? 7.305 4.863 -9.758 1 90.62 156 ILE B N 1
ATOM 3249 C CA . ILE B 1 156 ? 7.957 3.564 -9.641 1 90.62 156 ILE B CA 1
ATOM 3250 C C . ILE B 1 156 ? 7.383 2.609 -10.688 1 90.62 156 ILE B C 1
ATOM 3252 O O . ILE B 1 156 ? 6.188 2.646 -10.984 1 90.62 156 ILE B O 1
ATOM 3256 N N . GLY B 1 157 ? 8.336 1.737 -11.242 1 87.81 157 GLY B N 1
ATOM 3257 C CA . GLY B 1 157 ? 7.938 0.711 -12.195 1 87.81 157 GLY B CA 1
ATOM 3258 C C . GLY B 1 157 ? 8.125 1.132 -13.641 1 87.81 157 GLY B C 1
ATOM 3259 O O . GLY B 1 157 ? 8.492 2.277 -13.914 1 87.81 157 GLY B O 1
ATOM 3260 N N . THR B 1 158 ? 7.945 0.189 -14.531 1 83.81 158 THR B N 1
ATOM 3261 C CA . THR B 1 158 ? 7.984 0.447 -15.969 1 83.81 158 THR B CA 1
ATOM 3262 C C . THR B 1 158 ? 6.598 0.276 -16.578 1 83.81 158 THR B C 1
ATOM 3264 O O . THR B 1 158 ? 6.328 0.789 -17.672 1 83.81 158 THR B O 1
ATOM 3267 N N . THR B 1 159 ? 5.836 -0.489 -15.906 1 77.25 159 THR B N 1
ATOM 3268 C CA . THR B 1 159 ? 4.418 -0.613 -16.219 1 77.25 159 THR B CA 1
ATOM 3269 C C . THR B 1 159 ? 3.568 -0.351 -14.977 1 77.25 159 THR B C 1
ATOM 3271 O O . THR B 1 159 ? 4.039 -0.522 -13.844 1 77.25 159 THR B O 1
ATOM 3274 N N . LYS B 1 160 ? 2.33 0.115 -15.18 1 79.69 160 LYS B N 1
ATOM 3275 C CA . LYS B 1 160 ? 1.447 0.467 -14.07 1 79.69 160 LYS B CA 1
ATOM 3276 C C . LYS B 1 160 ? 2.146 1.399 -13.086 1 79.69 160 LYS B C 1
ATOM 3278 O O . LYS B 1 160 ? 2.203 1.116 -11.891 1 79.69 160 LYS B O 1
ATOM 3283 N N . LEU B 1 161 ? 2.59 2.441 -13.656 1 79.56 161 LEU B N 1
ATOM 3284 C CA . LEU B 1 161 ? 3.363 3.439 -12.922 1 79.56 161 LEU B CA 1
ATOM 3285 C C . LEU B 1 161 ? 2.572 3.973 -11.734 1 79.56 161 LEU B C 1
ATOM 3287 O O . LEU B 1 161 ? 1.357 4.164 -11.82 1 79.56 161 LEU B O 1
ATOM 3291 N N . LEU B 1 162 ? 3.254 4.168 -10.68 1 86.5 162 LEU B N 1
ATOM 3292 C CA . LEU B 1 162 ? 2.648 4.703 -9.469 1 86.5 162 LEU B CA 1
ATOM 3293 C C . LEU B 1 162 ? 3.512 5.809 -8.867 1 86.5 162 LEU B C 1
ATOM 3295 O O . LEU B 1 162 ? 4.711 5.617 -8.656 1 86.5 162 LEU B O 1
ATOM 3299 N N . TYR B 1 163 ? 2.943 7.035 -8.836 1 89.31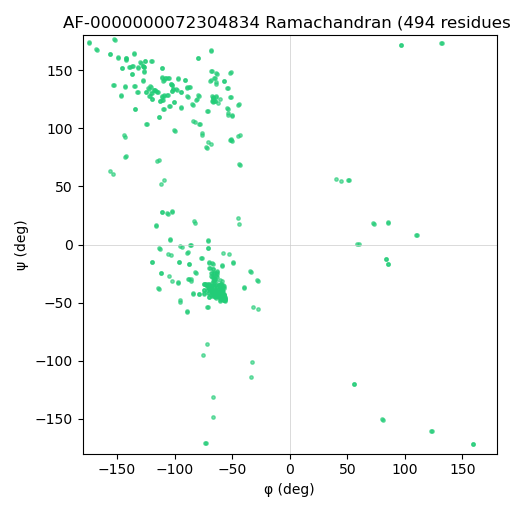 163 TYR B N 1
ATOM 3300 C CA . TYR B 1 163 ? 3.59 8.07 -8.039 1 89.31 163 TYR B CA 1
ATOM 3301 C C . TYR B 1 163 ? 3.525 7.742 -6.555 1 89.31 163 TYR B C 1
ATOM 3303 O O . TYR B 1 163 ? 2.453 7.441 -6.027 1 89.31 163 TYR B O 1
ATOM 3311 N N . ASP B 1 164 ? 4.688 7.754 -5.895 1 93.12 164 ASP B N 1
ATOM 3312 C CA . ASP B 1 164 ? 4.789 7.328 -4.5 1 93.12 164 ASP B CA 1
ATOM 3313 C C . ASP B 1 164 ? 5.938 8.039 -3.789 1 93.12 164 ASP B C 1
ATOM 3315 O O . ASP B 1 164 ? 6.602 8.898 -4.375 1 93.12 164 ASP B O 1
ATOM 3319 N N . ILE B 1 165 ? 6.02 7.758 -2.527 1 93.44 165 ILE B N 1
ATOM 3320 C CA . ILE B 1 165 ? 7.082 8.367 -1.736 1 93.44 165 ILE B CA 1
ATOM 3321 C C . ILE B 1 165 ? 7.785 7.293 -0.909 1 93.44 165 ILE B C 1
ATOM 3323 O O . ILE B 1 165 ? 7.168 6.301 -0.514 1 93.44 165 ILE B O 1
ATOM 3327 N N . TRP B 1 166 ? 9.07 7.57 -0.625 1 91.88 166 TRP B N 1
ATOM 3328 C CA . TRP B 1 166 ? 9.898 6.621 0.111 1 91.88 166 TRP B CA 1
ATOM 3329 C C . TRP B 1 166 ? 10.836 7.348 1.073 1 91.88 166 TRP B C 1
ATOM 3331 O O . TRP B 1 166 ? 11.164 8.516 0.864 1 91.88 166 TRP B O 1
ATOM 3341 N N . GLY B 1 167 ? 11.312 6.555 2.102 1 89.62 167 GLY B N 1
ATOM 3342 C CA . GLY B 1 167 ? 12.266 7.082 3.061 1 89.62 167 GLY B CA 1
ATOM 3343 C C . GLY B 1 167 ? 11.883 6.805 4.504 1 89.62 167 GLY B C 1
ATOM 3344 O O . GLY B 1 167 ? 10.766 6.359 4.777 1 89.62 167 GLY B O 1
ATOM 3345 N N . ASP B 1 168 ? 12.758 7.133 5.375 1 88.81 168 ASP B N 1
ATOM 3346 C CA . ASP B 1 168 ? 12.547 6.91 6.801 1 88.81 168 ASP B CA 1
ATOM 3347 C C . ASP B 1 168 ? 11.336 7.691 7.301 1 88.81 168 ASP B C 1
ATOM 3349 O O . ASP B 1 168 ? 10.617 7.234 8.195 1 88.81 168 ASP B O 1
ATOM 3353 N N . THR B 1 169 ? 11.188 8.812 6.734 1 93.69 169 THR B N 1
ATOM 3354 C CA . THR B 1 169 ? 10.047 9.641 7.117 1 93.69 169 THR B CA 1
ATOM 3355 C C . THR B 1 169 ? 8.734 8.891 6.895 1 93.69 169 THR B C 1
ATOM 3357 O O . THR B 1 169 ? 7.852 8.922 7.75 1 93.69 169 THR B O 1
ATOM 3360 N N . VAL B 1 170 ? 8.641 8.227 5.789 1 95.12 170 VAL B N 1
ATOM 3361 C CA . VAL B 1 170 ? 7.441 7.484 5.422 1 95.12 170 VAL B CA 1
ATOM 3362 C C . VAL B 1 170 ? 7.262 6.293 6.363 1 95.12 170 VAL B C 1
ATOM 3364 O O . VAL B 1 170 ? 6.164 6.059 6.875 1 95.12 170 VAL B O 1
ATOM 3367 N N . ASN B 1 171 ? 8.359 5.629 6.676 1 91.69 171 ASN B N 1
ATOM 3368 C CA . ASN B 1 171 ? 8.312 4.477 7.57 1 91.69 171 ASN B CA 1
ATOM 3369 C C . ASN B 1 171 ? 7.875 4.875 8.977 1 91.69 171 ASN B C 1
ATOM 3371 O O . ASN B 1 171 ? 7.102 4.164 9.617 1 91.69 171 ASN B O 1
ATOM 3375 N N . ILE B 1 172 ? 8.406 5.914 9.391 1 95 172 ILE B N 1
ATOM 3376 C CA . ILE B 1 172 ? 8.062 6.387 10.734 1 95 172 ILE B CA 1
ATOM 3377 C C . ILE B 1 172 ? 6.59 6.773 10.789 1 95 172 ILE B C 1
ATOM 3379 O O . ILE B 1 172 ? 5.895 6.449 11.75 1 95 172 ILE B O 1
ATOM 3383 N N . ALA B 1 173 ? 6.094 7.473 9.805 1 97.75 173 ALA B N 1
ATOM 3384 C CA . ALA B 1 173 ? 4.676 7.82 9.766 1 97.75 173 ALA B CA 1
ATOM 3385 C C . ALA B 1 173 ? 3.803 6.57 9.82 1 97.75 173 ALA B C 1
ATOM 3387 O O . ALA B 1 173 ? 2.801 6.535 10.539 1 97.75 173 ALA B O 1
ATOM 3388 N N . SER B 1 174 ? 4.145 5.617 9.023 1 96.5 174 SER B N 1
ATOM 3389 C CA . SER B 1 174 ? 3.438 4.34 9.039 1 96.5 174 SER B CA 1
ATOM 3390 C C . SER B 1 174 ? 3.467 3.707 10.43 1 96.5 174 SER B C 1
ATOM 3392 O O . SER B 1 174 ? 2.457 3.178 10.898 1 96.5 174 SER B O 1
ATOM 3394 N N . ARG B 1 175 ? 4.617 3.748 11.078 1 96.38 175 ARG B N 1
ATOM 3395 C CA . ARG B 1 175 ? 4.75 3.193 12.414 1 96.38 175 ARG B CA 1
ATOM 3396 C C . ARG B 1 175 ? 3.891 3.961 13.414 1 96.38 175 ARG B C 1
ATOM 3398 O O . ARG B 1 175 ? 3.326 3.369 14.336 1 96.38 175 ARG B O 1
ATOM 3405 N N . MET B 1 176 ? 3.836 5.27 13.258 1 98.25 176 MET B N 1
ATOM 3406 C CA . MET B 1 176 ? 2.969 6.07 14.117 1 98.25 176 MET B CA 1
ATOM 3407 C C . MET B 1 176 ? 1.513 5.641 13.977 1 98.25 176 MET B C 1
ATOM 3409 O O . MET B 1 176 ? 0.754 5.676 14.945 1 98.25 176 MET B O 1
ATOM 3413 N N . ASP B 1 177 ? 1.156 5.25 12.836 1 98.19 177 ASP B N 1
ATOM 3414 C CA . ASP B 1 177 ? -0.187 4.723 12.609 1 98.19 177 ASP B CA 1
ATOM 3415 C C . ASP B 1 177 ? -0.356 3.354 13.266 1 98.19 177 ASP B C 1
ATOM 3417 O O . ASP B 1 177 ? -1.209 3.176 14.133 1 98.19 177 ASP B O 1
ATOM 3421 N N . THR B 1 178 ? 0.543 2.42 12.961 1 95.75 178 THR B N 1
ATOM 3422 C CA . THR B 1 178 ? 0.354 1.03 13.359 1 95.75 178 THR B CA 1
ATOM 3423 C C . THR B 1 178 ? 0.456 0.887 14.875 1 95.75 178 THR B C 1
ATOM 3425 O O . THR B 1 178 ? -0.106 -0.045 15.453 1 95.75 178 THR B O 1
ATOM 3428 N N . THR B 1 179 ? 1.109 1.737 15.5 1 96.81 179 THR B N 1
ATOM 3429 C CA . THR B 1 179 ? 1.231 1.702 16.953 1 96.81 179 THR B CA 1
ATOM 3430 C C . THR B 1 179 ? 0.341 2.762 17.594 1 96.81 179 THR B C 1
ATOM 3432 O O . THR B 1 179 ? 0.42 2.996 18.797 1 96.81 179 THR B O 1
ATOM 3435 N N . GLY B 1 180 ? -0.427 3.441 16.766 1 97.25 180 GLY B N 1
ATOM 3436 C CA . GLY B 1 180 ? -1.242 4.543 17.25 1 97.25 180 GLY B CA 1
ATOM 3437 C C . GLY B 1 180 ? -2.447 4.086 18.047 1 97.25 180 GLY B C 1
ATOM 3438 O O . GLY B 1 180 ? -2.518 2.928 18.469 1 97.25 180 GLY B O 1
ATOM 3439 N N . VAL B 1 181 ? -3.303 4.973 18.359 1 95.31 181 VAL B N 1
ATOM 3440 C CA . VAL B 1 181 ? -4.512 4.738 19.141 1 95.31 181 VAL B CA 1
ATOM 3441 C C . VAL B 1 181 ? -5.742 5.125 18.328 1 95.31 181 VAL B C 1
ATOM 3443 O O . VAL B 1 181 ? -5.742 6.148 17.641 1 95.31 181 VAL B O 1
ATOM 3446 N N . GLU B 1 182 ? -6.746 4.273 18.375 1 94.56 182 GLU B N 1
ATOM 3447 C CA . GLU B 1 182 ? -7.98 4.543 17.641 1 94.56 182 GLU B CA 1
ATOM 3448 C C . GLU B 1 182 ? -8.547 5.914 18 1 94.56 182 GLU B C 1
ATOM 3450 O O . GLU B 1 182 ? -8.539 6.305 19.172 1 94.56 182 GLU B O 1
ATOM 3455 N N . CYS B 1 183 ? -8.938 6.648 16.969 1 93.88 183 CYS B N 1
ATOM 3456 C CA . CYS B 1 183 ? -9.617 7.938 17.078 1 93.88 183 CYS B CA 1
ATOM 3457 C C . CYS B 1 183 ? -8.656 9.023 17.531 1 93.88 183 CYS B C 1
ATOM 3459 O O . CYS B 1 183 ? -9.086 10.07 18.031 1 93.88 183 CYS B O 1
ATOM 3461 N N . ARG B 1 184 ? -7.375 8.781 17.406 1 96.62 184 ARG B N 1
ATOM 3462 C CA . ARG B 1 184 ? -6.379 9.797 17.719 1 96.62 184 ARG B CA 1
ATOM 3463 C C . ARG B 1 184 ? -5.297 9.859 16.641 1 96.62 184 ARG B C 1
ATOM 3465 O O . ARG B 1 184 ? -5.23 8.992 15.773 1 96.62 184 ARG B O 1
ATOM 3472 N N . ILE B 1 185 ? -4.547 10.953 16.672 1 98.25 185 ILE B N 1
ATOM 3473 C CA . ILE B 1 185 ? -3.375 11.141 15.828 1 98.25 185 ILE B CA 1
ATOM 3474 C C . ILE B 1 185 ? -2.104 10.953 16.656 1 98.25 185 ILE B C 1
ATOM 3476 O O . ILE B 1 185 ? -1.896 11.648 17.641 1 98.25 185 ILE B O 1
ATOM 3480 N N . GLN B 1 186 ? -1.335 10.016 16.281 1 98.56 186 GLN B N 1
ATOM 3481 C CA . GLN B 1 186 ? -0.029 9.844 16.906 1 98.56 186 GLN B CA 1
ATOM 3482 C C . GLN B 1 186 ? 1.075 10.469 16.062 1 98.56 186 GLN B C 1
ATOM 3484 O O . GLN B 1 186 ? 1.127 10.242 14.844 1 98.56 186 GLN B O 1
ATOM 3489 N N . VAL B 1 187 ? 1.97 11.25 16.688 1 98.75 187 VAL B N 1
ATOM 3490 C CA . VAL B 1 187 ? 3.033 11.922 15.945 1 98.75 187 VAL B CA 1
ATOM 3491 C C . VAL B 1 187 ? 4.387 11.602 16.578 1 98.75 187 VAL B C 1
ATOM 3493 O O . VAL B 1 187 ? 4.461 11.289 17.766 1 98.75 187 VAL B O 1
ATOM 3496 N N . SER B 1 188 ? 5.418 11.664 15.766 1 98.19 188 SER B N 1
ATOM 3497 C CA . SER B 1 188 ? 6.781 11.516 16.266 1 98.19 188 SER B CA 1
ATOM 3498 C C . SER B 1 188 ? 7.188 12.711 17.125 1 98.19 188 SER B C 1
ATOM 3500 O O . SER B 1 188 ? 6.527 13.75 17.094 1 98.19 188 SER B O 1
ATOM 3502 N N . GLU B 1 189 ? 8.258 12.55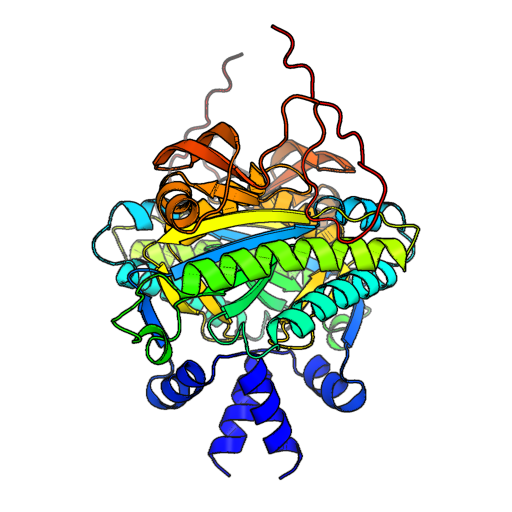5 17.812 1 97.88 189 GLU B N 1
ATOM 3503 C CA . GLU B 1 189 ? 8.773 13.633 18.656 1 97.88 189 GLU B CA 1
ATOM 3504 C C . GLU B 1 189 ? 9.133 14.852 17.812 1 97.88 189 GLU B C 1
ATOM 3506 O O . GLU B 1 189 ? 8.844 15.984 18.203 1 97.88 189 GLU B O 1
ATOM 3511 N N . GLU B 1 190 ? 9.75 14.617 16.703 1 96.31 190 GLU B N 1
ATOM 3512 C CA . GLU B 1 190 ? 10.148 15.719 15.828 1 96.31 190 GLU B CA 1
ATOM 3513 C C . GLU B 1 190 ? 8.93 16.5 15.352 1 96.31 190 GLU B C 1
ATOM 3515 O O . GLU B 1 190 ? 8.953 17.734 15.312 1 96.31 190 GLU B O 1
ATOM 3520 N N . SER B 1 191 ? 7.93 15.789 15.008 1 98.19 191 SER B N 1
ATOM 3521 C CA . SER B 1 191 ? 6.711 16.453 14.555 1 98.19 191 SER B CA 1
ATOM 3522 C C . SER B 1 191 ? 5.996 17.141 15.703 1 98.19 191 SER B C 1
ATOM 3524 O O . SER B 1 191 ? 5.426 18.219 15.531 1 98.19 191 SER B O 1
ATOM 3526 N N . TYR B 1 192 ? 6.027 16.531 16.828 1 98.25 192 TYR B N 1
ATOM 3527 C CA . TYR B 1 192 ? 5.441 17.141 18.016 1 98.25 192 TYR B CA 1
ATOM 3528 C C . TYR B 1 192 ? 6.047 18.516 18.297 1 98.25 192 TYR B C 1
ATOM 3530 O O . TYR B 1 192 ? 5.32 19.469 18.562 1 98.25 192 TYR B O 1
ATOM 3538 N N . ARG B 1 193 ? 7.324 18.625 18.219 1 97.5 193 ARG B N 1
ATOM 3539 C CA . ARG B 1 193 ? 8.023 19.859 18.531 1 97.5 193 ARG B CA 1
ATOM 3540 C C . ARG B 1 193 ? 7.539 21 17.641 1 97.5 193 ARG B C 1
ATOM 3542 O O . ARG B 1 193 ? 7.32 22.125 18.109 1 97.5 193 ARG B O 1
ATOM 3549 N N . ILE B 1 194 ? 7.344 20.75 16.422 1 96.88 194 ILE B N 1
ATOM 3550 C CA . ILE B 1 194 ? 6.953 21.781 15.477 1 96.88 194 ILE B CA 1
ATOM 3551 C C . ILE B 1 194 ? 5.461 22.078 15.617 1 96.88 194 ILE B C 1
ATOM 3553 O O . ILE B 1 194 ? 5.043 23.234 15.594 1 96.88 194 ILE B O 1
ATOM 3557 N N . LEU B 1 195 ? 4.672 21.078 15.758 1 97.69 195 LEU B N 1
ATOM 3558 C CA . LEU B 1 195 ? 3.223 21.234 15.844 1 97.69 195 LEU B CA 1
ATOM 3559 C C . LEU B 1 195 ? 2.822 21.891 17.156 1 97.69 195 LEU B C 1
ATOM 3561 O O . LEU B 1 195 ? 1.86 22.672 17.188 1 97.69 195 LEU B O 1
ATOM 3565 N N . SER B 1 196 ? 3.545 21.594 18.188 1 96.88 196 SER B N 1
ATOM 3566 C CA . SER B 1 196 ? 3.262 22.234 19.469 1 96.88 196 SER B CA 1
ATOM 3567 C C . SER B 1 196 ? 3.484 23.75 19.391 1 96.88 196 SER B C 1
ATOM 3569 O O . SER B 1 196 ? 2.758 24.516 20.016 1 96.88 196 SER B O 1
ATOM 3571 N N . LYS B 1 197 ? 4.473 24.109 18.641 1 96.19 197 LYS B N 1
ATOM 3572 C CA . LYS B 1 197 ? 4.75 25.531 18.453 1 96.19 197 LYS B CA 1
ATOM 3573 C C . LYS B 1 197 ? 3.631 26.219 17.672 1 96.19 197 LYS B C 1
ATOM 3575 O O . LYS B 1 197 ? 3.463 27.438 17.75 1 96.19 197 LYS B O 1
ATOM 3580 N N . MET B 1 198 ? 2.926 25.422 16.984 1 95 198 MET B N 1
ATOM 3581 C CA . MET B 1 198 ? 1.826 25.953 16.188 1 95 198 MET B CA 1
ATOM 3582 C C . MET B 1 198 ? 0.539 26.016 17 1 95 198 MET B C 1
ATOM 3584 O O . MET B 1 198 ? -0.508 26.406 16.484 1 95 198 MET B O 1
ATOM 3588 N N . GLY B 1 199 ? 0.564 25.484 18.219 1 95.31 199 GLY B N 1
ATOM 3589 C CA . GLY B 1 199 ? -0.569 25.656 19.109 1 95.31 199 GLY B CA 1
ATOM 3590 C C . GLY B 1 199 ? -1.35 24.375 19.344 1 95.31 199 GLY B C 1
ATOM 3591 O O . GLY B 1 199 ? -2.412 24.406 19.969 1 95.31 199 GLY B O 1
ATOM 3592 N N . TYR B 1 200 ? -0.851 23.25 18.875 1 96.06 200 TYR B N 1
ATOM 3593 C CA . TYR B 1 200 ? -1.541 21.984 19.109 1 96.06 200 TYR B CA 1
ATOM 3594 C C . TYR B 1 200 ? -1.081 21.344 20.422 1 96.06 200 TYR B C 1
ATOM 3596 O O . TYR B 1 200 ? 0.12 21.266 20.688 1 96.06 200 TYR B O 1
ATOM 3604 N N . ASP B 1 201 ? -2.039 20.875 21.188 1 95.19 201 ASP B N 1
ATOM 3605 C CA . ASP B 1 201 ? -1.73 20.266 22.484 1 95.19 201 ASP B CA 1
ATOM 3606 C C . ASP B 1 201 ? -1.792 18.734 22.391 1 95.19 201 ASP B C 1
ATOM 3608 O O . ASP B 1 201 ? -2.789 18.172 21.938 1 95.19 201 ASP B O 1
ATOM 3612 N N . PHE B 1 202 ? -0.78 18.078 22.906 1 96.5 202 PHE B N 1
ATOM 3613 C CA . PHE B 1 202 ? -0.642 16.625 22.781 1 96.5 202 PHE B CA 1
ATOM 3614 C C . PHE B 1 202 ? -0.478 15.984 24.156 1 96.5 202 PHE B C 1
ATOM 3616 O O . PHE B 1 202 ? -0.059 16.641 25.109 1 96.5 202 PHE B O 1
ATOM 3623 N N . ASP B 1 203 ? -0.806 14.648 24.281 1 96.19 203 ASP B N 1
ATOM 3624 C CA . ASP B 1 203 ? -0.402 13.781 25.375 1 96.19 203 ASP B CA 1
ATOM 3625 C C . ASP B 1 203 ? 0.872 13.008 25.031 1 96.19 203 ASP B C 1
ATOM 3627 O O . ASP B 1 203 ? 0.996 12.469 23.938 1 96.19 203 ASP B O 1
ATOM 3631 N N . TYR B 1 204 ? 1.793 13.078 26.016 1 96.56 204 TYR B N 1
ATOM 3632 C CA . TYR B 1 204 ? 2.902 12.141 25.875 1 96.56 204 TYR B CA 1
ATOM 3633 C C . TYR B 1 204 ? 2.426 10.703 26.047 1 96.56 204 TYR B C 1
ATOM 3635 O O . TYR B 1 204 ? 1.825 10.359 27.062 1 96.56 204 TYR B O 1
ATOM 3643 N N . ARG B 1 205 ? 2.648 9.875 25.109 1 94.81 205 ARG B N 1
ATOM 3644 C CA . ARG B 1 205 ? 2.137 8.508 25.109 1 94.81 205 ARG B CA 1
ATOM 3645 C C . ARG B 1 205 ? 3.191 7.535 25.625 1 94.81 205 ARG B C 1
ATOM 3647 O O . ARG B 1 205 ? 2.859 6.516 26.234 1 94.81 205 ARG B O 1
ATOM 3654 N N . GLY B 1 206 ? 4.402 7.762 25.391 1 96.38 206 GLY B N 1
ATOM 3655 C CA . GLY B 1 206 ? 5.5 6.836 25.625 1 96.38 206 GLY B CA 1
ATOM 3656 C C . GLY B 1 206 ? 6.312 6.547 24.391 1 96.38 206 GLY B C 1
ATOM 3657 O O . GLY B 1 206 ? 6.414 7.391 23.484 1 96.38 206 GLY B O 1
ATOM 3658 N N . THR B 1 207 ? 7.055 5.43 24.406 1 97.06 207 THR B N 1
ATOM 3659 C CA . THR B 1 207 ? 7.953 5.137 23.297 1 97.06 207 THR B CA 1
ATOM 3660 C C . THR B 1 207 ? 7.449 3.938 22.5 1 97.06 207 THR B C 1
ATOM 3662 O O . THR B 1 207 ? 6.691 3.115 23.016 1 97.06 207 THR B O 1
ATOM 3665 N N . VAL B 1 208 ? 7.777 3.924 21.266 1 94.81 208 VAL B N 1
ATOM 3666 C CA . VAL B 1 208 ? 7.555 2.771 20.391 1 94.81 208 VAL B CA 1
ATOM 3667 C C . VAL B 1 208 ? 8.859 2.383 19.703 1 94.81 208 VAL B C 1
ATOM 3669 O O . VAL B 1 208 ? 9.727 3.23 19.484 1 94.81 208 VAL B O 1
ATOM 3672 N N . ASN B 1 209 ? 8.922 1.086 19.469 1 91.06 209 ASN B N 1
ATOM 3673 C CA . ASN B 1 209 ? 10.094 0.609 18.75 1 91.06 209 ASN B CA 1
ATOM 3674 C C . ASN B 1 209 ? 9.953 0.82 17.234 1 91.06 209 ASN B C 1
ATOM 3676 O O . ASN B 1 209 ? 8.945 0.422 16.641 1 91.06 209 ASN B O 1
ATOM 3680 N N . VAL B 1 210 ? 10.891 1.486 16.688 1 84.38 210 VAL B N 1
ATOM 3681 C CA . VAL B 1 210 ? 10.945 1.667 15.25 1 84.38 210 VAL B CA 1
ATOM 3682 C C . VAL B 1 210 ? 12.148 0.918 14.672 1 84.38 210 VAL B C 1
ATOM 3684 O O . VAL B 1 210 ? 13.281 1.123 15.117 1 84.38 210 VAL B O 1
ATOM 3687 N N . LYS B 1 211 ? 11.805 0.052 13.75 1 75.69 211 LYS B N 1
ATOM 3688 C CA . LYS B 1 211 ? 12.852 -0.765 13.148 1 75.69 211 LYS B CA 1
ATOM 3689 C C . LYS B 1 211 ? 14 0.101 12.641 1 75.69 211 LYS B C 1
ATOM 3691 O O . LYS B 1 211 ? 13.773 1.086 11.93 1 75.69 211 LYS B O 1
ATOM 3696 N N . GLY B 1 212 ? 15.219 -0.15 13 1 73.19 212 GLY B N 1
ATOM 3697 C CA . GLY B 1 212 ? 16.406 0.57 12.562 1 73.19 212 GLY B CA 1
ATOM 3698 C C . GLY B 1 212 ? 16.672 1.834 13.359 1 73.19 212 GLY B C 1
ATOM 3699 O O . GLY B 1 212 ? 17.734 2.436 13.25 1 73.19 212 GLY B O 1
ATOM 3700 N N . LYS B 1 213 ? 15.641 2.27 14.18 1 81.31 213 LYS B N 1
ATOM 3701 C CA . LYS B 1 213 ? 15.781 3.547 14.875 1 81.31 213 LYS B CA 1
ATOM 3702 C C . LYS B 1 213 ? 15.711 3.359 16.391 1 81.31 213 LYS B C 1
ATOM 3704 O O . LYS B 1 213 ? 16.047 4.27 17.141 1 81.31 213 LYS B O 1
ATOM 3709 N N . GLY B 1 214 ? 15.258 2.25 16.781 1 88.19 214 GLY B N 1
ATOM 3710 C CA . GLY B 1 214 ? 15.133 2.012 18.219 1 88.19 214 GLY B CA 1
ATOM 3711 C C . GLY B 1 214 ? 13.883 2.629 18.812 1 88.19 214 GLY B C 1
ATOM 3712 O O . GLY B 1 214 ? 12.828 2.658 18.172 1 88.19 214 GLY B O 1
ATOM 3713 N N . GLN B 1 215 ? 13.961 3.004 20.125 1 94.19 215 GLN B N 1
ATOM 3714 C CA . GLN B 1 215 ? 12.812 3.555 20.828 1 94.19 215 GLN B CA 1
ATOM 3715 C C . GLN B 1 215 ? 12.609 5.027 20.484 1 94.19 215 GLN B C 1
ATOM 3717 O O . GLN B 1 215 ? 13.547 5.824 20.562 1 94.19 215 GLN B O 1
ATOM 3722 N N . MET B 1 216 ? 11.398 5.328 20.094 1 96.06 216 MET B N 1
ATOM 3723 C CA . MET B 1 216 ? 11.055 6.703 19.734 1 96.06 216 MET B CA 1
ATOM 3724 C C . MET B 1 216 ? 9.898 7.211 20.594 1 96.06 216 MET B C 1
ATOM 3726 O O . MET B 1 216 ? 8.898 6.516 20.766 1 96.06 216 MET B O 1
ATOM 3730 N N . LYS B 1 217 ? 10.039 8.414 21.109 1 98 217 LYS B N 1
ATOM 3731 C CA . LYS B 1 217 ? 8.938 9.031 21.844 1 98 217 LYS B CA 1
ATOM 3732 C C . LYS B 1 217 ? 7.785 9.375 20.906 1 98 217 LYS B C 1
ATOM 3734 O O . LYS B 1 217 ? 8 9.812 19.781 1 98 217 LYS B O 1
ATOM 3739 N N . THR B 1 218 ? 6.609 9.164 21.406 1 98.38 218 THR B N 1
ATOM 3740 C CA . THR B 1 218 ? 5.426 9.438 20.594 1 98.38 218 THR B CA 1
ATOM 3741 C C . THR B 1 218 ? 4.426 10.289 21.375 1 98.38 218 THR B C 1
ATOM 3743 O O . THR B 1 218 ? 4.469 10.336 22.609 1 98.38 218 THR B O 1
ATOM 3746 N N . TYR B 1 219 ? 3.586 10.984 20.672 1 98.38 219 TYR B N 1
ATOM 3747 C CA . TYR B 1 219 ? 2.615 11.914 21.25 1 98.38 219 TYR B CA 1
ATOM 3748 C C . TYR B 1 219 ? 1.258 11.766 20.562 1 98.38 219 TYR B C 1
ATOM 3750 O O . TYR B 1 219 ? 1.18 11.484 19.375 1 98.38 219 TYR B O 1
ATOM 3758 N N . LEU B 1 220 ? 0.194 11.969 21.344 1 97.75 220 LEU B N 1
ATOM 3759 C CA . LEU B 1 220 ? -1.164 11.734 20.875 1 97.75 220 LEU B CA 1
ATOM 3760 C C . LEU B 1 220 ? -1.974 13.023 20.859 1 97.75 220 LEU B C 1
ATOM 3762 O O . LEU B 1 220 ? -1.892 13.82 21.812 1 97.75 220 LEU B O 1
ATOM 3766 N N . TYR B 1 221 ? -2.639 13.273 19.812 1 96.94 221 TYR B N 1
ATOM 3767 C CA . TYR B 1 221 ? -3.621 14.352 19.703 1 96.94 221 TYR B CA 1
ATOM 3768 C C . TYR B 1 221 ? -5.031 13.789 19.594 1 96.94 221 TYR B C 1
ATOM 3770 O O . TYR B 1 221 ? -5.262 12.805 18.875 1 96.94 221 TYR B O 1
ATOM 3778 N N . PRO B 1 222 ? -6.098 14.352 20.141 1 93.12 222 PRO B N 1
ATOM 3779 C CA . PRO B 1 222 ? -6.012 15.516 21.016 1 93.12 222 PRO B CA 1
ATOM 3780 C C . PRO B 1 222 ? -5.602 15.148 22.438 1 93.12 222 PRO B C 1
ATOM 3782 O O . PRO B 1 222 ? -5.625 13.969 22.812 1 93.12 222 PRO B O 1
ATOM 3785 N N . LYS B 1 223 ? -5.129 16.172 23.125 1 89.31 223 LYS B N 1
ATOM 3786 C CA . LYS B 1 223 ? -4.863 15.984 24.547 1 89.31 223 LYS B CA 1
ATOM 3787 C C . LYS B 1 223 ? -6.148 15.695 25.312 1 89.31 223 LYS B C 1
ATOM 3789 O O . LYS B 1 223 ? -7.18 16.328 25.062 1 89.31 223 LYS B O 1
ATOM 3794 N N . CYS B 1 224 ? -6.113 14.625 26.062 1 79.75 224 CYS B N 1
ATOM 3795 C CA . CYS B 1 224 ? -7.273 14.266 26.875 1 79.75 224 CYS B CA 1
ATOM 3796 C C . CYS B 1 224 ? -7.195 14.93 28.25 1 79.75 224 CYS B C 1
ATOM 3798 O O . CYS B 1 224 ? -6.109 15.078 28.812 1 79.75 224 CYS B O 1
ATOM 3800 N N . MET B 1 225 ? -8.25 15.594 28.578 1 66 225 MET B N 1
ATOM 3801 C CA . MET B 1 225 ? -8.289 16.234 29.891 1 66 225 MET B CA 1
ATOM 3802 C C . MET B 1 225 ? -8.344 15.18 31 1 66 225 MET B C 1
ATOM 3804 O O . MET B 1 225 ? -8.672 14.023 30.75 1 66 225 MET B O 1
ATOM 3808 N N . ASP B 1 226 ? -7.754 15.531 32.156 1 57.28 226 ASP B N 1
ATOM 3809 C CA . ASP B 1 226 ? -7.598 14.727 33.375 1 57.28 226 ASP B CA 1
ATOM 3810 C C . ASP B 1 226 ? -8.852 13.898 33.656 1 57.28 226 ASP B C 1
ATOM 3812 O O . ASP B 1 226 ? -8.773 12.812 34.219 1 57.28 226 ASP B O 1
ATOM 3816 N N . ASN B 1 227 ? -9.992 14.367 33.406 1 48.75 227 ASN B N 1
ATOM 3817 C CA . ASN B 1 227 ? -11.172 13.617 33.781 1 48.75 227 ASN B CA 1
ATOM 3818 C C . ASN B 1 227 ? -11.539 12.555 32.781 1 48.75 227 ASN B C 1
ATOM 3820 O O . ASN B 1 227 ? -12.602 11.938 32.844 1 48.75 227 ASN B O 1
ATOM 3824 N N . GLY B 1 228 ? -10.609 12.156 31.906 1 49.22 228 GLY B N 1
ATOM 3825 C CA . GLY B 1 228 ? -10.805 11.062 30.953 1 49.22 228 GLY B CA 1
ATOM 3826 C C . GLY B 1 228 ? -11.469 11.5 29.672 1 49.22 228 GLY B C 1
ATOM 3827 O O . GLY B 1 228 ? -11.688 10.688 28.766 1 49.22 228 GLY B O 1
ATOM 3828 N N . ILE B 1 229 ? -12.086 12.711 29.766 1 49.16 229 ILE B N 1
ATOM 3829 C CA . ILE B 1 229 ? -12.797 13.188 28.578 1 49.16 229 ILE B CA 1
ATOM 3830 C C . ILE B 1 229 ? -11.789 13.703 27.547 1 49.16 229 ILE B C 1
ATOM 3832 O O . ILE B 1 229 ? -10.953 14.562 27.859 1 49.16 229 ILE B O 1
ATOM 3836 N N . CYS B 1 230 ? -11.414 12.906 26.625 1 53.94 230 CYS B N 1
ATOM 3837 C CA . CYS B 1 230 ? -10.578 13.383 25.531 1 53.94 230 CYS B CA 1
ATOM 3838 C C . CYS B 1 230 ? -11.375 14.273 24.578 1 53.94 230 CYS B C 1
ATOM 3840 O O . CYS B 1 230 ? -12.531 13.984 24.281 1 53.94 230 CYS B O 1
ATOM 3842 N N . LEU B 1 231 ? -11.031 15.547 24.484 1 48.34 231 LEU B N 1
ATOM 3843 C CA . LEU B 1 231 ? -11.672 16.438 23.531 1 48.34 231 LEU B CA 1
ATOM 3844 C C . LEU B 1 231 ? -11.82 15.773 22.172 1 48.34 231 LEU B C 1
ATOM 3846 O O . LEU B 1 231 ? -10.828 15.375 21.562 1 48.34 231 LEU B O 1
ATOM 3850 N N . GLN B 1 232 ? -12.609 14.836 22.047 1 45.94 232 GLN B N 1
ATOM 3851 C CA . GLN B 1 232 ? -12.836 14.258 20.734 1 45.94 232 GLN B CA 1
ATOM 3852 C C . GLN B 1 232 ? -13.023 15.352 19.672 1 45.94 232 GLN B C 1
ATOM 3854 O O . GLN B 1 232 ? -13.57 16.422 19.969 1 45.94 232 GLN B O 1
ATOM 3859 N N . ILE B 1 233 ? -12.219 15.375 18.719 1 44.88 233 ILE B N 1
ATOM 3860 C CA . ILE B 1 233 ? -12.438 16.266 17.578 1 44.88 233 ILE B CA 1
ATOM 3861 C C . ILE B 1 233 ? -13.898 16.203 17.156 1 44.88 233 ILE B C 1
ATOM 3863 O O . ILE B 1 233 ? -14.258 15.43 16.266 1 44.88 233 ILE B O 1
ATOM 3867 N N . TYR B 1 234 ? -14.883 15.727 17.922 1 35 234 TYR B N 1
ATOM 3868 C CA . TYR B 1 234 ? -16.25 15.617 17.438 1 35 234 TYR B CA 1
ATOM 3869 C C . TYR B 1 234 ? -16.812 16.984 17.078 1 35 234 TYR B C 1
ATOM 3871 O O . TYR B 1 234 ? -16.438 18 17.688 1 35 234 TYR B O 1
ATOM 3879 N N . SER B 1 235 ? -17.203 17.156 15.914 1 33.56 235 SER B N 1
ATOM 3880 C CA . SER B 1 235 ? -18.172 18.234 15.859 1 33.56 235 SER B CA 1
ATOM 3881 C C . SER B 1 235 ? -19.016 18.297 17.141 1 33.56 235 SER B C 1
ATOM 3883 O O . SER B 1 235 ? -19.109 19.344 17.766 1 33.56 235 SER B O 1
ATOM 3885 N N . ILE B 1 236 ? -20.406 17.719 17.094 1 34.12 236 ILE B N 1
ATOM 3886 C CA . ILE B 1 236 ? -21.484 18.031 18.031 1 34.12 236 ILE B CA 1
ATOM 3887 C C . ILE B 1 236 ? -21.141 17.516 19.422 1 34.12 236 ILE B C 1
ATOM 3889 O O . ILE B 1 236 ? -20.25 16.672 19.578 1 34.12 236 ILE B O 1
ATOM 3893 N N . GLY B 1 237 ? -22.297 17.047 20.375 1 31.02 237 GLY B N 1
ATOM 3894 C CA . GLY B 1 237 ? -22.672 17.016 21.781 1 31.02 237 GLY B CA 1
ATOM 3895 C C . GLY B 1 237 ? -21.859 16.016 22.594 1 31.02 237 GLY B C 1
ATOM 3896 O O . GLY B 1 237 ? -21.297 16.359 23.641 1 31.02 237 GLY B O 1
ATOM 3897 N N . LEU B 1 238 ? -22.219 14.555 22.719 1 32.44 238 LEU B N 1
ATOM 3898 C CA . LEU B 1 238 ? -22.031 13.773 23.938 1 32.44 238 LEU B CA 1
ATOM 3899 C C . LEU B 1 238 ? -20.609 13.242 24.031 1 32.44 238 LEU B C 1
ATOM 3901 O O . LEU B 1 238 ? -20.062 12.758 23.047 1 32.44 238 LEU B O 1
ATOM 3905 N N . PRO B 1 239 ? -19.875 13.586 25.031 1 33.88 239 PRO B N 1
ATOM 3906 C CA . PRO B 1 239 ? -18.562 13.094 25.422 1 33.88 239 PRO B CA 1
ATOM 3907 C C . PRO B 1 239 ? -18.438 11.578 25.328 1 33.88 239 PRO B C 1
ATOM 3909 O O . PRO B 1 239 ? -19.359 10.852 25.688 1 33.88 239 PRO B O 1
ATOM 3912 N N . VAL B 1 240 ? -18 11.039 24.375 1 32.38 240 VAL B N 1
ATOM 3913 C CA . VAL B 1 240 ? -17.844 9.586 24.391 1 32.38 240 VAL B CA 1
ATOM 3914 C C . VAL B 1 240 ? -16.766 9.203 25.406 1 32.38 240 VAL B C 1
ATOM 3916 O O . VAL B 1 240 ? -15.688 9.805 25.438 1 32.38 240 VAL B O 1
ATOM 3919 N N . LYS B 1 241 ? -17.062 8.336 26.453 1 34.12 241 LYS B N 1
ATOM 3920 C CA . LYS B 1 241 ? -16.219 7.773 27.5 1 34.12 241 LYS B CA 1
ATOM 3921 C C . LYS B 1 241 ? -15.219 6.781 26.938 1 34.12 241 LYS B C 1
ATOM 3923 O O . LYS B 1 241 ? -15.594 5.781 26.328 1 34.12 241 LYS B O 1
ATOM 3928 N N . VAL B 1 242 ? -14.148 7.215 26.516 1 33.16 242 VAL B N 1
ATOM 3929 C CA . VAL B 1 242 ? -13.18 6.168 26.203 1 33.16 242 VAL B CA 1
ATOM 3930 C C . VAL B 1 242 ? -12.461 5.715 27.469 1 33.16 242 VAL B C 1
ATOM 3932 O O . VAL B 1 242 ? -11.938 6.539 28.219 1 33.16 242 VAL B O 1
ATOM 3935 N N . GLN B 1 243 ? -12.82 4.586 27.922 1 32.59 243 GLN B N 1
ATOM 3936 C CA . GLN B 1 243 ? -12.211 4.066 29.141 1 32.59 243 GLN B CA 1
ATOM 3937 C C . GLN B 1 243 ? -10.719 3.797 28.938 1 32.59 243 GLN B C 1
ATOM 3939 O O . GLN B 1 243 ? -10.32 3.254 27.906 1 32.59 243 GLN B O 1
ATOM 3944 N N . ARG B 1 244 ? -9.797 4.359 29.703 1 30.91 244 ARG B N 1
ATOM 3945 C CA . ARG B 1 244 ? -8.359 4.113 29.828 1 30.91 244 ARG B CA 1
ATOM 3946 C C . ARG B 1 244 ? -8.078 2.627 30.016 1 30.91 244 ARG B C 1
ATOM 3948 O O . ARG B 1 244 ? -8.68 1.982 30.875 1 30.91 244 ARG B O 1
ATOM 3955 N N . PRO B 1 245 ? -7.477 1.966 29.016 1 31.83 245 PRO B N 1
ATOM 3956 C CA . PRO B 1 245 ? -7.078 0.646 29.516 1 31.83 245 PRO B CA 1
ATOM 3957 C C . PRO B 1 245 ? -6.238 0.72 30.781 1 31.83 245 PRO B C 1
ATOM 3959 O O . PRO B 1 245 ? -5.445 1.649 30.953 1 31.83 245 PRO B O 1
ATOM 3962 N N . GLN B 1 246 ? -6.707 0.197 31.859 1 29.12 246 GLN B N 1
ATOM 3963 C CA . GLN B 1 246 ? -5.992 0.079 33.125 1 29.12 246 GLN B CA 1
ATOM 3964 C C . GLN B 1 246 ? -4.625 -0.572 32.938 1 29.12 246 GLN B C 1
ATOM 3966 O O . GLN B 1 246 ? -4.527 -1.667 32.375 1 29.12 246 GLN B O 1
ATOM 3971 N N . VAL B 1 247 ? -3.596 0.237 32.688 1 26.8 247 VAL B N 1
ATOM 3972 C CA . VAL B 1 247 ? -2.285 -0.364 32.938 1 26.8 247 VAL B CA 1
ATOM 3973 C C . VAL B 1 247 ? -2.238 -1.007 34.312 1 26.8 247 VAL B C 1
ATOM 3975 O O . VAL B 1 247 ? -2.428 -0.328 35.312 1 26.8 247 VAL B O 1
ATOM 3978 N N . LYS B 1 248 ? -2.625 -2.309 34.438 1 27.17 248 LYS B N 1
ATOM 3979 C CA . LYS B 1 248 ? -2.275 -2.979 35.688 1 27.17 248 LYS B CA 1
ATOM 3980 C C . LYS B 1 248 ? -0.78 -2.859 35.969 1 27.17 248 LYS B C 1
ATOM 3982 O O . LYS B 1 248 ? 0.048 -3.162 35.125 1 27.17 248 LYS B O 1
ATOM 3987 N N . SER B 1 249 ? -0.442 -2.131 37 1 24.72 249 SER B N 1
ATOM 3988 C CA . SER B 1 249 ? 0.819 -2.279 37.719 1 24.72 249 SER B CA 1
ATOM 3989 C C . SER B 1 249 ? 1.1 -3.742 38.062 1 24.72 249 SER B C 1
ATOM 3991 O O . SER B 1 249 ? 0.186 -4.492 38.406 1 24.72 249 SER B O 1
#

Sequence (498 aa):
IQKTKLADWLLRNIIPYHVAEQLKVSQSYSKNHDSGGVIFASIVNFSEFYEENYEGGKECYRVLNELIGDFDELLSKPHYSSIEKIKTIGATYMAASGLNTSQCQDNNHPHGHLQTLFEFAKEMMRVVDDFNNNMLWFNFKLRIGFNHGPLTAGVIGTTKLLYDIWGDTVNIASRMDTTGVECRIQVSEESYRILSKMGYDFDYRGTVNVKGKGQMKTYLYPKCMDNGICLQIYSIGLPVKVQRPQVKSIQKTKLADWLLRNIIPYHVAEQLKVSQSYSKNHDSGGVIFASIVNFSEFYEENYEGGKECYRVLNELIGDFDELLSKPHYSSIEKIKTIGATYMAASGLNTSQCQDNNHPHGHLQTLFEFAKEMMRVVDDFNNNMLWFNFKLRIGFNHGPLTAGVIGTTKLLYDIWGDTVNIASRMDTTGVECRIQVSEESYRILSKMGYDFDYRGTVNVKGKGQMKTYLYPKCMDNGICLQIYSIGLPVKVQRPQVKS

Radius of gyration: 22.9 Å; Cα contacts (8 Å, |Δi|>4): 948; chains: 2; bounding box: 53×66×69 Å

Foldseek 3Di:
DVVVVVVVVVVCVFDPPVQVVVCVPVVWDKDKDFKKKKKKKAQDCLVVVCVVCVPPPPVSVVLLVVLVVLLVVLCPDPLNVQKDFQDDDVSITMMMGDPDVVVCPPVVCNCVRVVSVVVSVLVSLQSLVVSCVVVVPDSTWMFMFMFMGMKMWIWDDSPPTGTHIDDPRHQRSVVQRVPTDTLKYKYFPVSCVVVVVVPADWAWDAWDQRVPPGTTTMTIPDDADPVQQHPRSYDDDDRDRDDPPPPDD/DVVVVVVVVVVCVFDPPVQVVVCVPVVWDKDKDFKKKKKKKAQDCLVVVCVVCVVPPPVSVVLLVVLVVLLVVLCPDPLNVQKDFQDDDVSITMMMGDPDVVVCPPVVCNCVRVVSVVVSVLVSLQSLVVSCVVVVPDSTWMFMFMFMGMKMWIWDDSPPTGTHIDDPRHQRSVVQRVPDDTLKYKYFPVSCVVVVVVPADWAWDAWDQRVPPGTTTMTIPDDADPVQQHPRSHDDDDRDRDDPPPPDD

pLDDT: mean 81.34, std 20.14, range [24.55, 98.94]

Nearest PDB structures (foldseek):
  7pdf-assembly1_A  TM=9.452E-01  e=1.908E-35  Bos taurus
  6r4p-assembly1_A  TM=9.006E-01  e=1.062E-36  Bos taurus
  7pde-assembly1_A  TM=9.411E-01  e=1.639E-34  Bos taurus
  7pd8-assembly1_A  TM=9.312E-01  e=4.509E-35  Bos taurus
  7pdh-assembly1_A  TM=9.338E-01  e=1.363E-34  Bos taurus

InterPro domains:
  IPR001054 Adenylyl cyclase class-3/4/guanylyl cyclase [PF00211] (29-220)
  IPR001054 Adenylyl cyclase class-3/4/guanylyl cyclase [PS50125] (37-177)
  IPR001054 Adenylyl cyclase class-3/4/guanylyl cyclase [SM00044] (2-206)
  IPR001054 Adenylyl cyclase class-3/4/guanylyl cyclase [cd07302] (38-220)
  IPR018297 Adenylyl cyclase class-4/guanylyl cyclase, conserved site [PS00452] (154-177)
  IPR029787 Nucleotide cyclase [G3DSA:3.30.70.1230] (22-224)
  IPR029787 Nucleotide cyclase [SSF55073] (32-221)